Protein AF-0000000076105841 (afdb_homodimer)

Radius of gyration: 34.33 Å; Cα contacts (8 Å, |Δi|>4): 1202; chains: 2; bounding box: 88×119×110 Å

Foldseek 3Di:
DDDDADDDDDDDDDDDDDDDDDDDDPDPCPCVVDPPCPCPVVVPVPPDHDDFAKAWWDDAQDIFIEGEDAPDPFKAFEQVLCVVVVFDFDADPDWDADPVRPHIFAFPGKGWDWIDAPRDIFIHIHTHTHDDPGRMYHYDVRCVVQVWDDDVVQQWIATPVPDIDHDDDPPCVVVPDCCPPLPQDKDFWWDAQAKDKAAAFHKDKTFADPVDDQWAKKWKAWDDDPPDPDRPPPTDIFTGHRRMHITHRNDNGMDIDHGGDRTMMIGTDDPPPPDPDDPPPPPPPPPPPPVPPPPPDPPDPDPD/DDDDADDDDDPDDDDDDDDDDDDDDPPPPPCVVPDPCPCPVVVPVPPDHDDFAKAWWDDAQDIFIEGEDAPDPFKAFEQVLCVVVVFDFDADPDWDADPVRPHIFAFPGKGWDWTDAPRDIFIHTHTHTHDDPGGMYHYDVRCVVQVKDDDVVQQWIATPVPDIDHDDDPPCVVVPDCCPPLPLDKDFWWDAQAKDKAAAFHKDKTFADPVDDQWAKKWKAWDDDPPDPDRPPPTDIFTGHRRMHITHRNDNGMDIDHGGDRTMMIGGDDPPPPDPDDPPPPPPPPPPPPVPPPPPDPPPPPDD

Sequence (608 aa):
MSRVRQSYCTEVGDSESEDNVDNEQVSFLNDNVGPSKLRVVSALRRVSTKQSPYFKAFYKHFPLELTLDTGAEVSMIKASSADYIGVTIKKSNHSALQADGVTPLNIVGECHFTLSRDGIELQLEALVVNDLDVDILAGIPFMSSNDIAIFPSKHKIVIRDKVTVMYGSPNEELNSSNTRVR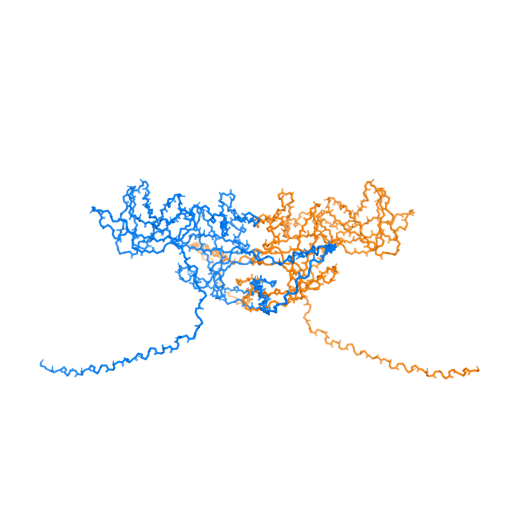RTQAFLIRAPSASSVVWPGCYGEYDIPSEIESDCILAVEPHTDASRTKDWPSPQIAQSVAGKIRIVNNTSVPQFIQRNEHFCRVRLTTTIDNAPEAPDNIRDIKTTNYIDSHILPNFSNKSLMSRVRQSYCTEVGDSESEDNVDNEQVSFLNDNVGPSKLRVVSALRRVSTKQSPYFKAFYKHFPLELTLDTGAEVSMIKASSADYIGVTIKKSNHSALQADGVTPLNIVGECHFTLSRDGIELQLEALVVNDLDVDILAGIPFMSSNDIAIFPSKHKIVIRDKVTVMYGSPNEELNSSNTRVRRTQAFLIRAPSASSVVWPGCYGEYDIPSEIESDCILAVEPHTDASRTKDWPSPQIAQSVAGKIRIVNNTSVPQFIQRNEHFCRVRLTTTIDNAPEAPDNIRDIKTTNYIDSHILPNFSNKSL

Organism: Mytilus edulis (NCBI:txid6550)

Structure (mmCIF, N/CA/C/O backbone):
data_AF-0000000076105841-model_v1
#
loop_
_entity.id
_entity.type
_entity.pdbx_description
1 polymer 'Peptidase A2 domain-containing protein'
#
loop_
_atom_site.group_PDB
_atom_site.id
_atom_site.type_symbol
_atom_site.label_atom_id
_atom_site.label_alt_id
_atom_site.label_comp_id
_atom_site.label_asym_id
_atom_site.label_entity_id
_atom_site.label_seq_id
_atom_site.pdbx_PDB_ins_code
_atom_site.Cartn_x
_atom_site.Cartn_y
_atom_site.Cartn_z
_atom_site.occupancy
_atom_site.B_iso_or_equiv
_atom_site.auth_seq_id
_atom_site.auth_comp_id
_atom_site.auth_asym_id
_atom_site.auth_atom_id
_atom_site.pdbx_PDB_model_num
ATOM 1 N N . MET A 1 1 ? 8.727 -9.492 6.859 1 22.92 1 MET A N 1
ATOM 2 C CA . MET A 1 1 ? 8.859 -9.055 5.473 1 22.92 1 MET A CA 1
ATOM 3 C C . MET A 1 1 ? 9.875 -7.914 5.363 1 22.92 1 MET A C 1
ATOM 5 O O . MET A 1 1 ? 9.734 -6.887 6.027 1 22.92 1 MET A O 1
ATOM 9 N N . SER A 1 2 ? 11.047 -8.148 5.012 1 26.62 2 SER A N 1
ATOM 10 C CA . SER A 1 2 ? 12.172 -7.227 4.879 1 26.62 2 SER A CA 1
ATOM 11 C C . SER A 1 2 ? 11.859 -6.117 3.879 1 26.62 2 SER A C 1
ATOM 13 O O . SER A 1 2 ? 11.516 -6.395 2.729 1 26.62 2 SER A O 1
ATOM 15 N N . ARG A 1 3 ? 11.344 -5.035 4.367 1 33.28 3 ARG A N 1
ATOM 16 C CA . ARG A 1 3 ? 11.078 -3.891 3.498 1 33.28 3 ARG A CA 1
ATOM 17 C C . ARG A 1 3 ? 12.375 -3.215 3.068 1 33.28 3 ARG A C 1
ATOM 19 O O . ARG A 1 3 ? 13.258 -2.979 3.893 1 33.28 3 ARG A O 1
ATOM 26 N N . VAL A 1 4 ? 12.805 -3.312 1.844 1 35.66 4 VAL A N 1
ATOM 27 C CA . VAL A 1 4 ? 14.016 -2.695 1.308 1 35.66 4 VAL A CA 1
ATOM 28 C C . VAL A 1 4 ? 13.742 -1.229 0.979 1 35.66 4 VAL A C 1
ATOM 30 O O . VAL A 1 4 ? 12.797 -0.914 0.25 1 35.66 4 VAL A O 1
ATOM 33 N N . ARG A 1 5 ? 14.195 -0.368 1.851 1 33.06 5 ARG A N 1
ATOM 34 C CA . ARG A 1 5 ? 14.07 1.046 1.512 1 33.06 5 ARG A CA 1
ATOM 35 C C . ARG A 1 5 ? 15.086 1.448 0.447 1 33.06 5 ARG A C 1
ATOM 37 O O . ARG A 1 5 ? 14.75 1.532 -0.736 1 33.06 5 ARG A O 1
ATOM 44 N N . GLN A 1 6 ? 16.203 2.135 0.927 1 30.23 6 GLN A N 1
ATOM 45 C CA . GLN A 1 6 ? 17.062 3.031 0.149 1 30.23 6 GLN A CA 1
ATOM 46 C C . GLN A 1 6 ? 18.078 2.248 -0.674 1 30.23 6 GLN A C 1
ATOM 48 O O . GLN A 1 6 ? 18.891 1.506 -0.12 1 30.23 6 GLN A O 1
ATOM 53 N N . SER A 1 7 ? 17.688 1.988 -1.809 1 33.47 7 SER A N 1
ATOM 54 C CA . SER A 1 7 ? 18.75 1.42 -2.639 1 33.47 7 SER A CA 1
ATOM 55 C C . SER A 1 7 ? 19.672 2.506 -3.162 1 33.47 7 SER A C 1
ATOM 57 O O . SER A 1 7 ? 19.219 3.527 -3.68 1 33.47 7 SER A O 1
ATOM 59 N N . TYR A 1 8 ? 20.922 2.727 -2.645 1 27.17 8 TYR A N 1
ATOM 60 C CA . TYR A 1 8 ? 21.906 3.623 -3.227 1 27.17 8 TYR A CA 1
ATOM 61 C C . TYR A 1 8 ? 22.719 2.916 -4.309 1 27.17 8 TYR A C 1
ATOM 63 O O . TYR A 1 8 ? 23.234 1.819 -4.09 1 27.17 8 TYR A O 1
ATOM 71 N N . CYS A 1 9 ? 22.484 3.283 -5.605 1 30.25 9 CYS A N 1
ATOM 72 C CA . CYS A 1 9 ? 23.359 2.828 -6.672 1 30.25 9 CYS A CA 1
ATOM 73 C C . CYS A 1 9 ? 24.719 3.521 -6.586 1 30.25 9 CYS A C 1
ATOM 75 O O . CYS A 1 9 ? 24.797 4.75 -6.625 1 30.25 9 CYS A O 1
ATOM 77 N N . THR A 1 10 ? 25.844 3.113 -6.086 1 24.28 10 THR A N 1
ATOM 78 C CA . THR A 1 10 ? 27.188 3.701 -6.074 1 24.28 10 THR A CA 1
ATOM 79 C C . THR A 1 10 ? 27.75 3.783 -7.492 1 24.28 10 THR A C 1
ATOM 81 O O . THR A 1 10 ? 27.891 2.764 -8.172 1 24.28 10 THR A O 1
ATOM 84 N N . GLU A 1 11 ? 27.781 4.91 -8.219 1 25.66 11 GLU A N 1
ATOM 85 C CA . GLU A 1 11 ? 28.453 5.219 -9.469 1 25.66 11 GLU A CA 1
ATOM 86 C C . GLU A 1 11 ? 29.953 4.957 -9.359 1 25.66 11 GLU A C 1
ATOM 88 O O . GLU A 1 11 ? 30.625 5.473 -8.453 1 25.66 11 GLU A O 1
ATOM 93 N N . VAL A 1 12 ? 30.594 3.904 -9.961 1 24.08 12 VAL A N 1
ATOM 94 C CA . VAL A 1 12 ? 32.031 3.65 -10.07 1 24.08 12 VAL A CA 1
ATOM 95 C C . VAL A 1 12 ? 32.688 4.758 -10.883 1 24.08 12 VAL A C 1
ATOM 97 O O . VAL A 1 12 ? 32.219 5.094 -11.977 1 24.08 12 VAL A O 1
ATOM 100 N N . GLY A 1 13 ? 33.562 5.656 -10.453 1 20.62 13 GLY A N 1
ATOM 101 C CA . GLY A 1 13 ? 34.375 6.758 -10.93 1 20.62 13 GLY A CA 1
ATOM 102 C C . GLY A 1 13 ? 35.312 6.355 -12.039 1 20.62 13 GLY A C 1
ATOM 103 O O . GLY A 1 13 ? 36.125 5.418 -11.875 1 20.62 13 GLY A O 1
ATOM 104 N N . ASP A 1 14 ? 35.062 6.617 -13.375 1 22.92 14 ASP A N 1
ATOM 105 C CA . ASP A 1 14 ? 35.875 6.5 -14.594 1 22.92 14 ASP A CA 1
ATOM 106 C C . ASP A 1 14 ? 37.188 7.25 -14.453 1 22.92 14 ASP A C 1
ATOM 108 O O . ASP A 1 14 ? 37.188 8.445 -14.148 1 22.92 14 ASP A O 1
ATOM 112 N N . SER A 1 15 ? 38.375 6.633 -14.273 1 19.73 15 SER A N 1
ATOM 113 C CA . SER A 1 15 ? 39.719 7.168 -14.289 1 19.73 15 SER A CA 1
ATOM 114 C C . SER A 1 15 ? 40.125 7.645 -15.68 1 19.73 15 SER A C 1
ATOM 116 O O . SER A 1 15 ? 39.875 6.945 -16.672 1 19.73 15 SER A O 1
ATOM 118 N N . GLU A 1 16 ? 40.562 8.898 -16.047 1 20.94 16 GLU A N 1
ATOM 119 C CA . GLU A 1 16 ? 40.938 9.789 -17.141 1 20.94 16 GLU A CA 1
ATOM 120 C C . GLU A 1 16 ? 42.25 9.352 -17.812 1 20.94 16 GLU A C 1
ATOM 122 O O . GLU A 1 16 ? 42.812 10.086 -18.609 1 20.94 16 GLU A O 1
ATOM 127 N N . SER A 1 17 ? 42.656 8.125 -18.188 1 19.09 17 SER A N 1
ATOM 128 C CA . SER A 1 17 ? 44.031 8.086 -18.688 1 19.09 17 SER A CA 1
ATOM 129 C C . SER A 1 17 ? 44.156 8.75 -20.047 1 19.09 17 SER A C 1
ATOM 131 O O . SER A 1 17 ? 43.25 8.625 -20.891 1 19.09 17 SER A O 1
ATOM 133 N N . GLU A 1 18 ? 45.25 9.703 -20.5 1 20.33 18 GLU A N 1
ATOM 134 C CA . GLU A 1 18 ? 45.688 10.766 -21.391 1 20.33 18 GLU A CA 1
ATOM 135 C C . GLU A 1 18 ? 46.156 10.203 -22.734 1 20.33 18 GLU A C 1
ATOM 137 O O . GLU A 1 18 ? 46.594 10.953 -23.609 1 20.33 18 GLU A O 1
ATOM 142 N N . ASP A 1 19 ? 46.312 8.969 -23.266 1 19.56 19 ASP A N 1
ATOM 143 C CA . ASP A 1 19 ? 47.406 8.711 -24.188 1 19.56 19 ASP A CA 1
ATOM 144 C C . ASP A 1 19 ? 47.125 9.344 -25.547 1 19.56 19 ASP A C 1
ATOM 146 O O . ASP A 1 19 ? 45.969 9.336 -26.031 1 19.56 19 ASP A O 1
ATOM 150 N N . ASN A 1 20 ? 48.156 10.086 -26.375 1 21.16 20 ASN A N 1
ATOM 151 C CA . AS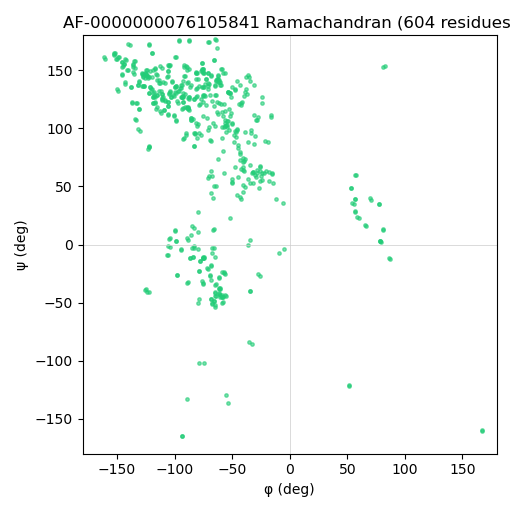N A 1 20 ? 48.438 11.055 -27.422 1 21.16 20 ASN A CA 1
ATOM 152 C C . ASN A 1 20 ? 48.406 10.414 -28.797 1 21.16 20 ASN A C 1
ATOM 154 O O . ASN A 1 20 ? 48.875 11.008 -29.781 1 21.16 20 ASN A O 1
ATOM 158 N N . VAL A 1 21 ? 48.062 9.258 -29.281 1 19.8 21 VAL A N 1
ATOM 159 C CA . VAL A 1 21 ? 48.688 8.648 -30.453 1 19.8 21 VAL A CA 1
ATOM 160 C C . VAL A 1 21 ? 48.25 9.383 -31.719 1 19.8 21 VAL A C 1
ATOM 162 O O . VAL A 1 21 ? 47.031 9.633 -31.906 1 19.8 21 VAL A O 1
ATOM 165 N N . ASP A 1 22 ? 49.188 10.078 -32.688 1 20.19 22 ASP A N 1
ATOM 166 C CA . ASP A 1 22 ? 49.312 11.008 -33.781 1 20.19 22 ASP A CA 1
ATOM 167 C C . ASP A 1 22 ? 48.844 10.375 -35.094 1 20.19 22 ASP A C 1
ATOM 169 O O . ASP A 1 22 ? 48.781 11.047 -36.125 1 20.19 22 ASP A O 1
ATOM 173 N N . ASN A 1 23 ? 48.969 9.102 -35.469 1 19.7 23 ASN A N 1
ATOM 174 C CA . ASN A 1 23 ? 49.344 8.562 -36.781 1 19.7 23 ASN A CA 1
ATOM 175 C C . ASN A 1 23 ? 48.312 8.945 -37.844 1 19.7 23 ASN A C 1
ATOM 177 O O . ASN A 1 23 ? 47.125 8.773 -37.656 1 19.7 23 ASN A O 1
ATOM 181 N N . GLU A 1 24 ? 48.656 9.695 -39.094 1 21.92 24 GLU A N 1
ATOM 182 C CA . GLU A 1 24 ? 48.062 10.531 -40.125 1 21.92 24 GLU A CA 1
ATOM 183 C C . GLU A 1 24 ? 47.344 9.688 -41.156 1 21.92 24 GLU A C 1
ATOM 185 O O . GLU A 1 24 ? 46.531 10.211 -41.938 1 21.92 24 GLU A O 1
ATOM 190 N N . GLN A 1 25 ? 48 8.586 -41.75 1 21.66 25 GLN A N 1
ATOM 191 C CA . GLN A 1 25 ? 47.969 8.016 -43.094 1 21.66 25 GLN A CA 1
ATOM 192 C C . GLN A 1 25 ? 46.531 7.891 -43.594 1 21.66 25 GLN A C 1
ATOM 194 O O . GLN A 1 25 ? 45.594 7.633 -42.812 1 21.66 25 GLN A O 1
ATOM 199 N N . VAL A 1 26 ? 46.219 8.195 -45.031 1 23.44 26 VAL A N 1
ATOM 200 C CA . VAL A 1 26 ? 45.031 8.539 -45.812 1 23.44 26 VAL A CA 1
ATOM 201 C C . VAL A 1 26 ? 44.094 7.324 -45.875 1 23.44 26 VAL A C 1
ATOM 203 O O . VAL A 1 26 ? 42.969 7.434 -46.344 1 23.44 26 VAL A O 1
ATOM 206 N N . SER A 1 27 ? 44.625 6.051 -45.844 1 20.72 27 SER A N 1
ATOM 207 C CA . SER A 1 27 ? 44.25 4.836 -46.562 1 20.72 27 SER A CA 1
ATOM 208 C C . SER A 1 27 ? 42.75 4.629 -46.594 1 20.72 27 SER A C 1
ATOM 210 O O . SER A 1 27 ? 42.031 5.102 -45.688 1 20.72 27 SER A O 1
ATOM 212 N N . PHE A 1 28 ? 42.062 4.164 -47.906 1 21.7 28 PHE A N 1
ATOM 213 C CA . PHE A 1 28 ? 40.688 3.809 -48.281 1 21.7 28 PHE A CA 1
ATOM 214 C C . PHE A 1 28 ? 40 2.996 -47.219 1 21.7 28 PHE A C 1
ATOM 216 O O . PHE A 1 28 ? 40.25 1.793 -47.062 1 21.7 28 PHE A O 1
ATOM 223 N N . LEU A 1 29 ? 40.031 3.232 -46.156 1 19.83 29 LEU A N 1
ATOM 224 C CA . LEU A 1 29 ? 39.75 2.379 -45 1 19.83 29 LEU A CA 1
ATOM 225 C C . LEU A 1 29 ? 38.281 1.913 -45.062 1 19.83 29 LEU A C 1
ATOM 227 O O . LEU A 1 29 ? 37.375 2.734 -45.062 1 19.83 29 LEU A O 1
ATOM 231 N N . ASN A 1 30 ? 37.844 0.823 -46.094 1 21.47 30 ASN A N 1
ATOM 232 C CA . ASN A 1 30 ? 36.719 -0.097 -46.188 1 21.47 30 ASN A CA 1
ATOM 233 C C . ASN A 1 30 ? 36.062 -0.336 -44.844 1 21.47 30 ASN A C 1
ATOM 235 O O . ASN A 1 30 ? 36.625 -1.029 -43.969 1 21.47 30 ASN A O 1
ATOM 239 N N . ASP A 1 31 ? 35.594 0.484 -44.344 1 22.47 31 ASP A N 1
ATOM 240 C CA . ASP A 1 31 ? 35.188 0.727 -42.938 1 22.47 31 ASP A CA 1
ATOM 241 C C . ASP A 1 31 ? 34.094 -0.265 -42.5 1 22.47 31 ASP A C 1
ATOM 243 O O . ASP A 1 31 ? 32.938 -0.176 -42.938 1 22.47 31 ASP A O 1
ATOM 247 N N . ASN A 1 32 ? 34.344 -1.62 -42.75 1 22.17 32 ASN A N 1
ATOM 248 C CA . ASN A 1 32 ? 33.688 -2.77 -42.156 1 22.17 32 ASN A CA 1
ATOM 249 C C . ASN A 1 32 ? 33.125 -2.443 -40.781 1 22.17 32 ASN A C 1
ATOM 251 O O . ASN A 1 32 ? 33.875 -2.42 -39.781 1 22.17 32 ASN A O 1
ATOM 255 N N . VAL A 1 33 ? 32.438 -1.556 -40.75 1 24.11 33 VAL A N 1
ATOM 256 C CA . VAL A 1 33 ? 31.719 -1.029 -39.594 1 24.11 33 VAL A CA 1
ATOM 257 C C . VAL A 1 33 ? 31.156 -2.182 -38.75 1 24.11 33 VAL A C 1
ATOM 259 O O . VAL A 1 33 ? 30.297 -2.941 -39.25 1 24.11 33 VAL A O 1
ATOM 262 N N . GLY A 1 34 ? 32 -2.889 -38.188 1 23.11 34 GLY A N 1
ATOM 263 C CA . GLY A 1 34 ? 31.719 -4.027 -37.344 1 23.11 34 GLY A CA 1
ATOM 264 C C . GLY A 1 34 ? 30.406 -3.906 -36.594 1 23.11 34 GLY A C 1
ATOM 265 O O . GLY A 1 34 ? 29.844 -2.812 -36.5 1 23.11 34 GLY A O 1
ATOM 266 N N . PRO A 1 35 ? 29.703 -5.145 -36.625 1 22.34 35 PRO A N 1
ATOM 267 C CA . PRO A 1 35 ? 28.344 -5.059 -36.094 1 22.34 35 PRO A CA 1
ATOM 268 C C . PRO A 1 35 ? 28.219 -4.102 -34.906 1 22.34 35 PRO A C 1
ATOM 270 O O . PRO A 1 35 ? 29.125 -4.047 -34.062 1 22.34 35 PRO A O 1
ATOM 273 N N . SER A 1 36 ? 27.984 -2.881 -35.219 1 22.88 36 SER A N 1
ATOM 274 C CA . SER A 1 36 ? 27.656 -1.856 -34.25 1 22.88 36 SER A CA 1
ATOM 275 C C . SER A 1 36 ? 27.188 -2.479 -32.938 1 22.88 36 SER A C 1
ATOM 277 O O . SER A 1 36 ? 26.266 -3.309 -32.938 1 22.88 36 SER A O 1
ATOM 279 N N . LYS A 1 37 ? 28.172 -2.715 -32.156 1 22.06 37 LYS A N 1
ATOM 280 C CA . LYS A 1 37 ? 27.812 -3.195 -30.828 1 22.06 37 LYS A CA 1
ATOM 281 C C . LYS A 1 37 ? 26.516 -2.566 -30.344 1 22.06 37 LYS A C 1
ATOM 283 O O . LYS A 1 37 ? 26.484 -1.395 -29.953 1 22.06 37 LYS A O 1
ATOM 288 N N . LEU A 1 38 ? 25.531 -2.662 -31.125 1 22.11 38 LEU A N 1
ATOM 289 C CA . LEU A 1 38 ? 24.266 -2.438 -30.438 1 22.11 38 LEU A CA 1
ATOM 290 C C . LEU A 1 38 ? 24.422 -2.709 -28.938 1 22.11 38 LEU A C 1
ATOM 292 O O . LEU A 1 38 ? 24.609 -3.855 -28.531 1 22.11 38 LEU A O 1
ATOM 296 N N . ARG A 1 39 ? 25.297 -1.889 -28.422 1 21.91 39 ARG A N 1
ATOM 297 C CA . ARG A 1 39 ? 25.156 -1.957 -26.969 1 21.91 39 ARG A CA 1
ATOM 298 C C . ARG A 1 39 ? 23.734 -2.332 -26.578 1 21.91 39 ARG A C 1
ATOM 300 O O . ARG A 1 39 ? 22.797 -1.559 -26.797 1 21.91 39 ARG A O 1
ATOM 307 N N . VAL A 1 40 ? 23.406 -3.445 -27 1 23.58 40 VAL A N 1
ATOM 308 C CA . VAL A 1 40 ? 22.297 -3.938 -26.172 1 23.58 40 VAL A CA 1
ATOM 309 C C . VAL A 1 40 ? 22.375 -3.301 -24.781 1 23.58 40 VAL A C 1
ATOM 311 O O . VAL A 1 40 ? 23.281 -3.596 -24 1 23.58 40 VAL A O 1
ATOM 314 N N . VAL A 1 41 ? 22.531 -1.973 -24.812 1 24.14 41 VAL A N 1
ATOM 315 C CA . VAL A 1 41 ? 22.234 -1.464 -23.484 1 24.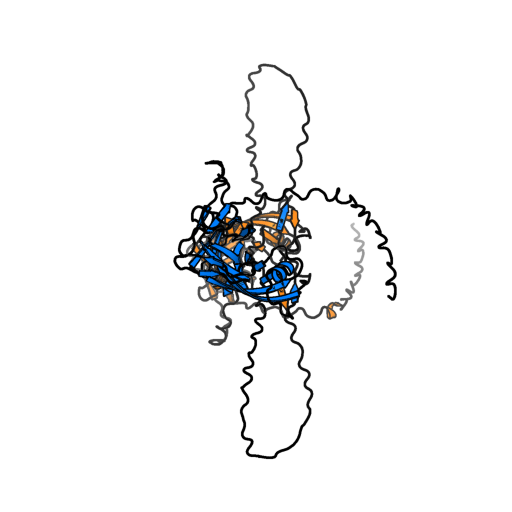14 41 VAL A CA 1
ATOM 316 C C . VAL A 1 41 ? 21.297 -2.422 -22.766 1 24.14 41 VAL A C 1
ATOM 318 O O . VAL A 1 41 ? 20.141 -2.576 -23.156 1 24.14 41 VAL A O 1
ATOM 321 N N . SER A 1 42 ? 21.688 -3.555 -22.609 1 27.03 42 SER A N 1
ATOM 322 C CA . SER A 1 42 ? 20.984 -4.262 -21.547 1 27.03 42 SER A CA 1
ATOM 323 C C . SER A 1 42 ? 20.391 -3.293 -20.531 1 27.03 42 SER A C 1
ATOM 325 O O . SER A 1 42 ? 21.141 -2.572 -19.859 1 27.03 42 SER A O 1
ATOM 327 N N . ALA A 1 43 ? 19.578 -2.35 -20.969 1 29.98 43 ALA A N 1
ATOM 328 C CA . ALA A 1 43 ? 18.844 -1.667 -19.906 1 29.98 43 ALA A CA 1
ATOM 329 C C . ALA A 1 43 ? 18.906 -2.455 -18.609 1 29.98 43 ALA A C 1
ATOM 331 O O . ALA A 1 43 ? 18.281 -3.518 -18.484 1 29.98 43 ALA A O 1
ATOM 332 N N . LEU A 1 44 ? 20.047 -2.613 -18.188 1 32.09 44 LEU A N 1
ATOM 333 C CA . LEU A 1 44 ? 20.109 -3.098 -16.812 1 32.09 44 LEU A CA 1
ATOM 334 C C . LEU A 1 44 ? 18.906 -2.598 -16.016 1 32.09 44 LEU A C 1
ATOM 336 O O . LEU A 1 44 ? 18.766 -1.393 -15.797 1 32.09 44 LEU A O 1
ATOM 340 N N . ARG A 1 45 ? 17.781 -2.898 -16.391 1 40.34 45 ARG A N 1
ATOM 341 C CA . ARG A 1 45 ? 16.562 -2.639 -15.633 1 40.34 45 ARG A CA 1
ATOM 342 C C . ARG A 1 45 ? 16.828 -2.711 -14.133 1 40.34 45 ARG A C 1
ATOM 344 O O . ARG A 1 45 ? 16.953 -3.803 -13.57 1 40.34 45 ARG A O 1
ATOM 351 N N . ARG A 1 46 ? 17.797 -1.647 -13.781 1 44.31 46 ARG A N 1
ATOM 352 C CA . ARG A 1 46 ? 17.969 -1.466 -12.344 1 44.31 46 ARG A CA 1
ATOM 353 C C . ARG A 1 46 ? 16.625 -1.388 -11.633 1 44.31 46 ARG A C 1
ATOM 355 O O . ARG A 1 46 ? 15.633 -0.951 -12.219 1 44.31 46 ARG A O 1
ATOM 362 N N . VAL A 1 47 ? 16.484 -2.025 -10.648 1 54.59 47 VAL A N 1
ATOM 363 C CA . VAL A 1 47 ? 15.312 -1.993 -9.789 1 54.59 47 VAL A CA 1
ATOM 364 C C . VAL A 1 47 ? 14.953 -0.546 -9.453 1 54.59 47 VAL A C 1
ATOM 366 O O . VAL A 1 47 ? 15.805 0.218 -8.992 1 54.59 47 VAL A O 1
ATOM 369 N N . SER A 1 48 ? 13.945 0.08 -10.008 1 52.81 48 SER A N 1
ATOM 370 C CA . SER A 1 48 ? 13.422 1.431 -9.82 1 52.81 48 SER A CA 1
ATOM 371 C C . SER A 1 48 ? 12.953 1.65 -8.391 1 52.81 48 SER A C 1
ATOM 373 O O . SER A 1 48 ? 12.25 0.808 -7.824 1 52.81 48 SER A O 1
ATOM 375 N N . THR A 1 49 ? 13.547 2.688 -7.688 1 60.38 49 THR A N 1
ATOM 376 C CA . THR A 1 49 ? 13.078 3.09 -6.367 1 60.38 49 THR A CA 1
ATOM 377 C C . THR A 1 49 ? 11.992 4.16 -6.48 1 60.38 49 THR A C 1
ATOM 379 O O . THR A 1 49 ? 12.086 5.059 -7.316 1 60.38 49 THR A O 1
ATOM 382 N N . LYS A 1 50 ? 10.742 3.926 -6.004 1 72.19 50 LYS A N 1
ATOM 383 C CA . LYS A 1 50 ? 9.656 4.898 -6.023 1 72.19 50 LYS A CA 1
ATOM 384 C C . LYS A 1 50 ? 9.211 5.254 -4.609 1 72.19 50 LYS A C 1
ATOM 386 O O . LYS A 1 50 ? 9.328 4.441 -3.691 1 72.19 50 LYS A O 1
ATOM 391 N N . GLN A 1 51 ? 8.719 6.469 -4.496 1 79.88 51 GLN A N 1
ATOM 392 C CA . GLN A 1 51 ? 8.273 7.012 -3.215 1 79.88 51 GLN A CA 1
ATOM 393 C C . GLN A 1 51 ? 6.938 6.406 -2.795 1 79.88 51 GLN A C 1
ATOM 395 O O . GLN A 1 51 ? 6.055 6.195 -3.629 1 79.88 51 GLN A O 1
ATOM 400 N N . SER A 1 52 ? 6.75 6.262 -1.517 1 90.56 52 SER A N 1
ATOM 401 C CA . SER A 1 52 ? 5.5 5.781 -0.941 1 90.56 52 SER A CA 1
ATOM 402 C C . SER A 1 52 ? 4.395 6.824 -1.062 1 90.56 52 SER A C 1
ATOM 404 O O . SER A 1 52 ? 4.668 8.023 -1.054 1 90.56 52 SER A O 1
ATOM 406 N N . PRO A 1 53 ? 3.176 6.391 -1.221 1 96.19 53 PRO A N 1
ATOM 407 C CA . PRO A 1 53 ? 2.061 7.34 -1.236 1 96.19 53 PRO A CA 1
ATOM 408 C C . PRO A 1 53 ? 1.889 8.07 0.093 1 96.19 53 PRO A C 1
ATOM 410 O O . PRO A 1 53 ? 2.086 7.477 1.157 1 96.19 53 PRO A O 1
ATOM 413 N N . TYR A 1 54 ? 1.581 9.336 0.012 1 96.62 54 TYR A N 1
ATOM 414 C CA . TYR A 1 54 ? 1.35 10.133 1.211 1 96.62 54 TYR A CA 1
ATOM 415 C C . TYR A 1 54 ? 0.353 11.25 0.938 1 96.62 54 TYR A C 1
ATOM 417 O O . TYR A 1 54 ? 0.104 11.602 -0.219 1 96.62 54 TYR A O 1
ATOM 425 N N . PHE A 1 55 ? -0.244 11.766 1.952 1 96.75 55 PHE A N 1
ATOM 426 C CA . PHE A 1 55 ? -1.015 13 1.868 1 96.75 55 PHE A CA 1
ATOM 427 C C . PHE A 1 55 ? -1.021 13.727 3.207 1 96.75 55 PHE A C 1
ATOM 429 O O . PHE A 1 55 ? -0.581 13.172 4.219 1 96.75 55 PHE A O 1
ATOM 436 N N . LYS A 1 56 ? -1.405 14.922 3.146 1 97.25 56 LYS A N 1
ATOM 437 C CA . LYS A 1 56 ? -1.447 15.727 4.359 1 97.25 56 LYS A CA 1
ATOM 438 C C . LYS A 1 56 ? -2.883 15.938 4.832 1 97.25 56 LYS A C 1
ATOM 440 O O . LYS A 1 56 ? -3.809 15.977 4.02 1 97.25 56 LYS A O 1
ATOM 445 N N . ALA A 1 57 ? -3.023 16.062 6.098 1 98.19 57 ALA A N 1
ATOM 446 C CA . ALA A 1 57 ? -4.289 16.359 6.762 1 98.19 57 ALA A CA 1
ATOM 447 C C . ALA A 1 57 ? -4.062 17.172 8.039 1 98.19 57 ALA A C 1
ATOM 449 O O . ALA A 1 57 ? -2.947 17.219 8.555 1 98.19 57 ALA A O 1
ATOM 450 N N . PHE A 1 58 ? -5.129 17.828 8.508 1 98.25 58 PHE A N 1
ATOM 451 C CA . PHE A 1 58 ? -5.027 18.625 9.719 1 98.25 58 PHE A CA 1
ATOM 452 C C . PHE A 1 58 ? -5.445 17.828 10.945 1 98.25 58 PHE A C 1
ATOM 454 O O . PHE A 1 58 ? -6.426 17.078 10.898 1 98.25 58 PHE A O 1
ATOM 461 N N . TYR A 1 59 ? -4.734 17.891 11.984 1 98.38 59 TYR A N 1
ATOM 462 C CA . TYR A 1 59 ? -5.215 17.703 13.352 1 98.38 59 TYR A CA 1
ATOM 463 C C . TYR A 1 59 ? -5.293 19.031 14.086 1 98.38 59 TYR A C 1
ATOM 465 O O . TYR A 1 59 ? -4.262 19.625 14.414 1 98.38 59 TYR A O 1
ATOM 473 N N . LYS A 1 60 ? -6.516 19.406 14.344 1 96.5 60 LYS A N 1
ATOM 474 C CA . LYS A 1 60 ? -6.668 20.781 14.805 1 96.5 60 LYS A CA 1
ATOM 475 C C . LYS A 1 60 ? -5.969 21.766 13.859 1 96.5 60 LYS A C 1
ATOM 477 O O . LYS A 1 60 ? -6.246 21.781 12.656 1 96.5 60 LYS A O 1
ATOM 482 N N . HIS A 1 61 ? -5.055 22.531 14.266 1 95.19 61 HIS A N 1
ATOM 483 C CA . HIS A 1 61 ? -4.371 23.484 13.391 1 95.19 61 HIS A CA 1
ATOM 484 C C . HIS A 1 61 ? -3.033 22.922 12.914 1 95.19 61 HIS A C 1
ATOM 486 O O . HIS A 1 61 ? -2.303 23.578 12.18 1 95.19 61 HIS A O 1
ATOM 492 N N . PHE A 1 62 ? -2.699 21.703 13.273 1 97 62 PHE A N 1
ATOM 493 C CA . PHE A 1 62 ? -1.427 21.094 12.906 1 97 62 PHE A CA 1
ATOM 494 C C . PHE A 1 62 ? -1.55 20.344 11.586 1 97 62 PHE A C 1
ATOM 496 O O . PHE A 1 62 ? -2.33 19.406 11.477 1 97 62 PHE A O 1
ATOM 503 N N . PRO A 1 63 ? -0.785 20.797 10.617 1 96.88 63 PRO A N 1
ATOM 504 C CA . PRO A 1 63 ? -0.695 19.969 9.414 1 96.88 63 PRO A CA 1
ATOM 505 C C . PRO A 1 63 ? 0.185 18.734 9.617 1 96.88 63 PRO A C 1
ATOM 507 O O . PRO A 1 63 ? 1.305 18.844 10.117 1 96.88 63 PRO A O 1
ATOM 510 N N . LEU A 1 64 ? -0.324 17.578 9.281 1 97.56 64 LEU A N 1
ATOM 511 C CA . LEU A 1 64 ? 0.405 16.328 9.422 1 97.56 64 LEU A CA 1
ATOM 512 C C . LEU A 1 64 ? 0.485 15.594 8.094 1 97.56 64 LEU A C 1
ATOM 514 O O . LEU A 1 64 ? -0.448 15.648 7.289 1 97.56 64 LEU A O 1
ATOM 518 N N . GLU A 1 65 ? 1.596 14.953 7.934 1 96.56 65 GLU A N 1
ATOM 519 C CA . GLU A 1 65 ? 1.769 14.102 6.758 1 96.56 65 GLU A CA 1
ATOM 520 C C . GLU A 1 65 ? 1.604 12.625 7.113 1 96.56 65 GLU A C 1
ATOM 522 O O . GLU A 1 65 ? 2.227 12.141 8.062 1 96.56 65 GLU A O 1
ATOM 527 N N . LEU A 1 66 ? 0.736 11.953 6.379 1 98.19 66 LEU A N 1
ATOM 528 C CA . LEU A 1 66 ? 0.525 10.523 6.547 1 98.19 66 LEU A CA 1
ATOM 529 C C . LEU A 1 66 ? 1.152 9.742 5.395 1 98.19 66 LEU A C 1
ATOM 531 O O . LEU A 1 66 ? 0.848 10 4.23 1 98.19 66 LEU A O 1
ATOM 535 N N . THR A 1 67 ? 2.012 8.867 5.699 1 96.62 67 THR A N 1
ATOM 536 C CA . THR A 1 67 ? 2.547 7.922 4.723 1 96.62 67 THR A CA 1
ATOM 537 C C . THR A 1 67 ? 1.748 6.621 4.73 1 96.62 67 THR A C 1
ATOM 539 O O . THR A 1 67 ? 1.603 5.984 5.777 1 96.62 67 THR A O 1
ATOM 542 N N . LEU A 1 68 ? 1.203 6.258 3.592 1 97.62 68 LEU A N 1
ATOM 543 C CA . LEU A 1 68 ? 0.365 5.066 3.494 1 97.62 68 LEU A CA 1
ATOM 544 C C . LEU A 1 68 ? 1.211 3.826 3.227 1 97.62 68 LEU A C 1
ATOM 546 O O . LEU A 1 68 ? 2.01 3.805 2.287 1 97.62 68 LEU A O 1
ATOM 550 N N . ASP A 1 69 ? 1.009 2.834 4.082 1 94.75 69 ASP A N 1
ATOM 551 C CA . ASP A 1 69 ? 1.788 1.604 4 1 94.75 69 ASP A CA 1
ATOM 552 C C . ASP A 1 69 ? 0.887 0.375 4.102 1 94.75 69 ASP A C 1
ATOM 554 O O . ASP A 1 69 ? 0.474 -0.009 5.199 1 94.75 69 ASP A O 1
ATOM 558 N N . THR A 1 70 ? 0.71 -0.305 2.986 1 95.19 70 THR A N 1
ATOM 559 C CA . THR A 1 70 ? -0.17 -1.468 2.947 1 95.19 70 THR A CA 1
ATOM 560 C C . THR A 1 70 ? 0.493 -2.67 3.615 1 95.19 70 THR A C 1
ATOM 562 O O . THR A 1 70 ? -0.165 -3.676 3.889 1 95.19 70 THR A O 1
ATOM 565 N N . GLY A 1 71 ? 1.729 -2.594 3.889 1 90.12 71 GLY A N 1
ATOM 566 C CA . GLY A 1 71 ? 2.424 -3.654 4.602 1 90.12 71 GLY A CA 1
ATOM 567 C C . GLY A 1 71 ? 2.334 -3.518 6.109 1 90.12 71 GLY A C 1
ATOM 568 O O . GLY A 1 71 ? 2.701 -4.438 6.844 1 90.12 71 GLY A O 1
ATOM 569 N N . ALA A 1 72 ? 1.878 -2.395 6.547 1 90.62 72 ALA A N 1
ATOM 570 C CA . ALA A 1 72 ? 1.761 -2.152 7.984 1 90.62 72 ALA A CA 1
ATOM 571 C C . ALA A 1 72 ? 0.41 -2.625 8.508 1 90.62 72 ALA A C 1
ATOM 573 O O . ALA A 1 72 ? -0.633 -2.08 8.141 1 90.62 72 ALA A O 1
ATOM 574 N N . GLU A 1 73 ? 0.445 -3.533 9.359 1 87.06 73 GLU A N 1
ATOM 575 C CA . GLU A 1 73 ? -0.776 -4.102 9.922 1 87.06 73 GLU A CA 1
ATOM 576 C C . GLU A 1 73 ? -1.378 -3.184 10.984 1 87.06 73 GLU A C 1
ATOM 578 O O . GLU A 1 73 ? -2.523 -3.373 11.398 1 87.06 73 GLU A O 1
ATOM 583 N N . VAL A 1 74 ? -0.616 -2.244 11.422 1 89.5 74 VAL A N 1
ATOM 584 C CA . VAL A 1 74 ? -1.07 -1.229 12.367 1 89.5 74 VAL A CA 1
ATOM 585 C C . VAL A 1 74 ? -0.567 0.145 11.93 1 89.5 74 VAL A C 1
ATOM 587 O O . VAL A 1 74 ? 0.436 0.25 11.219 1 89.5 74 VAL A O 1
ATOM 590 N N . SER A 1 75 ? -1.286 1.164 12.352 1 94.56 75 SER A N 1
ATOM 591 C CA . SER A 1 75 ? -0.789 2.52 12.141 1 94.56 75 SER A CA 1
ATOM 592 C C . SER A 1 75 ? 0.068 2.982 13.312 1 94.56 75 SER A C 1
ATOM 594 O O . SER A 1 75 ? -0.133 2.543 14.445 1 94.56 75 SER A O 1
ATOM 596 N N . MET A 1 76 ? 0.95 3.879 13.023 1 95.25 76 MET A N 1
ATOM 597 C CA . MET A 1 76 ? 1.865 4.367 14.047 1 95.25 76 MET A CA 1
ATOM 598 C C . MET A 1 76 ? 2.1 5.867 13.898 1 95.25 76 MET A C 1
ATOM 600 O O . MET A 1 76 ? 2.07 6.398 12.789 1 95.25 76 MET A O 1
ATOM 604 N N . ILE A 1 77 ? 2.35 6.484 14.984 1 97.12 77 ILE A N 1
ATOM 605 C CA . ILE A 1 77 ? 2.783 7.879 15.008 1 97.12 77 ILE A CA 1
ATOM 606 C C . ILE A 1 77 ? 4.059 8.008 15.844 1 97.12 77 ILE A C 1
ATOM 608 O O . ILE A 1 77 ? 4.188 7.367 16.891 1 97.12 77 ILE A O 1
ATOM 612 N N . LYS A 1 78 ? 4.934 8.766 15.305 1 96.12 78 LYS A N 1
ATOM 613 C CA . LYS A 1 78 ? 6.176 9.047 16.016 1 96.12 78 LYS A CA 1
ATOM 614 C C . LYS A 1 78 ? 5.906 9.734 17.344 1 96.12 78 LYS A C 1
ATOM 616 O O . LYS A 1 78 ? 5.121 10.688 17.406 1 96.12 78 LYS A O 1
ATOM 621 N N . ALA A 1 79 ? 6.59 9.336 18.375 1 97.12 79 ALA A N 1
ATOM 622 C CA . ALA A 1 79 ? 6.359 9.852 19.719 1 97.12 79 ALA A CA 1
ATOM 623 C C . ALA A 1 79 ? 6.586 11.359 19.766 1 97.12 79 ALA A C 1
ATOM 625 O O . ALA A 1 79 ? 5.82 12.086 20.406 1 97.12 79 ALA A O 1
ATOM 626 N N . SER A 1 80 ? 7.629 11.852 19.188 1 96.75 80 SER A N 1
ATOM 627 C CA . SER A 1 80 ? 7.926 13.281 19.188 1 96.75 80 SER A CA 1
ATOM 628 C C . SER A 1 80 ? 6.816 14.078 18.5 1 96.75 80 SER A C 1
ATOM 630 O O . SER A 1 80 ? 6.473 15.18 18.953 1 96.75 80 SER A O 1
ATOM 632 N N . SER A 1 81 ? 6.277 13.555 17.453 1 97.12 81 SER A N 1
ATOM 633 C CA . SER A 1 81 ? 5.176 14.211 16.75 1 97.12 81 SER A CA 1
ATOM 634 C C . SER A 1 81 ? 3.908 14.219 17.594 1 97.12 81 SER A C 1
ATOM 636 O O . SER A 1 81 ? 3.199 15.227 17.656 1 97.12 81 SER A O 1
ATOM 638 N N . ALA A 1 82 ? 3.605 13.07 18.156 1 97.88 82 ALA A N 1
ATOM 639 C CA . ALA A 1 82 ? 2.436 12.977 19.016 1 97.88 82 ALA A CA 1
ATOM 640 C C . ALA A 1 82 ? 2.51 14 20.156 1 97.88 82 ALA A C 1
ATOM 642 O O . ALA A 1 82 ? 1.514 14.656 20.469 1 97.88 82 ALA A O 1
ATOM 643 N N . ASP A 1 83 ? 3.639 14.102 20.719 1 96.81 83 ASP A N 1
ATOM 644 C CA . ASP A 1 83 ? 3.859 15.062 21.797 1 96.81 83 ASP A CA 1
ATOM 645 C C . ASP A 1 83 ? 3.709 16.5 21.297 1 96.81 83 ASP A C 1
ATOM 647 O O . ASP A 1 83 ? 3.111 17.328 21.969 1 96.81 83 ASP A O 1
ATOM 651 N N . TYR A 1 84 ? 4.281 16.703 20.203 1 96.38 84 TYR A N 1
ATOM 652 C CA . TYR A 1 84 ? 4.266 18.047 19.609 1 96.38 84 TYR A CA 1
ATOM 653 C C . TYR A 1 84 ? 2.836 18.516 19.375 1 96.38 84 TYR A C 1
ATOM 655 O O . TYR A 1 84 ? 2.506 19.672 19.656 1 96.38 84 TYR A O 1
ATOM 663 N N . ILE A 1 85 ? 2.01 17.703 18.844 1 97 85 ILE A N 1
ATOM 664 C CA . ILE A 1 85 ? 0.657 18.125 18.5 1 97 85 ILE A CA 1
ATOM 665 C C . ILE A 1 85 ? -0.247 18.016 19.719 1 97 85 ILE A C 1
ATOM 667 O O . ILE A 1 85 ? -1.398 18.453 19.688 1 97 85 ILE A O 1
ATOM 671 N N . GLY A 1 86 ? 0.214 17.391 20.781 1 96.94 86 GLY A N 1
ATOM 672 C CA . GLY A 1 86 ? -0.482 17.359 22.047 1 96.94 86 GLY A CA 1
ATOM 673 C C . GLY A 1 86 ? -1.642 16.391 22.078 1 96.94 86 GLY A C 1
ATOM 674 O O . GLY A 1 86 ? -2.686 16.672 22.672 1 96.94 86 GLY A O 1
ATOM 675 N N . VAL A 1 87 ? -1.501 15.289 21.406 1 97.12 87 VAL A N 1
ATOM 676 C CA . VAL A 1 87 ? -2.555 14.281 21.438 1 97.12 87 VAL A CA 1
ATOM 677 C C . VAL A 1 87 ? -2.494 13.523 22.766 1 97.12 87 VAL A C 1
ATOM 679 O O . VAL A 1 87 ? -1.429 13.414 23.375 1 97.12 87 VAL A O 1
ATOM 682 N N . THR A 1 88 ? -3.635 13.062 23.188 1 96.75 88 THR A N 1
ATOM 683 C CA . THR A 1 88 ? -3.688 12.234 24.391 1 96.75 88 THR A CA 1
ATOM 684 C C . THR A 1 88 ? -3.158 10.836 24.094 1 96.75 88 THR A C 1
ATOM 686 O O . THR A 1 88 ? -3.639 10.156 23.188 1 96.75 88 THR A O 1
ATOM 689 N N . ILE A 1 89 ? -2.221 10.43 24.938 1 96.19 89 ILE A N 1
ATOM 690 C CA . ILE A 1 89 ? -1.614 9.109 24.781 1 96.19 89 ILE A CA 1
ATOM 691 C C . ILE A 1 89 ? -2.057 8.203 25.922 1 96.19 89 ILE A C 1
ATOM 693 O O . ILE A 1 89 ? -1.905 8.547 27.094 1 96.19 89 ILE A O 1
ATOM 697 N N . LYS A 1 90 ? -2.559 7.102 25.547 1 95.19 90 LYS A N 1
ATOM 698 C CA . LYS A 1 90 ? -2.965 6.102 26.531 1 95.19 90 LYS A CA 1
ATOM 699 C C . LYS A 1 90 ? -1.977 4.941 26.578 1 95.19 90 LYS A C 1
ATOM 701 O O . LYS A 1 90 ? -1.341 4.621 25.562 1 95.19 90 LYS A O 1
ATOM 706 N N . LYS A 1 91 ? -1.952 4.312 27.719 1 90.94 91 LYS A N 1
ATOM 707 C CA . LYS A 1 91 ? -1.124 3.113 27.828 1 90.94 91 LYS A CA 1
ATOM 708 C C . LYS A 1 91 ? -1.639 2.004 26.906 1 90.94 91 LYS A C 1
ATOM 710 O O . LYS A 1 91 ? -2.85 1.803 26.781 1 90.94 91 LYS A O 1
ATOM 715 N N . SER A 1 92 ? -0.621 1.431 26.281 1 85.38 92 SER A N 1
ATOM 716 C CA . SER A 1 92 ? -0.981 0.345 25.375 1 85.38 92 SER A CA 1
ATOM 717 C C . SER A 1 92 ? -0.445 -0.992 25.875 1 85.38 92 SER A C 1
ATOM 719 O O . SER A 1 92 ? 0.674 -1.065 26.391 1 85.38 92 SER A O 1
ATOM 721 N N . ASN A 1 93 ? -1.188 -2.027 25.734 1 80.44 93 ASN A N 1
ATOM 722 C CA . ASN A 1 93 ? -0.718 -3.381 26.016 1 80.44 93 ASN A CA 1
ATOM 723 C C . ASN A 1 93 ? -0.321 -4.109 24.734 1 80.44 93 ASN A C 1
ATOM 725 O O . ASN A 1 93 ? -0.079 -5.32 24.75 1 80.44 93 ASN A O 1
ATOM 729 N N . HIS A 1 94 ? -0.245 -3.387 23.781 1 76.56 94 HIS A N 1
ATOM 730 C CA . HIS A 1 94 ? 0.076 -3.969 22.484 1 76.56 94 HIS A CA 1
ATOM 731 C C . HIS A 1 94 ? 1.575 -4.207 22.344 1 76.56 94 HIS A C 1
ATOM 733 O O . HIS A 1 94 ? 2.383 -3.43 22.859 1 76.56 94 HIS A O 1
ATOM 739 N N . SER A 1 95 ? 1.888 -5.359 21.859 1 77.69 95 SER A N 1
ATOM 740 C CA . SER A 1 95 ? 3.246 -5.605 21.391 1 77.69 95 SER A CA 1
ATOM 741 C C . SER A 1 95 ? 3.281 -5.809 19.891 1 77.69 95 SER A C 1
ATOM 743 O O . SER A 1 95 ? 2.318 -6.309 19.297 1 77.69 95 SER A O 1
ATOM 745 N N . ALA A 1 96 ? 4.258 -5.238 19.344 1 77.12 96 ALA A N 1
ATOM 746 C CA . ALA A 1 96 ? 4.438 -5.375 17.891 1 77.12 96 ALA A CA 1
ATOM 747 C C . ALA A 1 96 ? 5.922 -5.449 17.531 1 77.12 96 ALA A C 1
ATOM 749 O O . ALA A 1 96 ? 6.777 -5.023 18.312 1 77.12 96 ALA A O 1
ATOM 750 N N . LEU A 1 97 ? 6.094 -6.055 16.406 1 75.44 97 LEU A N 1
ATOM 751 C CA . LEU A 1 97 ? 7.457 -6.199 15.914 1 75.44 97 LEU A CA 1
ATOM 752 C C . LEU A 1 97 ? 7.73 -5.223 14.773 1 75.44 97 LEU A C 1
ATOM 754 O O . LEU A 1 97 ? 6.801 -4.789 14.086 1 75.44 97 LEU A O 1
ATOM 758 N N . GLN A 1 98 ? 8.984 -4.918 14.672 1 78.38 98 GLN A N 1
ATOM 759 C CA . GLN A 1 98 ? 9.414 -4.121 13.523 1 78.38 98 GLN A CA 1
ATOM 760 C C . GLN A 1 98 ? 9.344 -4.938 12.234 1 78.38 98 GLN A C 1
ATOM 762 O O . GLN A 1 98 ? 8.953 -6.105 12.25 1 78.38 98 GLN A O 1
ATOM 767 N N . ALA A 1 99 ? 9.602 -4.281 11.133 1 72.88 99 ALA A N 1
ATOM 768 C CA . ALA A 1 99 ? 9.484 -4.875 9.805 1 72.88 99 ALA A CA 1
ATOM 769 C C . ALA A 1 99 ? 10.359 -6.121 9.688 1 72.88 99 ALA A C 1
ATOM 771 O O . ALA A 1 99 ? 10.109 -6.984 8.844 1 72.88 99 ALA A O 1
ATOM 772 N N . ASP A 1 100 ? 11.398 -6.246 10.477 1 66.19 100 ASP A N 1
ATOM 773 C CA . ASP A 1 100 ? 12.289 -7.406 10.414 1 66.19 100 ASP A CA 1
ATOM 774 C C . ASP A 1 100 ? 11.625 -8.641 11.031 1 66.19 100 ASP A C 1
ATOM 776 O O . ASP A 1 100 ? 12.141 -9.75 10.906 1 66.19 100 ASP A O 1
ATOM 780 N N . GLY A 1 101 ? 10.539 -8.469 11.703 1 69.56 101 GLY A N 1
ATOM 781 C CA . GLY A 1 101 ? 9.766 -9.555 12.281 1 69.56 101 GLY A CA 1
ATOM 782 C C . GLY A 1 101 ? 10.344 -10.086 13.57 1 69.56 101 GLY A C 1
ATOM 783 O O . GLY A 1 101 ? 9.836 -11.055 14.141 1 69.56 101 GLY A O 1
ATOM 784 N N . VAL A 1 102 ? 11.406 -9.531 14.047 1 70.56 102 VAL A N 1
ATOM 785 C CA . VAL A 1 102 ? 12.086 -10.078 15.219 1 70.56 102 VAL A CA 1
ATOM 786 C C . VAL A 1 102 ? 12.219 -8.992 16.281 1 70.56 102 VAL A C 1
ATOM 788 O O . VAL A 1 102 ? 12.016 -9.258 17.484 1 70.56 102 VAL A O 1
ATOM 791 N N . THR A 1 103 ? 12.484 -7.793 15.891 1 76.88 103 THR A N 1
ATOM 792 C CA . THR A 1 103 ? 12.75 -6.707 16.828 1 76.88 103 THR A CA 1
ATOM 793 C C . THR A 1 103 ? 11.438 -6.098 17.328 1 76.88 103 THR A C 1
ATOM 795 O O . THR A 1 103 ? 10.578 -5.723 16.531 1 76.88 103 THR A O 1
ATOM 798 N N . PRO A 1 104 ? 11.297 -6.059 18.594 1 81.81 104 PRO A N 1
ATOM 799 C CA . PRO A 1 104 ? 10.094 -5.41 19.125 1 81.81 104 PRO A CA 1
ATOM 800 C C . PRO A 1 104 ? 10.086 -3.9 18.891 1 81.81 104 PRO A C 1
ATOM 802 O O . PRO A 1 104 ? 11.141 -3.258 18.938 1 81.81 104 PRO A O 1
ATOM 805 N N . LEU A 1 105 ? 8.922 -3.342 18.656 1 84.56 105 LEU A N 1
ATOM 806 C CA . LEU A 1 105 ? 8.758 -1.894 18.578 1 84.56 105 LEU A CA 1
ATOM 807 C C . LEU A 1 105 ? 8.852 -1.267 19.969 1 84.56 105 LEU A C 1
ATOM 809 O O . LEU A 1 105 ? 8.414 -1.86 20.953 1 84.56 105 LEU A O 1
ATOM 813 N N . ASN A 1 106 ? 9.461 -0.099 20.047 1 89.12 106 ASN A N 1
ATOM 814 C CA . ASN A 1 106 ? 9.453 0.677 21.281 1 89.12 106 ASN A CA 1
ATOM 815 C C . ASN A 1 106 ? 8.18 1.505 21.422 1 89.12 106 ASN A C 1
ATOM 817 O O . ASN A 1 106 ? 8.172 2.695 21.109 1 89.12 106 ASN A O 1
ATOM 821 N N . ILE A 1 107 ? 7.156 0.893 21.938 1 91.38 107 ILE A N 1
ATOM 822 C CA . ILE A 1 107 ? 5.824 1.489 22.016 1 91.38 107 ILE A CA 1
ATOM 823 C C . ILE A 1 107 ? 5.691 2.305 23.297 1 91.38 107 ILE A C 1
ATOM 825 O O . ILE A 1 107 ? 5.938 1.797 24.391 1 91.38 107 ILE A O 1
ATOM 829 N N . VAL A 1 108 ? 5.34 3.525 23.141 1 94.19 108 VAL A N 1
ATOM 830 C CA . VAL A 1 108 ? 5.109 4.453 24.25 1 94.19 108 VAL A CA 1
ATOM 831 C C . VAL A 1 108 ? 3.654 4.363 24.703 1 94.19 108 VAL A C 1
ATOM 833 O O . VAL A 1 108 ? 3.355 4.562 25.891 1 94.19 108 VAL A O 1
ATOM 836 N N . GLY A 1 109 ? 2.85 4.105 23.828 1 95.38 109 GLY A N 1
ATOM 837 C CA . GLY A 1 109 ? 1.414 4.047 24.062 1 95.38 109 GLY A CA 1
ATOM 838 C C . GLY A 1 109 ? 0.604 4.027 22.781 1 95.38 109 GLY A C 1
ATOM 839 O O . GLY A 1 109 ? 1.065 3.523 21.75 1 95.38 109 GLY A O 1
ATOM 840 N N . GLU A 1 110 ? -0.644 4.375 22.953 1 95.19 110 GLU A N 1
ATOM 841 C CA . GLU A 1 110 ? -1.539 4.453 21.797 1 95.19 110 GLU A CA 1
ATOM 842 C C . GLU A 1 110 ? -2.373 5.73 21.844 1 95.19 110 GLU A C 1
ATOM 844 O O . GLU A 1 110 ? -2.541 6.34 22.891 1 95.19 110 GLU A O 1
ATOM 849 N N . CYS A 1 111 ? -2.865 6.152 20.703 1 96.5 111 CYS A N 1
ATOM 850 C CA . CYS A 1 111 ? -3.693 7.348 20.625 1 96.5 111 CYS A CA 1
ATOM 851 C C . CYS A 1 111 ? -4.766 7.199 19.562 1 96.5 111 CYS A C 1
ATOM 853 O O . CYS A 1 111 ? -4.695 6.293 18.734 1 96.5 111 CYS A O 1
ATOM 855 N N . HIS A 1 112 ? -5.797 7.914 19.656 1 96.44 112 HIS A N 1
ATOM 856 C CA . HIS A 1 112 ? -6.906 8.016 18.703 1 96.44 112 HIS A CA 1
ATOM 857 C C . HIS A 1 112 ? -7.332 9.469 18.516 1 96.44 112 HIS A C 1
ATOM 859 O O . HIS A 1 112 ? -7.641 10.164 19.484 1 96.44 112 HIS A O 1
ATOM 865 N N . PHE A 1 113 ? -7.293 9.906 17.344 1 97.19 113 PHE A N 1
ATOM 866 C CA . PHE A 1 113 ? -7.734 11.273 17.094 1 97.19 113 PHE A CA 1
ATOM 867 C C . PHE A 1 113 ? -8.258 11.43 15.68 1 97.19 113 PHE A C 1
ATOM 869 O O . PHE A 1 113 ? -8.094 10.539 14.844 1 97.19 113 PHE A O 1
ATOM 876 N N . THR A 1 114 ? -8.977 12.477 15.414 1 98.19 114 THR A N 1
ATOM 877 C CA . THR A 1 114 ? -9.633 12.758 14.133 1 98.19 114 THR A CA 1
ATOM 878 C C . THR A 1 114 ? -8.82 13.75 13.32 1 98.19 114 THR A C 1
ATOM 880 O O . THR A 1 114 ? -8.406 14.797 13.828 1 98.19 114 THR A O 1
ATOM 883 N N . LEU A 1 115 ? -8.539 13.391 12.094 1 98.31 115 LEU A N 1
ATOM 884 C CA . LEU A 1 115 ? -7.918 14.273 11.109 1 98.31 115 LEU A CA 1
ATOM 885 C C . LEU A 1 115 ? -8.969 14.875 10.18 1 98.31 115 LEU A C 1
ATOM 887 O O . LEU A 1 115 ? -10.094 14.375 10.102 1 98.31 115 LEU A O 1
ATOM 891 N N . SER A 1 116 ? -8.555 15.938 9.547 1 97.25 116 SER A N 1
ATOM 892 C CA . SER A 1 116 ? -9.492 16.562 8.617 1 97.25 116 SER A CA 1
ATOM 893 C C . SER A 1 116 ? -8.781 16.984 7.332 1 97.25 116 SER A C 1
ATOM 895 O O . SER A 1 116 ? -7.66 17.484 7.371 1 97.25 116 SER A O 1
ATOM 897 N N . ARG A 1 117 ? -9.359 16.719 6.254 1 96.44 117 ARG A N 1
ATOM 898 C CA . ARG A 1 117 ? -8.938 17.172 4.934 1 96.44 117 ARG A CA 1
ATOM 899 C C . ARG A 1 117 ? -10.133 17.344 4.008 1 96.44 117 ARG A C 1
ATOM 901 O O . ARG A 1 117 ? -10.969 16.453 3.887 1 96.44 117 ARG A O 1
ATOM 908 N N . ASP A 1 118 ? -10.234 18.484 3.295 1 93.62 118 ASP A N 1
ATOM 909 C CA . ASP A 1 118 ? -11.273 18.703 2.299 1 93.62 118 ASP A CA 1
ATOM 910 C C . ASP A 1 118 ? -12.664 18.516 2.9 1 93.62 118 ASP A C 1
ATOM 912 O O . ASP A 1 118 ? -13.539 17.922 2.271 1 93.62 118 ASP A O 1
ATOM 916 N N . GLY A 1 119 ? -12.781 18.891 4.129 1 91.88 119 GLY A N 1
ATOM 917 C CA . GLY A 1 119 ? -14.078 18.797 4.773 1 91.88 119 GLY A CA 1
ATOM 918 C C . GLY A 1 119 ? -14.438 17.391 5.223 1 91.88 119 GLY A C 1
ATOM 919 O O . GLY A 1 119 ? -15.531 17.156 5.738 1 91.88 119 GLY A O 1
ATOM 920 N N . ILE A 1 120 ? -13.539 16.453 5.043 1 95.69 120 ILE A N 1
ATOM 921 C CA . ILE A 1 120 ? -13.766 15.07 5.473 1 95.69 120 ILE A CA 1
ATOM 922 C C . ILE A 1 120 ? -13.008 14.805 6.773 1 95.69 120 ILE A C 1
ATOM 924 O O . ILE A 1 120 ? -11.867 15.25 6.938 1 95.69 120 ILE A O 1
ATOM 928 N N . GLU A 1 121 ? -13.68 14.062 7.625 1 97.62 121 GLU A N 1
ATOM 929 C CA . GLU A 1 121 ? -13.031 13.625 8.859 1 97.62 121 GLU A CA 1
ATOM 930 C C . GLU A 1 121 ? -12.477 12.211 8.719 1 97.62 121 GLU A C 1
ATOM 932 O O . GLU A 1 121 ? -13.164 11.312 8.219 1 97.62 121 GLU A O 1
ATOM 937 N N . LEU A 1 122 ? -11.289 12 9.109 1 98.19 122 LEU A N 1
ATOM 938 C CA . LEU A 1 122 ? -10.602 10.711 9.086 1 98.19 122 LEU A CA 1
ATOM 939 C C . LEU A 1 122 ? -10.219 10.273 10.5 1 98.19 122 LEU A C 1
ATOM 941 O O . LEU A 1 122 ? -9.602 11.039 11.242 1 98.19 122 LEU A O 1
ATOM 945 N N . GLN A 1 123 ? -10.539 9.086 10.789 1 98.06 123 GLN A N 1
ATOM 946 C CA . GLN A 1 123 ? -10.211 8.562 12.109 1 98.06 123 GLN A CA 1
ATOM 947 C C . GLN A 1 123 ? -8.875 7.82 12.094 1 98.06 123 GLN A C 1
ATOM 949 O O . GLN A 1 123 ? -8.664 6.938 11.266 1 98.06 123 GLN A O 1
ATOM 954 N N . LEU A 1 124 ? -8.008 8.211 12.992 1 97.81 124 LEU A N 1
ATOM 955 C CA . LEU A 1 124 ? -6.715 7.543 13.094 1 97.81 124 LEU A CA 1
ATOM 956 C C . LEU A 1 124 ? -6.543 6.898 14.469 1 97.81 124 LEU A C 1
ATOM 958 O O . LEU A 1 124 ? -6.68 7.57 15.492 1 97.81 124 LEU A O 1
ATOM 962 N N . GLU A 1 125 ? -6.336 5.672 14.477 1 95.88 125 GLU A N 1
ATOM 963 C CA . GLU A 1 125 ? -5.844 4.91 15.625 1 95.88 125 GLU A CA 1
ATOM 964 C C . GLU A 1 125 ? -4.402 4.457 15.406 1 95.88 125 GLU A C 1
ATOM 966 O O . GLU A 1 125 ? -4.105 3.762 14.43 1 95.88 125 GLU A O 1
ATOM 971 N N . ALA A 1 126 ? -3.564 4.844 16.359 1 95.81 126 ALA A N 1
ATOM 972 C CA . ALA A 1 126 ? -2.156 4.57 16.078 1 95.81 126 ALA A CA 1
ATOM 973 C C . ALA A 1 126 ? -1.407 4.23 17.375 1 95.81 126 ALA A C 1
ATOM 975 O O . ALA A 1 126 ? -1.747 4.73 18.438 1 95.81 126 ALA A O 1
ATOM 976 N N . LEU A 1 127 ? -0.443 3.357 17.219 1 93.81 127 LEU A N 1
ATOM 977 C CA . LEU A 1 127 ? 0.553 3.189 18.281 1 93.81 127 LEU A CA 1
ATOM 978 C C . LEU A 1 127 ? 1.537 4.355 18.281 1 93.81 127 LEU A C 1
ATOM 980 O O . LEU A 1 127 ? 1.967 4.816 17.234 1 93.81 127 LEU A O 1
ATOM 984 N N . VAL A 1 128 ? 1.81 4.828 19.438 1 96.62 128 VAL A N 1
ATOM 985 C CA . VAL A 1 128 ? 2.842 5.844 19.594 1 96.62 128 VAL A CA 1
ATOM 986 C C . VAL A 1 128 ? 4.199 5.176 19.797 1 96.62 128 VAL A C 1
ATOM 988 O O . VAL A 1 128 ? 4.41 4.469 20.781 1 96.62 128 VAL A O 1
ATOM 991 N N . VAL A 1 129 ? 5.07 5.402 18.875 1 94.62 129 VAL A N 1
ATOM 992 C CA . VAL A 1 129 ? 6.316 4.648 18.859 1 94.62 129 VAL A CA 1
ATOM 993 C C . VAL A 1 129 ? 7.504 5.605 18.797 1 94.62 129 VAL A C 1
ATOM 995 O O . VAL A 1 129 ? 7.434 6.652 18.156 1 94.62 129 VAL A O 1
ATOM 998 N N . ASN A 1 130 ? 8.594 5.086 19.484 1 91.38 130 ASN A N 1
ATOM 999 C CA . ASN A 1 130 ? 9.844 5.824 19.359 1 91.38 130 ASN A CA 1
ATOM 1000 C C . ASN A 1 130 ? 10.57 5.48 18.062 1 91.38 130 ASN A C 1
ATOM 1002 O O . ASN A 1 130 ? 10.406 4.379 17.531 1 91.38 130 ASN A O 1
ATOM 1006 N N . ASP A 1 131 ? 11.281 6.316 17.422 1 81.69 131 ASP A N 1
ATOM 1007 C CA . ASP A 1 131 ? 12.211 6.082 16.328 1 81.69 131 ASP A CA 1
ATOM 1008 C C . ASP A 1 131 ? 11.477 5.688 15.055 1 81.69 131 ASP A C 1
ATOM 1010 O O . ASP A 1 131 ? 11.805 4.676 14.43 1 81.69 131 ASP A O 1
ATOM 1014 N N . LEU A 1 132 ? 10.477 6.191 14.734 1 86.12 132 LEU A N 1
ATOM 1015 C CA . LEU A 1 132 ? 9.82 6.07 13.438 1 86.12 132 LEU A CA 1
ATOM 1016 C C . LEU A 1 132 ? 10.445 7.016 12.422 1 86.12 132 LEU A C 1
ATOM 1018 O O . LEU A 1 132 ? 10.781 8.156 12.75 1 86.12 132 LEU A O 1
ATOM 1022 N N . ASP A 1 133 ? 10.562 6.598 11.242 1 82 133 ASP A N 1
ATOM 1023 C CA . ASP A 1 133 ? 11.227 7.391 10.211 1 82 133 ASP A CA 1
ATOM 1024 C C . ASP A 1 133 ? 10.305 8.477 9.672 1 82 133 ASP A C 1
ATOM 1026 O O . ASP A 1 133 ? 10.766 9.445 9.062 1 82 133 ASP A O 1
ATOM 1030 N N . VAL A 1 134 ? 9.047 8.297 9.805 1 90.69 134 VAL A N 1
ATOM 1031 C CA . VAL A 1 134 ? 8.047 9.266 9.359 1 90.69 134 VAL A CA 1
ATOM 1032 C C . VAL A 1 134 ? 7.211 9.734 10.547 1 90.69 134 VAL A C 1
ATOM 1034 O O . VAL A 1 134 ? 7.242 9.117 11.617 1 90.69 134 VAL A O 1
ATOM 1037 N N . ASP A 1 135 ? 6.496 10.82 10.359 1 93.56 135 ASP A N 1
ATOM 1038 C CA . ASP A 1 135 ? 5.656 11.32 11.445 1 93.56 135 ASP A CA 1
ATOM 1039 C C . ASP A 1 135 ? 4.5 10.367 11.727 1 93.56 135 ASP A C 1
ATOM 1041 O O . ASP A 1 135 ? 4.234 10.023 12.883 1 93.56 135 ASP A O 1
ATOM 1045 N N . ILE A 1 136 ? 3.791 10 10.656 1 97.44 136 ILE A N 1
ATOM 1046 C CA . ILE A 1 136 ? 2.688 9.055 10.781 1 97.44 136 ILE A CA 1
ATOM 1047 C C . ILE A 1 136 ? 2.791 7.992 9.688 1 97.44 136 ILE A C 1
ATOM 1049 O O . ILE A 1 136 ? 2.857 8.32 8.5 1 97.44 136 ILE A O 1
ATOM 1053 N N . LEU A 1 137 ? 2.869 6.797 10.078 1 95.56 137 LEU A N 1
ATOM 1054 C CA . LEU A 1 137 ? 2.742 5.648 9.188 1 95.56 137 LEU A CA 1
ATOM 1055 C C . LEU A 1 137 ? 1.333 5.066 9.25 1 95.56 137 LEU A C 1
ATOM 1057 O O . LEU A 1 137 ? 0.962 4.43 10.234 1 95.56 137 LEU A O 1
ATOM 1061 N N . ALA A 1 138 ? 0.622 5.297 8.234 1 97.62 138 ALA A N 1
ATOM 1062 C CA . ALA A 1 138 ? -0.766 4.844 8.188 1 97.62 138 ALA A CA 1
ATOM 1063 C C . ALA A 1 138 ? -0.874 3.48 7.508 1 97.62 138 ALA A C 1
ATOM 1065 O O . ALA A 1 138 ? -0.642 3.361 6.305 1 97.62 138 ALA A O 1
ATOM 1066 N N . GLY A 1 139 ? -1.312 2.504 8.25 1 95.75 139 GLY A N 1
ATOM 1067 C CA . GLY A 1 139 ? -1.386 1.141 7.75 1 95.75 139 GLY A CA 1
ATOM 1068 C C . GLY A 1 139 ? -2.744 0.79 7.172 1 95.75 139 GLY A C 1
ATOM 1069 O O . GLY A 1 139 ? -3.557 1.677 6.898 1 95.75 139 GLY A O 1
ATOM 1070 N N . ILE A 1 140 ? -2.965 -0.502 6.996 1 94.69 140 ILE A N 1
ATOM 1071 C CA . ILE A 1 140 ? -4.148 -1.032 6.324 1 94.69 140 ILE A CA 1
ATOM 1072 C C . ILE A 1 140 ? -5.398 -0.696 7.133 1 94.69 140 ILE A C 1
ATOM 1074 O O . ILE A 1 140 ? -6.438 -0.353 6.566 1 94.69 140 ILE A O 1
ATOM 1078 N N . PRO A 1 141 ? -5.355 -0.803 8.469 1 93.88 141 PRO A N 1
ATOM 1079 C CA . PRO A 1 141 ? -6.574 -0.471 9.211 1 93.88 141 PRO A CA 1
ATOM 1080 C C . PRO A 1 141 ? -7.051 0.957 8.961 1 93.88 141 PRO A C 1
ATOM 1082 O O . PRO A 1 141 ? -8.258 1.194 8.82 1 93.88 141 PRO A O 1
ATOM 1085 N N . PHE A 1 142 ? -6.168 1.879 8.961 1 97.31 142 PHE A N 1
ATOM 1086 C CA . PHE A 1 142 ? -6.523 3.262 8.672 1 97.31 142 PHE A CA 1
ATOM 1087 C C . PHE A 1 142 ? -7.152 3.377 7.285 1 97.31 142 PHE A C 1
ATOM 1089 O O . PHE A 1 142 ? -8.172 4.047 7.117 1 97.31 142 PHE A O 1
ATOM 1096 N N . MET A 1 143 ? -6.48 2.807 6.293 1 97.81 143 MET A N 1
ATOM 1097 C CA . MET A 1 143 ? -6.965 2.879 4.914 1 97.81 143 MET A CA 1
ATOM 1098 C C . MET A 1 143 ? -8.328 2.213 4.781 1 97.81 143 MET A C 1
ATOM 1100 O O . MET A 1 143 ? -9.211 2.73 4.09 1 97.81 143 MET A O 1
ATOM 1104 N N . SER A 1 144 ? -8.477 1.072 5.422 1 96.31 144 SER A N 1
ATOM 1105 C CA . SER A 1 144 ? -9.727 0.323 5.352 1 96.31 144 SER A CA 1
ATOM 1106 C C . SER A 1 144 ? -10.867 1.088 6.016 1 96.31 144 SER A C 1
ATOM 1108 O O . SER A 1 144 ? -11.938 1.252 5.426 1 96.31 144 SER A O 1
ATOM 1110 N N . SER A 1 145 ? -10.672 1.581 7.199 1 96.19 145 SER A N 1
ATOM 1111 C CA . SER A 1 145 ? -11.727 2.225 7.973 1 96.19 145 SER A CA 1
ATOM 1112 C C . SER A 1 145 ? -12.125 3.562 7.355 1 96.19 145 SER A C 1
ATOM 1114 O O . SER A 1 145 ? -13.266 4.008 7.508 1 96.19 145 SER A O 1
ATOM 1116 N N . ASN A 1 146 ? -11.227 4.199 6.648 1 98 146 ASN A N 1
ATOM 1117 C CA . ASN A 1 146 ? -11.523 5.512 6.086 1 98 146 ASN A CA 1
ATOM 1118 C C . ASN A 1 146 ? -11.789 5.43 4.586 1 98 146 ASN A C 1
ATOM 1120 O O . ASN A 1 146 ? -11.898 6.457 3.914 1 98 146 ASN A O 1
ATOM 1124 N N . ASP A 1 147 ? -11.828 4.188 4.055 1 97.94 147 ASP A N 1
ATOM 1125 C CA . ASP A 1 147 ? -12.117 3.939 2.645 1 97.94 147 ASP A CA 1
ATOM 1126 C C . ASP A 1 147 ? -11.141 4.684 1.74 1 97.94 147 ASP A C 1
ATOM 1128 O O . ASP A 1 147 ? -11.555 5.48 0.893 1 97.94 147 ASP A O 1
ATOM 1132 N N . ILE A 1 148 ? -9.906 4.391 1.884 1 98.44 148 ILE A N 1
ATOM 1133 C CA . ILE A 1 148 ? -8.836 4.996 1.099 1 98.44 148 ILE A CA 1
ATOM 1134 C C . ILE A 1 148 ? -8.336 4 0.059 1 98.44 148 ILE A C 1
ATOM 1136 O O . ILE A 1 148 ? -8.016 2.855 0.391 1 98.44 148 ILE A O 1
ATOM 1140 N N . ALA A 1 149 ? -8.258 4.438 -1.16 1 98.5 149 ALA A N 1
ATOM 1141 C CA . ALA A 1 149 ? -7.707 3.648 -2.258 1 98.5 149 ALA A CA 1
ATOM 1142 C C . ALA A 1 149 ? -6.434 4.285 -2.812 1 98.5 149 ALA A C 1
ATOM 1144 O O . ALA A 1 149 ? -6.316 5.512 -2.857 1 98.5 149 ALA A O 1
ATOM 1145 N N . ILE A 1 150 ? -5.516 3.48 -3.238 1 98.25 150 ILE A N 1
ATOM 1146 C CA . ILE A 1 150 ? -4.238 3.965 -3.748 1 98.25 150 ILE A CA 1
ATOM 1147 C C . ILE A 1 150 ? -4.066 3.531 -5.203 1 98.25 150 ILE A C 1
ATOM 1149 O O . ILE A 1 150 ? -4.312 2.371 -5.543 1 98.25 150 ILE A O 1
ATOM 1153 N N . PHE A 1 151 ? -3.645 4.465 -6.023 1 97.38 151 PHE A N 1
ATOM 1154 C CA . PHE A 1 151 ? -3.32 4.246 -7.43 1 97.38 151 PHE A CA 1
ATOM 1155 C C . PHE A 1 151 ? -1.881 4.652 -7.719 1 97.38 151 PHE A C 1
ATOM 1157 O O . PHE A 1 151 ? -1.629 5.742 -8.234 1 97.38 151 PHE A O 1
ATOM 1164 N N . PRO A 1 152 ? -0.977 3.777 -7.488 1 96.31 152 PRO A N 1
ATOM 1165 C CA . PRO A 1 152 ? 0.438 4.133 -7.613 1 96.31 152 PRO A CA 1
ATOM 1166 C C . PRO A 1 152 ? 0.81 4.574 -9.031 1 96.31 152 PRO A C 1
ATOM 1168 O O . PRO A 1 152 ? 1.619 5.488 -9.203 1 96.31 152 PRO A O 1
ATOM 1171 N N . SER A 1 153 ? 0.252 3.957 -10.047 1 95.31 153 SER A N 1
ATOM 1172 C CA . SER A 1 153 ? 0.588 4.301 -11.422 1 95.31 153 SER A CA 1
ATOM 1173 C C . SER A 1 153 ? 0.237 5.75 -11.734 1 95.31 153 SER A C 1
ATOM 1175 O O . SER A 1 153 ? 0.9 6.395 -12.547 1 95.31 153 SER A O 1
ATOM 1177 N N . LYS A 1 154 ? -0.727 6.258 -11.055 1 94.69 154 LYS A N 1
ATOM 1178 C CA . LYS A 1 154 ? -1.222 7.609 -11.312 1 94.69 154 LYS A CA 1
ATOM 1179 C C . LYS A 1 154 ? -0.759 8.578 -10.227 1 94.69 154 LYS A C 1
ATOM 1181 O O . LYS A 1 154 ? -1.126 9.75 -10.242 1 94.69 154 LYS A O 1
ATOM 1186 N N . HIS A 1 155 ? -0.041 8.086 -9.234 1 94.94 155 HIS A N 1
ATOM 1187 C CA . HIS A 1 155 ? 0.339 8.891 -8.078 1 94.94 155 HIS A CA 1
ATOM 1188 C C . HIS A 1 155 ? -0.88 9.539 -7.438 1 94.94 155 HIS A C 1
ATOM 1190 O O . HIS A 1 155 ? -0.866 10.734 -7.137 1 94.94 155 HIS A O 1
ATOM 1196 N N . LYS A 1 156 ? -1.801 8.672 -7.266 1 96.69 156 LYS A N 1
ATOM 1197 C CA . LYS A 1 156 ? -3.109 9.188 -6.867 1 96.69 156 LYS A CA 1
ATOM 1198 C C . LYS A 1 156 ? -3.662 8.414 -5.672 1 96.69 156 LYS A C 1
ATOM 1200 O O . LYS A 1 156 ? -3.52 7.191 -5.598 1 96.69 156 LYS A O 1
ATOM 1205 N N . ILE A 1 157 ? -4.277 9.125 -4.766 1 97.94 157 ILE A N 1
ATOM 1206 C CA . ILE A 1 157 ? -5.004 8.586 -3.625 1 97.94 157 ILE A CA 1
ATOM 1207 C C . ILE A 1 157 ? -6.457 9.055 -3.668 1 97.94 157 ILE A C 1
ATOM 1209 O O . ILE A 1 157 ? -6.73 10.219 -3.953 1 97.94 157 ILE A O 1
ATOM 1213 N N . VAL A 1 158 ? -7.402 8.164 -3.42 1 98.31 158 VAL A N 1
ATOM 1214 C CA . VAL A 1 158 ? -8.82 8.516 -3.381 1 98.31 158 VAL A CA 1
ATOM 1215 C C . VAL A 1 158 ? -9.391 8.219 -1.996 1 98.31 158 VAL A C 1
ATOM 1217 O O . VAL A 1 158 ? -9.234 7.109 -1.481 1 98.31 158 VAL A O 1
ATOM 1220 N N . ILE A 1 159 ? -9.992 9.18 -1.418 1 98 159 ILE A N 1
ATOM 1221 C CA . ILE A 1 159 ? -10.586 9.055 -0.09 1 98 159 ILE A CA 1
ATOM 1222 C C . ILE A 1 159 ? -12.109 9.062 -0.199 1 98 159 ILE A C 1
ATOM 1224 O O . ILE A 1 159 ? -12.695 10.039 -0.669 1 98 159 ILE A O 1
ATOM 1228 N N . ARG A 1 160 ? -12.781 7.961 0.167 1 96.75 160 ARG A N 1
ATOM 1229 C CA . ARG A 1 160 ? -14.234 7.781 0.223 1 96.75 160 ARG A CA 1
ATOM 1230 C C . ARG A 1 160 ? -14.875 8.07 -1.131 1 96.75 160 ARG A C 1
ATOM 1232 O O . ARG A 1 160 ? -15.945 8.664 -1.2 1 96.75 160 ARG A O 1
ATOM 1239 N N . ASP A 1 161 ? -14.195 7.871 -2.115 1 91.88 161 ASP A N 1
ATOM 1240 C CA . ASP A 1 161 ? -14.664 8.109 -3.477 1 91.88 161 ASP A CA 1
ATOM 1241 C C . ASP A 1 161 ? -15.086 9.562 -3.668 1 91.88 161 ASP A C 1
ATOM 1243 O O . ASP A 1 161 ? -15.969 9.859 -4.473 1 91.88 161 ASP A O 1
ATOM 1247 N N . LYS A 1 162 ? -14.594 10.492 -2.898 1 92.06 162 LYS A N 1
ATOM 1248 C CA . LYS A 1 162 ? -15 11.891 -2.943 1 92.06 162 LYS A CA 1
ATOM 1249 C C . LYS A 1 162 ? -13.805 12.805 -3.184 1 92.06 162 LYS A C 1
ATOM 1251 O O . LYS A 1 162 ? -13.891 13.773 -3.938 1 92.06 162 LYS A O 1
ATOM 1256 N N . VAL A 1 163 ? -12.727 12.492 -2.539 1 95.56 163 VAL A N 1
ATOM 1257 C CA . VAL A 1 163 ? -11.555 13.359 -2.572 1 95.56 163 VAL A CA 1
ATOM 1258 C C . VAL A 1 163 ? -10.398 12.648 -3.27 1 95.56 163 VAL A C 1
ATOM 1260 O O . VAL A 1 163 ? -10.094 11.492 -2.961 1 95.56 163 VAL A O 1
ATOM 1263 N N . THR A 1 164 ? -9.812 13.281 -4.219 1 96.31 164 THR A N 1
ATOM 1264 C CA . THR A 1 164 ? -8.633 12.766 -4.902 1 96.31 164 THR A CA 1
ATOM 1265 C C . THR A 1 164 ? -7.398 13.594 -4.555 1 96.31 164 THR A C 1
ATOM 1267 O O . THR A 1 164 ? -7.426 14.82 -4.637 1 96.31 164 THR A O 1
ATOM 1270 N N . VAL A 1 165 ? -6.363 12.969 -4.168 1 96 165 VAL A N 1
ATOM 1271 C CA . VAL A 1 165 ? -5.105 13.617 -3.807 1 96 165 VAL A CA 1
ATOM 1272 C C . VAL A 1 165 ? -3.975 13.078 -4.68 1 96 165 VAL A C 1
ATOM 1274 O O . VAL A 1 165 ? -3.822 11.859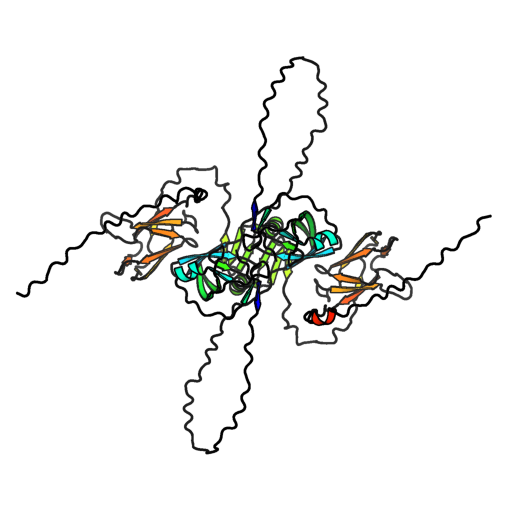 -4.828 1 96 165 VAL A O 1
ATOM 1277 N N . MET A 1 166 ? -3.221 13.953 -5.258 1 94.12 166 MET A N 1
ATOM 1278 C CA . MET A 1 166 ? -2.018 13.555 -5.984 1 94.12 166 MET A CA 1
ATOM 1279 C C . MET A 1 166 ? -0.791 13.633 -5.082 1 94.12 166 MET A C 1
ATOM 1281 O O . MET A 1 166 ? -0.685 14.523 -4.238 1 94.12 166 MET A O 1
ATOM 1285 N N . TYR A 1 167 ? 0.042 12.656 -5.172 1 91.44 167 TYR A N 1
ATOM 1286 C CA . TYR A 1 167 ? 1.293 12.703 -4.426 1 91.44 167 TYR A CA 1
ATOM 1287 C C . TYR A 1 167 ? 2.492 12.594 -5.359 1 91.44 167 TYR A C 1
ATOM 1289 O O . TYR A 1 167 ? 2.346 12.203 -6.52 1 91.44 167 TYR A O 1
ATOM 1297 N N . GLY A 1 168 ? 3.721 12.812 -4.793 1 80.19 168 GLY A N 1
ATOM 1298 C CA . GLY A 1 168 ? 4.941 12.766 -5.582 1 80.19 168 GLY A CA 1
ATOM 1299 C C . GLY A 1 168 ? 5.223 14.062 -6.316 1 80.19 168 GLY A C 1
ATOM 1300 O O . GLY A 1 168 ? 4.395 14.977 -6.32 1 80.19 168 GLY A O 1
ATOM 1301 N N . SER A 1 169 ? 6.617 14.273 -6.582 1 57.78 169 SER A N 1
ATOM 1302 C CA . SER A 1 169 ? 7.031 15.531 -7.191 1 57.78 169 SER A CA 1
ATOM 1303 C C . SER A 1 169 ? 6.285 15.789 -8.492 1 57.78 169 SER A C 1
ATOM 1305 O O . SER A 1 169 ? 6.188 14.906 -9.344 1 57.78 169 SER A O 1
ATOM 1307 N N . PRO A 1 170 ? 5.363 16.547 -8.672 1 44.84 170 PRO A N 1
ATOM 1308 C CA . PRO A 1 170 ? 4.926 16.922 -10.016 1 44.84 170 PRO A CA 1
ATOM 1309 C C . PRO A 1 170 ? 6.031 16.766 -11.062 1 44.84 170 PRO A C 1
ATOM 1311 O O . PRO A 1 170 ? 7.215 16.828 -10.719 1 44.84 170 PRO A O 1
ATOM 1314 N N . ASN A 1 171 ? 5.941 16.016 -12.117 1 37.16 171 ASN A N 1
ATOM 1315 C CA . ASN A 1 171 ? 6.91 16.141 -13.195 1 37.16 171 ASN A CA 1
ATOM 1316 C C . ASN A 1 171 ? 7.699 17.438 -13.109 1 37.16 171 ASN A C 1
ATOM 1318 O O . ASN A 1 171 ? 7.113 18.516 -12.914 1 37.16 171 ASN A O 1
ATOM 1322 N N . GLU A 1 172 ? 8.953 17.406 -12.82 1 36.81 172 GLU A N 1
ATOM 1323 C CA . GLU A 1 172 ? 9.938 18.359 -13.32 1 36.81 172 GLU A CA 1
ATOM 1324 C C . GLU A 1 172 ? 9.516 18.922 -14.672 1 36.81 172 GLU A C 1
ATOM 1326 O O . GLU A 1 172 ? 10.219 19.766 -15.242 1 36.81 172 GLU A O 1
ATOM 1331 N N . GLU A 1 173 ? 8.711 18.156 -15.406 1 34.53 173 GLU A N 1
ATOM 1332 C CA . GLU A 1 173 ? 8.531 18.797 -16.703 1 34.53 173 GLU A CA 1
ATOM 1333 C C . GLU A 1 173 ? 7.988 20.219 -16.531 1 34.53 173 GLU A C 1
ATOM 1335 O O . GLU A 1 173 ? 7.758 20.906 -17.531 1 34.53 173 GLU A O 1
ATOM 1340 N N . LEU A 1 174 ? 7.332 20.484 -15.492 1 33.81 174 LEU A N 1
ATOM 1341 C CA . LEU A 1 174 ? 7.266 21.938 -15.547 1 33.81 174 LEU A CA 1
ATOM 1342 C C . LEU A 1 174 ? 8.648 22.562 -15.375 1 33.81 174 LEU A C 1
ATOM 1344 O O . LEU A 1 174 ? 8.945 23.141 -14.328 1 33.81 174 LEU A O 1
ATOM 1348 N N . ASN A 1 175 ? 9.719 21.734 -15.469 1 32.38 175 ASN A N 1
ATOM 1349 C CA . ASN A 1 175 ? 10.969 22.453 -15.625 1 32.38 175 ASN A CA 1
ATOM 1350 C C . ASN A 1 175 ? 10.781 23.75 -16.422 1 32.38 175 ASN A C 1
ATOM 1352 O O . ASN A 1 175 ? 11.305 24.797 -16.047 1 32.38 175 ASN A O 1
ATOM 1356 N N . SER A 1 176 ? 10.859 23.531 -17.906 1 30.22 176 SER A N 1
ATOM 1357 C CA . SER A 1 176 ? 11.32 24.5 -18.906 1 30.22 176 SER A CA 1
ATOM 1358 C C . SER A 1 176 ? 10.391 25.703 -18.969 1 30.22 176 SER A C 1
ATOM 1360 O O . SER A 1 176 ? 10.688 26.672 -19.656 1 30.22 176 SER A O 1
ATOM 1362 N N . SER A 1 177 ? 9.109 25.422 -19.125 1 32.69 177 SER A N 1
ATOM 1363 C CA . SER A 1 177 ? 8.688 26.781 -19.469 1 32.69 177 SER A CA 1
ATOM 1364 C C . SER A 1 177 ? 9.141 27.781 -18.406 1 32.69 177 SER A C 1
ATOM 1366 O O . SER A 1 177 ? 9.945 27.438 -17.531 1 32.69 177 SER A O 1
ATOM 1368 N N . ASN A 1 178 ? 8.25 28.781 -17.969 1 29.7 178 ASN A N 1
ATOM 1369 C CA . ASN A 1 178 ? 8.727 30.031 -17.406 1 29.7 178 ASN A CA 1
ATOM 1370 C C . ASN A 1 178 ? 9.383 29.828 -16.047 1 29.7 178 ASN A C 1
ATOM 1372 O O . ASN A 1 178 ? 8.719 29.422 -15.086 1 29.7 178 ASN A O 1
ATOM 1376 N N . THR A 1 179 ? 10.547 29.078 -15.727 1 32.62 179 THR A N 1
ATOM 1377 C CA . THR A 1 179 ? 11.578 29.703 -14.914 1 32.62 179 THR A CA 1
ATOM 1378 C C . THR A 1 179 ? 11.25 31.172 -14.648 1 32.62 179 THR A C 1
ATOM 1380 O O . THR A 1 179 ? 11.969 32.062 -15.109 1 32.62 179 THR A O 1
ATOM 1383 N N . ARG A 1 180 ? 10.094 31.578 -15.312 1 31.98 180 ARG A N 1
ATOM 1384 C CA . ARG A 1 180 ? 9.789 32.938 -14.914 1 31.98 180 ARG A CA 1
ATOM 1385 C C . ARG A 1 180 ? 10.047 33.156 -13.43 1 31.98 180 ARG A C 1
ATOM 1387 O O . ARG A 1 180 ? 9.93 32.219 -12.633 1 31.98 180 ARG A O 1
ATOM 1394 N N . VAL A 1 181 ? 10.75 34.094 -13.086 1 33.59 181 VAL A N 1
ATOM 1395 C CA . VAL A 1 181 ? 10.969 34.719 -11.797 1 33.59 181 VAL A CA 1
ATOM 1396 C C . VAL A 1 181 ? 9.875 34.281 -10.812 1 33.59 181 VAL A C 1
ATOM 1398 O O . VAL A 1 181 ? 8.695 34.625 -11.016 1 33.59 181 VAL A O 1
ATOM 1401 N N . ARG A 1 182 ? 9.68 33 -10.438 1 40.28 182 ARG A N 1
ATOM 1402 C CA . ARG A 1 182 ? 8.82 32.812 -9.266 1 40.28 182 ARG A CA 1
ATOM 1403 C C . ARG A 1 182 ? 8.719 34.125 -8.484 1 40.28 182 ARG A C 1
ATOM 1405 O O . ARG A 1 182 ? 9.656 34.5 -7.781 1 40.28 182 ARG A O 1
ATOM 1412 N N . ARG A 1 183 ? 8.344 35.031 -9.18 1 39.12 183 ARG A N 1
ATOM 1413 C CA . ARG A 1 183 ? 8.039 36.312 -8.547 1 39.12 183 ARG A CA 1
ATOM 1414 C C . ARG A 1 183 ? 7.547 36.125 -7.117 1 39.12 183 ARG A C 1
ATOM 1416 O O . ARG A 1 183 ? 6.73 35.25 -6.852 1 39.12 183 ARG A O 1
ATOM 1423 N N . THR A 1 184 ? 8.445 36.188 -6.121 1 54.75 184 THR A N 1
ATOM 1424 C CA . THR A 1 184 ? 8.219 36.594 -4.742 1 54.75 184 THR A CA 1
ATOM 1425 C C . THR A 1 184 ? 6.848 37.25 -4.594 1 54.75 184 THR A C 1
ATOM 1427 O O . THR A 1 184 ? 6.754 38.469 -4.363 1 54.75 184 THR A O 1
ATOM 1430 N N . GLN A 1 185 ? 5.984 36.469 -5.449 1 72.75 185 GLN A N 1
ATOM 1431 C CA . GLN A 1 185 ? 4.672 37.094 -5.41 1 72.75 185 GLN A CA 1
ATOM 1432 C C . GLN A 1 185 ? 3.953 36.781 -4.102 1 72.75 185 GLN A C 1
ATOM 1434 O O . GLN A 1 185 ? 3.955 35.656 -3.635 1 72.75 185 GLN A O 1
ATOM 1439 N N . ALA A 1 186 ? 3.66 37.688 -3.549 1 84.94 186 ALA A N 1
ATOM 1440 C CA . ALA A 1 186 ? 2.824 37.594 -2.354 1 84.94 186 ALA A CA 1
ATOM 1441 C C . ALA A 1 186 ? 1.344 37.562 -2.721 1 84.94 186 ALA A C 1
ATOM 1443 O O . ALA A 1 186 ? 0.933 38.188 -3.717 1 84.94 186 ALA A O 1
ATOM 1444 N N . PHE A 1 187 ? 0.671 36.719 -2.061 1 90.12 187 PHE A N 1
ATOM 1445 C CA . PHE A 1 187 ? -0.773 36.656 -2.234 1 90.12 187 PHE A CA 1
ATOM 1446 C C . PHE A 1 187 ? -1.5 37.094 -0.969 1 90.12 187 PHE A C 1
ATOM 1448 O O . PHE A 1 187 ? -0.937 37.031 0.127 1 90.12 187 PHE A O 1
ATOM 1455 N N . LEU A 1 188 ? -2.65 37.562 -1.219 1 89.94 188 LEU A N 1
ATOM 1456 C CA . LEU A 1 188 ? -3.463 37.969 -0.076 1 89.94 188 LEU A CA 1
ATOM 1457 C C . LEU A 1 188 ? -4.477 36.875 0.274 1 89.94 188 LEU A C 1
ATOM 1459 O O . LEU A 1 188 ? -5.074 36.281 -0.618 1 89.94 188 LEU A O 1
ATOM 1463 N N . ILE A 1 189 ? -4.598 36.625 1.514 1 90.69 189 ILE A N 1
ATOM 1464 C CA . ILE A 1 189 ? -5.652 35.75 2.004 1 90.69 189 ILE A CA 1
ATOM 1465 C C . ILE A 1 189 ? -6.891 36.562 2.355 1 90.69 189 ILE A C 1
ATOM 1467 O O . ILE A 1 189 ? -6.797 37.562 3.078 1 90.69 189 ILE A O 1
ATOM 1471 N N . ARG A 1 190 ? -7.957 36.094 1.833 1 85.44 190 ARG A N 1
ATOM 1472 C CA . ARG A 1 190 ? -9.219 36.781 2.08 1 85.44 190 ARG A CA 1
ATOM 1473 C C . ARG A 1 190 ? -10.023 36.094 3.174 1 85.44 190 ARG A C 1
ATOM 1475 O O . ARG A 1 190 ? -10.141 34.875 3.174 1 85.44 190 ARG A O 1
ATOM 1482 N N . ALA A 1 191 ? -10.555 36.906 4.062 1 84.25 191 ALA A N 1
ATOM 1483 C CA . ALA A 1 191 ? -11.43 36.375 5.105 1 84.25 191 ALA A CA 1
ATOM 1484 C C . ALA A 1 191 ? -12.711 35.812 4.508 1 84.25 191 ALA A C 1
ATOM 1486 O O . ALA A 1 191 ? -13.102 36.156 3.396 1 84.25 191 ALA A O 1
ATOM 1487 N N . PRO A 1 192 ? -13.359 34.938 5.277 1 83.06 192 PRO A N 1
ATOM 1488 C CA . PRO A 1 192 ? -14.633 34.375 4.82 1 83.06 192 PRO A CA 1
ATOM 1489 C C . PRO A 1 192 ? -15.727 35.438 4.676 1 83.06 192 PRO A C 1
ATOM 1491 O O . PRO A 1 192 ? -15.508 36.594 4.996 1 83.06 192 PRO A O 1
ATOM 1494 N N . SER A 1 193 ? -16.859 34.969 4.191 1 85.62 193 SER A N 1
ATOM 1495 C CA . SER A 1 193 ? -17.969 35.844 3.865 1 85.62 193 SER A CA 1
ATOM 1496 C C . SER A 1 193 ? -18.672 36.344 5.125 1 85.62 193 SER A C 1
ATOM 1498 O O . SER A 1 193 ? -19.5 37.25 5.062 1 85.62 193 SER A O 1
ATOM 1500 N N . ALA A 1 194 ? -18.375 35.812 6.223 1 89.75 194 ALA A N 1
ATOM 1501 C CA . ALA A 1 194 ? -18.891 36.312 7.496 1 89.75 194 ALA A CA 1
ATOM 1502 C C . ALA A 1 194 ? -17.75 36.688 8.43 1 89.75 194 ALA A C 1
ATOM 1504 O O . ALA A 1 194 ? -16.672 36.094 8.398 1 89.75 194 ALA A O 1
ATOM 1505 N N . SER A 1 195 ? -18.062 37.75 9.148 1 90.31 195 SER A N 1
ATOM 1506 C CA . SER A 1 195 ? -17.094 38.156 10.156 1 90.31 195 SER A CA 1
ATOM 1507 C C . SER A 1 195 ? -16.906 37.062 11.211 1 90.31 195 SER A C 1
ATOM 1509 O O . SER A 1 195 ? -17.828 36.281 11.461 1 90.31 195 SER A O 1
ATOM 1511 N N . SER A 1 196 ? -15.641 37 11.648 1 90.94 196 SER A N 1
ATOM 1512 C CA . SER A 1 196 ? -15.359 35.969 12.648 1 90.94 196 SER A CA 1
ATOM 1513 C C . SER A 1 196 ? -14.367 36.469 13.695 1 90.94 196 SER A C 1
ATOM 1515 O O . SER A 1 196 ? -13.711 37.5 13.492 1 90.94 196 SER A O 1
ATOM 1517 N N . VAL A 1 197 ? -14.398 35.812 14.828 1 94.19 197 VAL A N 1
ATOM 1518 C CA . VAL A 1 197 ? -13.438 36.062 15.898 1 94.19 197 VAL A CA 1
ATOM 1519 C C . VAL A 1 197 ? -12.609 34.812 16.141 1 94.19 197 VAL A C 1
ATOM 1521 O O . VAL A 1 197 ? -13.156 33.719 16.266 1 94.19 197 VAL A O 1
ATOM 1524 N N . VAL A 1 198 ? -11.305 35 16.109 1 94.94 198 VAL A N 1
ATOM 1525 C CA . VAL A 1 198 ? -10.414 33.906 16.484 1 94.94 198 VAL A CA 1
ATOM 1526 C C . VAL A 1 198 ? -9.922 34.125 17.922 1 94.94 198 VAL A C 1
ATOM 1528 O O . VAL A 1 198 ? -9.109 35.031 18.172 1 94.94 198 VAL A O 1
ATOM 1531 N N . TRP A 1 199 ? -10.375 33.281 18.844 1 96.06 199 TRP A N 1
ATOM 1532 C CA . TRP A 1 199 ? -10.023 33.406 20.25 1 96.06 199 TRP A CA 1
ATOM 1533 C C . TRP A 1 199 ? -8.602 32.906 20.5 1 96.06 199 TRP A C 1
ATOM 1535 O O . TRP A 1 199 ? -8.062 32.125 19.719 1 96.06 199 TRP A O 1
ATOM 1545 N N . PRO A 1 200 ? -8.008 33.438 21.641 1 94.38 200 PRO A N 1
ATOM 1546 C CA . PRO A 1 200 ? -6.664 32.969 21.984 1 94.38 200 PRO A CA 1
ATOM 1547 C C . PRO A 1 200 ? -6.59 31.453 22.062 1 94.38 200 PRO A C 1
ATOM 1549 O O . PRO A 1 200 ? -7.453 30.812 22.688 1 94.38 200 PRO A O 1
ATOM 1552 N N . GLY A 1 201 ? -5.578 30.844 21.391 1 92.12 201 GLY A N 1
ATOM 1553 C CA . GLY A 1 201 ? -5.402 29.406 21.406 1 92.12 201 GLY A CA 1
ATOM 1554 C C . GLY A 1 201 ? -6.215 28.688 20.344 1 92.12 201 GLY A C 1
ATOM 1555 O O . GLY A 1 201 ? -5.973 27.516 20.047 1 92.12 201 GLY A O 1
ATOM 1556 N N . CYS A 1 202 ? -7.094 29.406 19.766 1 95.69 202 CYS A N 1
ATOM 1557 C CA . CYS A 1 202 ? -7.902 28.828 18.688 1 95.69 202 CYS A CA 1
ATOM 1558 C C . CYS A 1 202 ? -7.316 29.172 17.328 1 95.69 202 CYS A C 1
ATOM 1560 O O . CYS A 1 202 ? -6.262 29.812 17.25 1 95.69 202 CYS A O 1
ATOM 1562 N N . TYR A 1 203 ? -7.961 28.578 16.297 1 95.25 203 TYR A N 1
ATOM 1563 C CA . TYR A 1 203 ? -7.449 28.844 14.961 1 95.25 203 TYR A CA 1
ATOM 1564 C C . TYR A 1 203 ? -8.586 29.156 13.992 1 95.25 203 TYR A C 1
ATOM 1566 O O . TYR A 1 203 ? -9.742 28.828 14.266 1 95.25 203 TYR A O 1
ATOM 1574 N N . GLY A 1 204 ? -8.211 29.938 13 1 93.5 204 GLY A N 1
ATOM 1575 C CA . GLY A 1 204 ? -9.086 30.125 11.859 1 93.5 204 GLY A CA 1
ATOM 1576 C C . GLY A 1 204 ? -8.625 29.391 10.617 1 93.5 204 GLY A C 1
ATOM 1577 O O . GLY A 1 204 ? -7.418 29.219 10.398 1 93.5 204 GLY A O 1
ATOM 1578 N N . GLU A 1 205 ? -9.578 28.891 9.828 1 94.88 205 GLU A N 1
ATOM 1579 C CA . GLU A 1 205 ? -9.281 28.219 8.555 1 94.88 205 GLU A CA 1
ATOM 1580 C C . GLU A 1 205 ? -9.602 29.125 7.371 1 94.88 205 GLU A C 1
ATOM 1582 O O . GLU A 1 205 ? -10.672 29.734 7.316 1 94.88 205 GLU A O 1
ATOM 1587 N N . TYR A 1 206 ? -8.664 29.234 6.438 1 93.44 206 TYR A N 1
ATOM 1588 C CA . TYR A 1 206 ? -8.82 30.156 5.316 1 93.44 206 TYR A CA 1
ATOM 1589 C C . TYR A 1 206 ? -8.414 29.484 4.008 1 93.44 206 TYR A C 1
ATOM 1591 O O . TYR A 1 206 ? -7.465 28.688 3.973 1 93.44 206 TYR A O 1
ATOM 1599 N N . ASP A 1 207 ? -9.086 29.859 2.938 1 93.94 207 ASP A N 1
ATOM 1600 C CA . ASP A 1 207 ? -8.742 29.391 1.604 1 93.94 207 ASP A CA 1
ATOM 1601 C C . ASP A 1 207 ? -7.512 30.109 1.061 1 93.94 207 ASP A C 1
ATOM 1603 O O . ASP A 1 207 ? -7.383 31.328 1.219 1 93.94 207 ASP A O 1
ATOM 1607 N N . ILE A 1 208 ? -6.672 29.344 0.496 1 92.06 208 ILE A N 1
ATOM 1608 C CA . ILE A 1 208 ? -5.574 30 -0.212 1 92.06 208 ILE A CA 1
ATOM 1609 C C . ILE A 1 208 ? -5.965 30.219 -1.671 1 92.06 208 ILE A C 1
ATOM 1611 O O . ILE A 1 208 ? -6.816 29.516 -2.209 1 92.06 208 ILE A O 1
ATOM 1615 N N . PRO A 1 209 ? -5.336 31.25 -2.215 1 88.88 209 PRO A N 1
ATOM 1616 C CA . PRO A 1 209 ? -5.664 31.516 -3.619 1 88.88 209 PRO A CA 1
ATOM 1617 C C . PRO A 1 209 ? -5.414 30.297 -4.52 1 88.88 209 PRO A C 1
ATOM 1619 O O . PRO A 1 209 ? -4.438 29.578 -4.324 1 88.88 209 PRO A O 1
ATOM 1622 N N . SER A 1 210 ? -6.176 30.125 -5.551 1 87.88 210 SER A N 1
ATOM 1623 C CA . SER A 1 210 ? -6.16 28.953 -6.418 1 87.88 210 SER A CA 1
ATOM 1624 C C . SER A 1 210 ? -4.871 28.875 -7.23 1 87.88 210 SER A C 1
ATOM 1626 O O . SER A 1 210 ? -4.512 27.812 -7.742 1 87.88 210 SER A O 1
ATOM 1628 N N . GLU A 1 211 ? -4.156 30 -7.352 1 85 211 GLU A N 1
ATOM 1629 C CA . GLU A 1 211 ? -2.91 30.062 -8.109 1 85 211 GLU A CA 1
ATOM 1630 C C . GLU A 1 211 ? -1.791 29.312 -7.379 1 85 211 GLU A C 1
ATOM 1632 O O . GLU A 1 211 ? -0.771 28.984 -7.984 1 85 211 GLU A O 1
ATOM 1637 N N . ILE A 1 212 ? -2.068 29.188 -6.125 1 85.25 212 ILE A N 1
ATOM 1638 C CA . ILE A 1 212 ? -1.06 28.516 -5.305 1 85.25 212 ILE A CA 1
ATOM 1639 C C . ILE A 1 212 ? -1.344 27.016 -5.25 1 85.25 212 ILE A C 1
ATOM 1641 O O . ILE A 1 212 ? -2.504 26.609 -5.188 1 85.25 212 ILE A O 1
ATOM 1645 N N . GLU A 1 213 ? -0.3 26.234 -5.207 1 84.75 213 GLU A N 1
ATOM 1646 C CA . GLU A 1 213 ? -0.458 24.797 -5.039 1 84.75 213 GLU A CA 1
ATOM 1647 C C . GLU A 1 213 ? -1.174 24.469 -3.732 1 84.75 213 GLU A C 1
ATOM 1649 O O . GLU A 1 213 ? -0.98 25.141 -2.725 1 84.75 213 GLU A O 1
ATOM 1654 N N . SER A 1 214 ? -1.875 23.344 -3.744 1 86.38 214 SER A N 1
ATOM 1655 C CA . SER A 1 214 ? -2.781 23.031 -2.646 1 86.38 214 SER A CA 1
ATOM 1656 C C . SER A 1 214 ? -2.01 22.562 -1.411 1 86.38 214 SER A C 1
ATOM 1658 O O . SER A 1 214 ? -2.457 22.781 -0.282 1 86.38 214 SER A O 1
ATOM 1660 N N . ASP A 1 215 ? -0.904 21.922 -1.562 1 88.88 215 ASP A N 1
ATOM 1661 C CA . ASP A 1 215 ? -0.113 21.406 -0.45 1 88.88 215 ASP A CA 1
ATOM 1662 C C . ASP A 1 215 ? 1.313 21.953 -0.491 1 88.88 215 ASP A C 1
ATOM 1664 O O . ASP A 1 215 ? 2.227 21.281 -0.971 1 88.88 215 ASP A O 1
ATOM 1668 N N . CYS A 1 216 ? 1.432 23.172 0.045 1 87.81 216 CYS A N 1
ATOM 1669 C CA . CYS A 1 216 ? 2.736 23.828 -0.022 1 87.81 216 CYS A CA 1
ATOM 1670 C C . CYS A 1 216 ? 3.062 24.531 1.289 1 87.81 216 CYS A C 1
ATOM 1672 O O . CYS A 1 216 ? 2.254 24.531 2.217 1 87.81 216 CYS A O 1
ATOM 1674 N N . ILE A 1 217 ? 4.27 24.984 1.349 1 90.25 217 ILE A N 1
ATOM 1675 C CA . ILE A 1 217 ? 4.734 25.734 2.512 1 90.25 217 ILE A CA 1
ATOM 1676 C C . ILE A 1 217 ? 4.672 27.234 2.219 1 90.25 217 ILE A C 1
ATOM 1678 O O . ILE A 1 217 ? 5.176 27.688 1.19 1 90.25 217 ILE A O 1
ATOM 1682 N N . LEU A 1 218 ? 4.07 27.984 3.148 1 91.62 218 LEU A N 1
ATOM 1683 C CA . LEU A 1 218 ? 3.828 29.422 2.945 1 91.62 218 LEU A CA 1
ATOM 1684 C C . LEU A 1 218 ? 4.395 30.234 4.098 1 91.62 218 LEU A C 1
ATOM 1686 O O . LEU A 1 218 ? 4.316 29.828 5.258 1 91.62 218 LEU A O 1
ATOM 1690 N N . ALA A 1 219 ? 5.016 31.281 3.703 1 92 219 ALA A N 1
ATOM 1691 C CA . ALA A 1 219 ? 5.289 32.312 4.699 1 92 219 ALA A CA 1
ATOM 1692 C C . ALA A 1 219 ? 4.062 33.188 4.926 1 92 219 ALA A C 1
ATOM 1694 O O . ALA A 1 219 ? 3.492 33.719 3.971 1 92 219 ALA A O 1
ATOM 1695 N N . VAL A 1 220 ? 3.639 33.375 6.121 1 92.06 220 VAL A N 1
ATOM 1696 C CA . VAL A 1 220 ? 2.443 34.125 6.488 1 92.06 220 VAL A CA 1
ATOM 1697 C C . VAL A 1 220 ? 2.84 35.375 7.254 1 92.06 220 VAL A C 1
ATOM 1699 O O . VAL A 1 220 ? 3.668 35.344 8.164 1 92.06 220 VAL A O 1
ATOM 1702 N N . GLU A 1 221 ? 2.268 36.5 6.84 1 90.56 221 GLU A N 1
ATOM 1703 C CA . GLU A 1 221 ? 2.492 37.75 7.516 1 90.56 221 GLU A CA 1
ATOM 1704 C C . GLU A 1 221 ? 1.236 38.625 7.492 1 90.56 221 GLU A C 1
ATOM 1706 O O . GLU A 1 221 ? 0.384 38.469 6.617 1 90.56 221 GLU A O 1
ATOM 1711 N N . PRO A 1 222 ? 1.171 39.469 8.508 1 89.88 222 PRO A N 1
ATOM 1712 C CA . PRO A 1 222 ? 0.02 40.375 8.477 1 89.88 222 PRO A CA 1
ATOM 1713 C C . PRO A 1 222 ? 0.03 41.281 7.258 1 89.88 222 PRO A C 1
ATOM 1715 O O . PRO A 1 222 ? 1.1 41.625 6.746 1 89.88 222 PRO A O 1
ATOM 1718 N N . HIS A 1 223 ? -1.169 41.469 6.793 1 85.12 223 HIS A N 1
ATOM 1719 C CA . HIS A 1 223 ? -1.297 42.5 5.766 1 85.12 223 HIS A CA 1
ATOM 1720 C C . HIS A 1 223 ? -1.47 43.875 6.379 1 85.12 223 HIS A C 1
ATOM 1722 O O . HIS A 1 223 ? -2.412 44.125 7.141 1 85.12 223 HIS A O 1
ATOM 1728 N N . THR A 1 224 ? -0.394 44.688 6.289 1 71 224 THR A N 1
ATOM 1729 C CA . THR A 1 224 ? -0.454 46.031 6.852 1 71 224 THR A CA 1
ATOM 1730 C C . THR A 1 224 ? -0.962 47.031 5.816 1 71 224 THR A C 1
ATOM 1732 O O . THR A 1 224 ? -0.442 47.094 4.703 1 71 224 THR A O 1
ATOM 1735 N N . ASP A 1 225 ? -2.244 47.25 5.863 1 59.91 225 ASP A N 1
ATOM 1736 C CA . ASP A 1 225 ? -2.664 48.438 5.109 1 59.91 225 ASP A CA 1
ATOM 1737 C C . ASP A 1 225 ? -2.584 49.688 5.969 1 59.91 225 ASP A C 1
ATOM 1739 O O . ASP A 1 225 ? -2.492 49.594 7.195 1 59.91 225 ASP A O 1
ATOM 1743 N N . ALA A 1 226 ? -2.352 50.875 5.348 1 49.25 226 ALA A N 1
ATOM 1744 C CA . ALA A 1 226 ? -2.213 52.219 5.922 1 49.25 226 ALA A CA 1
ATOM 1745 C C . ALA A 1 226 ? -3.129 52.406 7.129 1 49.25 226 ALA A C 1
ATOM 1747 O O . ALA A 1 226 ? -2.787 53.125 8.078 1 49.25 226 ALA A O 1
ATOM 1748 N N . SER A 1 227 ? -4.309 51.906 7.066 1 48.41 227 SER A N 1
ATOM 1749 C CA . SER A 1 227 ? -5.297 52.344 8.047 1 48.41 227 SER A CA 1
ATOM 1750 C C . SER A 1 227 ? -5.406 51.344 9.203 1 48.41 227 SER A C 1
ATOM 1752 O O . SER A 1 227 ? -5.922 51.688 10.266 1 48.41 227 SER A O 1
ATOM 1754 N N . ARG A 1 228 ? -5.113 50.062 9.07 1 54.41 228 ARG A N 1
ATOM 1755 C CA . ARG A 1 228 ? -5.352 49.125 10.172 1 54.41 228 ARG A CA 1
ATOM 1756 C C . ARG A 1 228 ? -4.125 48.281 10.438 1 54.41 228 ARG A C 1
ATOM 1758 O O . ARG A 1 228 ? -3.615 47.625 9.539 1 54.41 228 ARG A O 1
ATOM 1765 N N . THR A 1 229 ? -3.336 48.719 11.453 1 54.84 229 THR A N 1
ATOM 1766 C CA . THR A 1 229 ? -2.109 48.062 11.922 1 54.84 229 THR A CA 1
ATOM 1767 C C . THR A 1 229 ? -2.416 46.719 12.586 1 54.84 229 THR A C 1
ATOM 1769 O O . THR A 1 229 ? -2.777 46.688 13.766 1 54.84 229 THR A O 1
ATOM 1772 N N . LYS A 1 230 ? -3.051 45.781 11.867 1 65.06 230 LYS A N 1
ATOM 1773 C CA . LYS A 1 230 ? -3.213 44.5 12.578 1 65.06 230 LYS A CA 1
ATOM 1774 C C . LYS A 1 230 ? -1.917 43.688 12.57 1 65.06 230 LYS A C 1
ATOM 1776 O O . LYS A 1 230 ? -1.244 43.594 11.539 1 65.06 230 LYS A O 1
ATOM 1781 N N . ASP A 1 231 ? -1.465 43.406 13.836 1 79.56 231 ASP A N 1
ATOM 1782 C CA . ASP A 1 231 ? -0.229 42.656 14.039 1 79.56 231 ASP A CA 1
ATOM 1783 C C . ASP A 1 231 ? -0.484 41.156 13.977 1 79.56 231 ASP A C 1
ATOM 1785 O O . ASP A 1 231 ? 0.297 40.375 14.508 1 79.56 231 ASP A O 1
ATOM 1789 N N . TRP A 1 232 ? -1.646 41 13.43 1 87.5 232 TRP A N 1
ATOM 1790 C CA . TRP A 1 232 ? -1.983 39.594 13.297 1 87.5 232 TRP A CA 1
ATOM 1791 C C . TRP A 1 232 ? -2.336 39.25 11.852 1 87.5 232 TRP A C 1
ATOM 1793 O O . TRP A 1 232 ? -2.957 40.062 11.148 1 87.5 232 TRP A O 1
ATOM 1803 N N . PRO A 1 233 ? -1.907 38 11.445 1 90.19 233 PRO A N 1
ATOM 1804 C CA . PRO A 1 233 ? -1.169 36.969 12.172 1 90.19 233 PRO A CA 1
ATOM 1805 C C . PRO A 1 233 ? 0.312 37.312 12.336 1 90.19 233 PRO A C 1
ATOM 1807 O O . PRO A 1 233 ? 0.883 38.031 11.508 1 90.19 233 PRO A O 1
ATOM 1810 N N . SER A 1 234 ? 0.959 36.781 13.477 1 87.69 234 SER A N 1
ATOM 1811 C CA . SER A 1 234 ? 2.41 36.906 13.594 1 87.69 234 SER A CA 1
ATOM 1812 C C . SER A 1 234 ? 3.111 36.188 12.445 1 87.69 234 SER A C 1
ATOM 1814 O O . SER A 1 234 ? 2.662 35.125 12.008 1 87.69 234 SER A O 1
ATOM 1816 N N . PRO A 1 235 ? 4.176 36.812 11.984 1 89.44 235 PRO A N 1
ATOM 1817 C CA . PRO A 1 235 ? 4.918 36.125 10.922 1 89.44 235 PRO A CA 1
ATOM 1818 C C . PRO A 1 235 ? 5.273 34.688 11.273 1 89.44 235 PRO A C 1
ATOM 1820 O O . PRO A 1 235 ? 5.762 34.406 12.375 1 89.44 235 PRO A O 1
ATOM 1823 N N . GLN A 1 236 ? 4.973 33.812 10.375 1 89.06 236 GLN A N 1
ATOM 1824 C CA . GLN A 1 236 ? 5.207 32.406 10.633 1 89.06 236 GLN A CA 1
ATOM 1825 C C . GLN A 1 236 ? 5.227 31.609 9.328 1 89.06 236 GLN A C 1
ATOM 1827 O O . GLN A 1 236 ? 4.828 32.125 8.281 1 89.06 236 GLN A O 1
ATOM 1832 N N . ILE A 1 237 ? 5.824 30.391 9.43 1 90.12 237 ILE A N 1
ATOM 1833 C CA . ILE A 1 237 ? 5.762 29.438 8.328 1 90.12 237 ILE A CA 1
ATOM 1834 C C . ILE A 1 237 ? 4.59 28.484 8.547 1 90.12 237 ILE A C 1
ATOM 1836 O O . ILE A 1 237 ? 4.41 27.953 9.641 1 90.12 237 ILE A O 1
ATOM 1840 N N . ALA A 1 238 ? 3.766 28.406 7.516 1 92.38 238 ALA A N 1
ATOM 1841 C CA . ALA A 1 238 ? 2.594 27.547 7.625 1 92.38 238 ALA A CA 1
ATOM 1842 C C . ALA A 1 238 ? 2.521 26.578 6.449 1 92.38 238 ALA A C 1
ATOM 1844 O O . ALA A 1 238 ? 2.941 26.906 5.34 1 92.38 238 ALA A O 1
ATOM 1845 N N . GLN A 1 239 ? 2.061 25.391 6.723 1 93.19 239 GLN A N 1
ATOM 1846 C CA . GLN A 1 239 ? 1.791 24.391 5.707 1 93.19 239 GLN A CA 1
ATOM 1847 C C . GLN A 1 239 ? 0.317 24.375 5.312 1 93.19 239 GLN A C 1
ATOM 1849 O O . GLN A 1 239 ? -0.562 24.312 6.172 1 93.19 239 GLN A O 1
ATOM 1854 N N . SER A 1 240 ? 0.078 24.594 3.994 1 94.5 240 SER A N 1
ATOM 1855 C CA . SER A 1 240 ? -1.297 24.469 3.521 1 94.5 240 SER A CA 1
ATOM 1856 C C . SER A 1 240 ? -1.676 23 3.295 1 94.5 240 SER A C 1
ATOM 1858 O O . SER A 1 240 ? -0.814 22.172 3.006 1 94.5 240 SER A O 1
ATOM 1860 N N . VAL A 1 241 ? -2.91 22.672 3.508 1 96 241 VAL A N 1
ATOM 1861 C CA . VAL A 1 241 ? -3.492 21.344 3.275 1 96 241 VAL A CA 1
ATOM 1862 C C . VAL A 1 241 ? -4.781 21.484 2.465 1 96 241 VAL A C 1
ATOM 1864 O O . VAL A 1 241 ? -5.738 22.109 2.916 1 96 241 VAL A O 1
ATOM 1867 N N . ALA A 1 242 ? -4.773 20.906 1.25 1 95.31 242 ALA A N 1
ATOM 1868 C CA . ALA A 1 242 ? -5.949 20.891 0.388 1 95.31 242 ALA A CA 1
ATOM 1869 C C . ALA A 1 242 ? -6.449 22.312 0.134 1 95.31 242 ALA A C 1
ATOM 1871 O O . ALA A 1 242 ? -7.648 22.594 0.242 1 95.31 242 ALA A O 1
ATOM 1872 N N . GLY A 1 243 ? -5.52 23.234 -0.042 1 93.5 243 GLY A N 1
ATOM 1873 C CA . GLY A 1 243 ? -5.859 24.594 -0.416 1 93.5 243 GLY A CA 1
ATOM 1874 C C . GLY A 1 243 ? -6.301 25.438 0.761 1 93.5 243 GLY A C 1
ATOM 1875 O O . GLY A 1 243 ? -6.895 26.516 0.578 1 93.5 243 GLY A O 1
ATOM 1876 N N . LYS A 1 244 ? -6.074 24.953 1.921 1 95.69 244 LYS A N 1
ATOM 1877 C CA . LYS A 1 244 ? -6.457 25.688 3.121 1 95.69 244 LYS A CA 1
ATOM 1878 C C . LYS A 1 244 ? -5.258 25.891 4.047 1 95.69 244 LYS A C 1
ATOM 1880 O O . LYS A 1 244 ? -4.305 25.109 4.016 1 95.69 244 LYS A O 1
ATOM 1885 N N . ILE A 1 245 ? -5.312 26.969 4.777 1 94.94 245 ILE A N 1
ATOM 1886 C CA . ILE A 1 245 ? -4.375 27.188 5.871 1 94.94 245 ILE A CA 1
ATOM 1887 C C . ILE A 1 245 ? -5.141 27.438 7.168 1 94.94 245 ILE A C 1
ATOM 1889 O O . ILE A 1 245 ? -6.25 27.969 7.145 1 94.94 245 ILE A O 1
ATOM 1893 N N . ARG A 1 246 ? -4.516 26.984 8.18 1 95.75 246 ARG A N 1
ATOM 1894 C CA . ARG A 1 246 ? -5.074 27.266 9.5 1 95.75 246 ARG A CA 1
ATOM 1895 C C . ARG A 1 246 ? -4.117 28.125 10.328 1 95.75 246 ARG A C 1
ATOM 1897 O O . ARG A 1 246 ? -2.971 27.734 10.555 1 95.75 246 ARG A O 1
ATOM 1904 N N . ILE A 1 247 ? -4.641 29.25 10.734 1 94 247 ILE A N 1
ATOM 1905 C CA . ILE A 1 247 ? -3.811 30.219 11.438 1 94 247 ILE A CA 1
ATOM 1906 C C . ILE A 1 247 ? -4.25 30.312 12.898 1 94 247 ILE A C 1
ATOM 1908 O O . ILE A 1 247 ? -5.398 30.641 13.188 1 94 247 ILE A O 1
ATOM 1912 N N . VAL A 1 248 ? -3.277 30.094 13.727 1 93.88 248 VAL A N 1
ATOM 1913 C CA . VAL A 1 248 ? -3.551 30.094 15.156 1 93.88 248 VAL A CA 1
ATOM 1914 C C . VAL A 1 248 ? -3.416 31.516 15.719 1 93.88 248 VAL A C 1
ATOM 1916 O O . VAL A 1 248 ? -2.545 32.281 15.289 1 93.88 248 VAL A O 1
ATOM 1919 N N . ASN A 1 249 ? -4.359 31.859 16.641 1 93.12 249 ASN A N 1
ATOM 1920 C CA . ASN A 1 249 ? -4.18 33.062 17.438 1 93.12 249 ASN A CA 1
ATOM 1921 C C . ASN A 1 249 ? -3.275 32.812 18.641 1 93.12 249 ASN A C 1
ATOM 1923 O O . ASN A 1 249 ? -3.744 32.375 19.688 1 93.12 249 ASN A O 1
ATOM 1927 N N . ASN A 1 250 ? -2.047 33.125 18.469 1 90.69 250 ASN A N 1
ATOM 1928 C CA . ASN A 1 250 ? -1.073 32.906 19.531 1 90.69 250 ASN A CA 1
ATOM 1929 C C . ASN A 1 250 ? -0.971 34.125 20.453 1 90.69 250 ASN A C 1
ATOM 1931 O O . ASN A 1 250 ? -0.074 34.188 21.297 1 90.69 250 ASN A O 1
ATOM 1935 N N . THR A 1 251 ? -1.804 35.031 20.219 1 90.19 251 THR A N 1
ATOM 1936 C CA . THR A 1 251 ? -1.839 36.188 21.094 1 90.19 251 THR A CA 1
ATOM 1937 C C . THR A 1 251 ? -2.764 35.938 22.281 1 90.19 251 THR A C 1
ATOM 1939 O O . THR A 1 251 ? -3.398 34.906 22.375 1 90.19 251 THR A O 1
ATOM 1942 N N . SER A 1 252 ? -2.807 36.938 23.234 1 93.19 252 SER A N 1
ATOM 1943 C CA . SER A 1 252 ? -3.635 36.812 24.438 1 93.19 252 SER A CA 1
ATOM 1944 C C . SER A 1 252 ? -4.992 37.469 24.234 1 93.19 252 SER A C 1
ATOM 1946 O O . SER A 1 252 ? -5.824 37.469 25.156 1 93.19 252 SER A O 1
ATOM 1948 N N . VAL A 1 253 ? -5.199 38.094 23.094 1 93.56 253 VAL A N 1
ATOM 1949 C CA . VAL A 1 253 ? -6.445 38.812 22.875 1 93.56 253 VAL A CA 1
ATOM 1950 C C . VAL A 1 253 ? -7.168 38.25 21.656 1 93.56 253 VAL A C 1
ATOM 1952 O O . VAL A 1 253 ? -6.527 37.75 20.719 1 93.56 253 VAL A O 1
ATOM 1955 N N . PRO A 1 254 ? -8.508 38.312 21.672 1 94.75 254 PRO A N 1
ATOM 1956 C CA . PRO A 1 254 ? -9.258 37.875 20.5 1 94.75 254 PRO A CA 1
ATOM 1957 C C . PRO A 1 254 ? -8.938 38.688 19.25 1 94.75 254 PRO A C 1
ATOM 1959 O O . PRO A 1 254 ? -8.727 39.875 19.328 1 94.75 254 PRO A O 1
ATOM 1962 N N . GLN A 1 255 ? -8.852 38 18.156 1 91.94 255 GLN A N 1
ATOM 1963 C CA . GLN A 1 255 ? -8.609 38.656 16.875 1 91.94 255 GLN A CA 1
ATOM 1964 C C . GLN A 1 255 ? -9.891 38.688 16.047 1 91.94 255 GLN A C 1
ATOM 1966 O O . GLN A 1 255 ? -10.422 37.656 15.648 1 91.94 255 GLN A O 1
ATOM 1971 N N . PHE A 1 256 ? -10.312 39.906 15.75 1 91.62 256 PHE A N 1
ATOM 1972 C CA . PHE A 1 256 ? -11.516 40.094 14.953 1 91.62 256 PHE A CA 1
ATOM 1973 C C . PHE A 1 256 ? -11.172 40.219 13.469 1 91.62 256 PHE A C 1
ATOM 1975 O O . PHE A 1 256 ? -10.328 41.031 13.094 1 91.62 256 PHE A O 1
ATOM 1982 N N . ILE A 1 257 ? -11.859 39.375 12.719 1 89.38 257 ILE A N 1
ATOM 1983 C CA . ILE A 1 257 ? -11.656 39.406 11.273 1 89.38 257 ILE A CA 1
ATOM 1984 C C . ILE A 1 257 ? -12.945 39.844 10.586 1 89.38 257 ILE A C 1
ATOM 1986 O O . ILE A 1 257 ? -13.961 39.156 10.656 1 89.38 257 ILE A O 1
ATOM 1990 N N . GLN A 1 258 ? -12.844 40.969 9.891 1 88.31 258 GLN A N 1
ATOM 1991 C CA . GLN A 1 258 ? -14.016 41.5 9.195 1 88.31 258 GLN A CA 1
ATOM 1992 C C . GLN A 1 258 ? -14.289 40.719 7.914 1 88.31 258 GLN A C 1
ATOM 1994 O O . GLN A 1 258 ? -13.359 40.25 7.25 1 88.31 258 GLN A O 1
ATOM 1999 N N . ARG A 1 259 ? -15.547 40.688 7.633 1 89.31 259 ARG A N 1
ATOM 2000 C CA . ARG A 1 259 ? -15.938 40 6.41 1 89.31 259 ARG A CA 1
ATOM 2001 C C . ARG A 1 259 ? -15.18 40.531 5.207 1 89.31 259 ARG A C 1
ATOM 2003 O O . ARG A 1 259 ? -15.055 41.75 5.043 1 89.31 259 ARG A O 1
ATOM 2010 N N . ASN A 1 260 ? -14.609 39.594 4.402 1 86.06 260 ASN A N 1
ATOM 2011 C CA . ASN A 1 260 ? -13.922 39.875 3.146 1 86.06 260 ASN A CA 1
ATOM 2012 C C . ASN A 1 260 ? -12.656 40.688 3.371 1 86.06 260 ASN A C 1
ATOM 2014 O O . ASN A 1 260 ? -12.141 41.312 2.438 1 86.06 260 ASN A O 1
ATOM 2018 N N . GLU A 1 261 ? -12.211 40.719 4.566 1 85.06 261 GLU A N 1
ATOM 2019 C CA . GLU A 1 261 ? -10.992 41.438 4.879 1 85.06 261 GLU A CA 1
ATOM 2020 C C . GLU A 1 261 ? -9.758 40.75 4.309 1 85.06 261 GLU A C 1
ATOM 2022 O O . GLU A 1 261 ? -9.664 39.531 4.34 1 85.06 261 GLU A O 1
ATOM 2027 N N . HIS A 1 262 ? -8.859 41.531 3.766 1 87.06 262 HIS A N 1
ATOM 2028 C CA . HIS A 1 262 ? -7.531 41.031 3.428 1 87.06 262 HIS A CA 1
ATOM 2029 C C . HIS A 1 262 ? -6.551 41.25 4.578 1 87.06 262 HIS A C 1
ATOM 2031 O O . HIS A 1 262 ? -5.844 42.281 4.613 1 87.06 262 HIS A O 1
ATOM 2037 N N . PHE A 1 263 ? -6.438 40.312 5.414 1 84.75 263 PHE A N 1
ATOM 2038 C CA . PHE A 1 263 ? -5.75 40.594 6.676 1 84.75 263 PHE A CA 1
ATOM 2039 C C . PHE A 1 263 ? -4.367 39.938 6.68 1 84.75 263 PHE A C 1
ATOM 2041 O O . PHE A 1 263 ? -3.549 40.219 7.555 1 84.75 263 PHE A O 1
ATOM 2048 N N . CYS A 1 264 ? -4.125 39.125 5.684 1 89.56 264 CYS A N 1
ATOM 2049 C CA . CYS A 1 264 ? -2.928 38.312 5.723 1 89.56 264 CYS A CA 1
ATOM 2050 C C . CYS A 1 264 ? -2.314 38.156 4.332 1 89.56 264 CYS A C 1
ATOM 2052 O O . CYS A 1 264 ? -3.035 38.062 3.338 1 89.56 264 CYS A O 1
ATOM 2054 N N . ARG A 1 265 ? -0.977 38.219 4.336 1 90.62 265 ARG A N 1
ATOM 2055 C CA . ARG A 1 265 ? -0.209 37.969 3.121 1 90.62 265 ARG A CA 1
ATOM 2056 C C . ARG A 1 265 ? 0.55 36.656 3.221 1 90.62 265 ARG A C 1
ATOM 2058 O O . ARG A 1 265 ? 1.097 36.312 4.273 1 90.62 265 ARG A O 1
ATOM 2065 N N . VAL A 1 266 ? 0.526 35.969 2.066 1 91.56 266 VAL A N 1
ATOM 2066 C CA . VAL A 1 266 ? 1.261 34.719 2.055 1 91.56 266 VAL A CA 1
ATOM 2067 C C . VAL A 1 266 ? 2.205 34.688 0.856 1 91.56 266 VAL A C 1
ATOM 2069 O O . VAL A 1 266 ? 1.924 35.281 -0.183 1 91.56 266 VAL A O 1
ATOM 2072 N N . ARG A 1 267 ? 3.367 34.031 1.05 1 89.94 267 ARG A N 1
ATOM 2073 C CA . ARG A 1 267 ? 4.359 33.812 0.001 1 89.94 267 ARG A CA 1
ATOM 2074 C C . ARG A 1 267 ? 4.805 32.344 -0.037 1 89.94 267 ARG A C 1
ATOM 2076 O O . ARG A 1 267 ? 4.996 31.734 1.009 1 89.94 267 ARG A O 1
ATOM 2083 N N . LEU A 1 268 ? 4.898 31.875 -1.242 1 87.81 268 LEU A N 1
ATOM 2084 C CA . LEU A 1 268 ? 5.426 30.531 -1.398 1 87.81 268 LEU A CA 1
ATOM 2085 C C . LEU A 1 268 ? 6.875 30.453 -0.936 1 87.81 268 LEU A C 1
ATOM 2087 O O . LEU A 1 268 ? 7.68 31.328 -1.254 1 87.81 268 LEU A O 1
ATOM 2091 N N . THR A 1 269 ? 7.113 29.469 -0.078 1 81.25 269 THR A N 1
ATOM 2092 C CA . THR A 1 269 ? 8.484 29.266 0.371 1 81.25 269 THR A CA 1
ATOM 2093 C C . THR A 1 269 ? 9.031 27.938 -0.163 1 81.25 269 THR A C 1
ATOM 2095 O O . THR A 1 269 ? 8.297 26.953 -0.273 1 81.25 269 THR A O 1
ATOM 2098 N N . THR A 1 270 ? 9.992 27.922 -0.988 1 62.47 270 THR A N 1
ATOM 2099 C CA . THR A 1 270 ? 10.602 26.672 -1.442 1 62.47 270 THR A CA 1
ATOM 2100 C C . THR A 1 270 ? 11.562 26.125 -0.389 1 62.47 270 THR A C 1
ATOM 2102 O O . THR A 1 270 ? 12.344 26.875 0.198 1 62.47 270 THR A O 1
ATOM 2105 N N . THR A 1 271 ? 11.133 25.312 0.352 1 49.19 271 THR A N 1
ATOM 2106 C CA . THR A 1 271 ? 12.094 24.703 1.27 1 49.19 271 THR A CA 1
ATOM 2107 C C . THR A 1 271 ? 13.352 24.266 0.524 1 49.19 271 THR A C 1
ATOM 2109 O O . THR A 1 271 ? 13.266 23.609 -0.514 1 49.19 271 THR A O 1
ATOM 2112 N N . ILE A 1 272 ? 14.453 25.062 0.511 1 38.69 272 ILE A N 1
ATOM 2113 C CA . ILE A 1 272 ? 15.727 24.531 0.047 1 38.69 272 ILE A CA 1
ATOM 2114 C C . ILE A 1 272 ? 15.969 23.156 0.664 1 38.69 272 ILE A C 1
ATOM 2116 O O . ILE A 1 272 ? 15.922 23 1.886 1 38.69 272 ILE A O 1
ATOM 2120 N N . ASP A 1 273 ? 15.719 22.25 0.01 1 36.84 273 ASP A N 1
ATOM 2121 C CA . ASP A 1 273 ? 16.156 20.938 0.472 1 36.84 273 ASP A CA 1
ATOM 2122 C C . ASP A 1 273 ? 17.484 21.031 1.218 1 36.84 273 ASP A C 1
ATOM 2124 O O . ASP A 1 273 ? 18.438 21.609 0.715 1 36.84 273 ASP A O 1
ATOM 2128 N N . ASN A 1 274 ? 17.562 21.062 2.514 1 34.25 274 ASN A N 1
ATOM 2129 C CA . ASN A 1 274 ? 18.812 21.016 3.268 1 34.25 274 ASN A CA 1
ATOM 2130 C C . ASN A 1 274 ? 19.906 20.25 2.508 1 34.25 274 ASN A C 1
ATOM 2132 O O . ASN A 1 274 ? 19.688 19.125 2.061 1 34.25 274 ASN A O 1
ATOM 2136 N N . ALA A 1 275 ? 20.953 20.969 1.942 1 30.28 275 ALA A N 1
ATOM 2137 C CA . ALA A 1 275 ? 22.219 20.344 1.607 1 30.28 275 ALA A CA 1
ATOM 2138 C C . ALA A 1 275 ? 22.594 19.266 2.627 1 30.28 275 ALA A C 1
ATOM 2140 O O . ALA A 1 275 ? 22.188 19.344 3.789 1 30.28 275 ALA A O 1
ATOM 2141 N N . PRO A 1 276 ? 23.203 18.172 2.234 1 30.94 276 PRO A N 1
ATOM 2142 C CA . PRO A 1 276 ? 23.703 17.188 3.191 1 30.94 276 PRO A CA 1
ATOM 2143 C C . PRO A 1 276 ? 24.391 17.844 4.398 1 30.94 276 PRO A C 1
ATOM 2145 O O . PRO A 1 276 ? 24.953 18.922 4.281 1 30.94 276 PRO A O 1
ATOM 2148 N N . GLU A 1 277 ? 23.891 17.609 5.578 1 31.19 277 GLU A N 1
ATOM 2149 C CA . GLU A 1 277 ? 24.562 17.953 6.828 1 31.19 277 GLU A CA 1
ATOM 2150 C C . GLU A 1 277 ? 26.078 17.969 6.656 1 31.19 277 GLU A C 1
ATOM 2152 O O . GLU A 1 277 ? 26.656 17.078 6.035 1 31.19 277 GLU A O 1
ATOM 2157 N N . ALA A 1 278 ? 26.688 19.125 6.699 1 28.66 278 ALA A N 1
ATOM 2158 C CA . ALA A 1 278 ? 28.141 19.266 6.805 1 28.66 278 ALA A CA 1
ATOM 2159 C C . ALA A 1 278 ? 28.734 18.219 7.746 1 28.66 278 ALA A C 1
ATOM 2161 O O . ALA A 1 278 ? 28.062 17.766 8.672 1 28.66 278 ALA A O 1
ATOM 2162 N N . PRO A 1 279 ? 29.797 17.484 7.363 1 27.02 279 PRO A N 1
ATOM 2163 C CA . PRO A 1 279 ? 30.453 16.547 8.266 1 27.02 279 PRO A CA 1
ATOM 2164 C C . PRO A 1 279 ? 30.672 17.109 9.664 1 27.02 279 PRO A C 1
ATOM 2166 O O . PRO A 1 279 ? 30.766 18.328 9.836 1 27.02 279 PRO A O 1
ATOM 2169 N N . ASP A 1 280 ? 30.125 16.484 10.68 1 27.78 280 ASP A N 1
ATOM 2170 C CA . ASP A 1 280 ? 30.234 16.703 12.117 1 27.78 280 ASP A CA 1
ATOM 2171 C C . ASP A 1 280 ? 31.625 17.188 12.5 1 27.78 280 ASP A C 1
ATOM 2173 O O . ASP A 1 280 ? 31.969 17.25 13.68 1 27.78 280 ASP A O 1
ATOM 2177 N N . ASN A 1 281 ? 32.531 17.438 11.562 1 28.59 281 ASN A N 1
ATOM 2178 C CA . ASN A 1 281 ? 33.812 17.719 12.188 1 28.59 281 ASN A CA 1
ATOM 2179 C C . ASN A 1 281 ? 33.75 19 13.016 1 28.59 281 ASN A C 1
ATOM 2181 O O . ASN A 1 281 ? 34.75 19.344 13.68 1 28.59 281 ASN A O 1
ATOM 2185 N N . ILE A 1 282 ? 33 20 12.602 1 25.39 282 ILE A N 1
ATOM 2186 C CA . ILE A 1 282 ? 33.5 21.25 13.172 1 25.39 282 ILE A CA 1
ATOM 2187 C C . ILE A 1 282 ? 32.906 21.453 14.57 1 25.39 282 ILE A C 1
ATOM 2189 O O . ILE A 1 282 ? 32.875 22.562 15.086 1 25.39 282 ILE A O 1
ATOM 2193 N N . ARG A 1 283 ? 32.031 20.547 14.992 1 24.41 283 ARG A N 1
ATOM 2194 C CA . ARG A 1 283 ? 31.312 21.078 16.141 1 24.41 283 ARG A CA 1
ATOM 2195 C C . ARG A 1 283 ? 32.25 21.234 17.344 1 24.41 283 ARG A C 1
ATOM 2197 O O . ARG A 1 283 ? 31.797 21.484 18.453 1 24.41 283 ARG A O 1
ATOM 2204 N N . ASP A 1 284 ? 33.469 20.734 17.203 1 24.02 284 ASP A N 1
ATOM 2205 C CA . ASP A 1 284 ? 34.062 20.703 18.531 1 24.02 284 ASP A CA 1
ATOM 2206 C C . ASP A 1 284 ? 34.312 22.125 19.047 1 24.02 284 ASP A C 1
ATOM 2208 O O . ASP A 1 284 ? 35.094 22.328 19.984 1 24.02 284 ASP A O 1
ATOM 2212 N N . ILE A 1 285 ? 34.031 23.109 18.219 1 21.48 285 ILE A N 1
ATOM 2213 C CA . ILE A 1 285 ? 34.625 24.281 18.859 1 21.48 285 ILE A CA 1
ATOM 2214 C C . ILE A 1 285 ? 33.844 24.609 20.141 1 21.48 285 ILE A C 1
ATOM 2216 O O . ILE A 1 285 ? 32.656 24.906 20.094 1 21.48 285 ILE A O 1
ATOM 2220 N N . LYS A 1 286 ? 34.312 23.969 21.266 1 23.59 286 LYS A N 1
ATOM 2221 C CA . LYS A 1 286 ? 34 24.156 22.688 1 23.59 286 LYS A CA 1
ATOM 2222 C C . LYS A 1 286 ? 33.844 25.641 23.016 1 23.59 286 LYS A C 1
ATOM 2224 O O . LYS A 1 286 ? 34.812 26.406 22.859 1 23.59 286 LYS A O 1
ATOM 2229 N N . THR A 1 287 ? 32.719 26.25 22.578 1 20.86 287 THR A N 1
ATOM 2230 C CA . THR A 1 287 ? 32.5 27.562 23.156 1 20.86 287 THR A CA 1
ATOM 2231 C C . THR A 1 287 ? 32.781 27.562 24.656 1 20.86 287 THR A C 1
ATOM 2233 O O . THR A 1 287 ? 32.125 26.844 25.422 1 20.86 287 THR A O 1
ATOM 2236 N N . THR A 1 288 ? 34.062 27.625 25.016 1 21.67 288 THR A N 1
ATOM 2237 C CA . THR A 1 288 ? 34.594 27.922 26.344 1 21.67 288 THR A CA 1
ATOM 2238 C C . THR A 1 288 ? 33.781 29.031 27.016 1 21.67 288 THR A C 1
ATOM 2240 O O . THR A 1 288 ? 33.812 30.188 26.578 1 21.67 288 THR A O 1
ATOM 2243 N N . ASN A 1 289 ? 32.469 28.75 27.266 1 20 289 ASN A N 1
ATOM 2244 C CA . ASN A 1 289 ? 31.688 29.641 28.125 1 20 289 ASN A CA 1
ATOM 2245 C C . ASN A 1 289 ? 32.5 30.109 29.328 1 20 289 ASN A C 1
ATOM 2247 O O . ASN A 1 289 ? 32.875 29.281 30.172 1 20 289 ASN A O 1
ATOM 2251 N N . TYR A 1 290 ? 33.438 31.016 29.188 1 20.64 290 TYR A N 1
ATOM 2252 C CA . TYR A 1 290 ? 34.062 31.75 30.281 1 20.64 290 TYR A CA 1
ATOM 2253 C C . TYR A 1 290 ? 33 32.344 31.203 1 20.64 290 TYR A C 1
ATOM 2255 O O . TYR A 1 290 ? 32.312 33.312 30.844 1 20.64 290 TYR A O 1
ATOM 2263 N N . ILE A 1 291 ? 32.062 31.5 31.719 1 20.97 291 ILE A N 1
ATOM 2264 C CA . ILE A 1 291 ? 31.172 31.969 32.781 1 20.97 291 ILE A CA 1
ATOM 2265 C C . ILE A 1 291 ? 31.969 32.719 33.812 1 20.97 291 ILE A C 1
ATOM 2267 O O . ILE A 1 291 ? 32.875 32.188 34.469 1 20.97 291 ILE A O 1
ATOM 2271 N N . ASP A 1 292 ? 32.188 34 33.594 1 20.27 292 ASP A N 1
ATOM 2272 C CA . ASP A 1 292 ? 32.719 35 34.531 1 20.27 292 ASP A CA 1
ATOM 2273 C C . ASP A 1 292 ? 31.984 34.906 35.844 1 20.27 292 ASP A C 1
ATOM 2275 O O . ASP A 1 292 ? 30.75 34.938 35.906 1 20.27 292 ASP A O 1
ATOM 2279 N N . SER A 1 293 ? 32.469 34.156 36.844 1 24.19 293 SER A N 1
ATOM 2280 C CA . SER A 1 293 ? 32.219 34.031 38.25 1 24.19 293 SER A CA 1
ATOM 2281 C C . SER A 1 293 ? 31.969 35.406 38.906 1 24.19 293 SER A C 1
ATOM 2283 O O . SER A 1 293 ? 32.906 36.125 39.156 1 24.19 293 SER A O 1
ATOM 2285 N N . HIS A 1 294 ? 31.047 36.312 38.344 1 20.5 294 HIS A N 1
ATOM 2286 C CA . HIS A 1 294 ? 30.844 37.562 39.062 1 20.5 294 HIS A CA 1
ATOM 2287 C C . HIS A 1 294 ? 30.453 37.312 40.5 1 20.5 294 HIS A C 1
ATOM 2289 O O . HIS A 1 294 ? 29.531 36.531 40.781 1 20.5 294 HIS A O 1
ATOM 2295 N N . ILE A 1 295 ? 31.312 37.531 41.438 1 23.55 295 ILE A N 1
ATOM 2296 C CA . ILE A 1 295 ? 31.406 37.594 42.906 1 23.55 295 ILE A CA 1
ATOM 2297 C C . ILE A 1 295 ? 30.406 38.625 43.438 1 23.55 295 ILE A C 1
ATOM 2299 O O . ILE A 1 295 ? 30.531 39.812 43.188 1 23.55 295 ILE A O 1
ATOM 2303 N N . LEU A 1 296 ? 29.047 38.375 43.188 1 22.02 296 LEU A N 1
ATOM 2304 C CA . LEU A 1 296 ? 28.156 39.344 43.812 1 22.02 296 LEU A CA 1
ATOM 2305 C C . LEU A 1 296 ? 28.469 39.5 45.281 1 22.02 296 LEU A C 1
ATOM 2307 O O . LEU A 1 296 ? 28.609 38.5 46 1 22.02 296 LEU A O 1
ATOM 2311 N N . PRO A 1 297 ? 28.969 40.688 45.688 1 23.16 297 PRO A N 1
ATOM 2312 C CA . PRO A 1 297 ? 29.328 41.125 47.031 1 23.16 297 PRO A CA 1
ATOM 2313 C C . PRO A 1 297 ? 28.188 41.031 48.031 1 23.16 297 PRO A C 1
ATOM 2315 O O . PRO A 1 297 ? 27.016 41.062 47.625 1 23.16 297 PRO A O 1
ATOM 2318 N N . ASN A 1 298 ? 28.328 40.281 49.125 1 24.14 298 ASN A N 1
ATOM 2319 C CA . ASN A 1 298 ? 27.594 40 50.344 1 24.14 298 ASN A CA 1
ATOM 2320 C C . ASN A 1 298 ? 27.172 41.281 51.031 1 24.14 298 ASN A C 1
ATOM 2322 O O . ASN A 1 298 ? 27.969 41.938 51.719 1 24.14 298 ASN A O 1
ATOM 2326 N N . PHE A 1 299 ? 26.484 42.25 50.344 1 22.66 299 PHE A N 1
ATOM 2327 C CA . PHE A 1 299 ? 26.188 43.469 51.094 1 22.66 299 PHE A CA 1
ATOM 2328 C C . PHE A 1 299 ? 25.375 43.156 52.344 1 22.66 299 PHE A C 1
ATOM 2330 O O . PHE A 1 299 ? 24.422 42.375 52.281 1 22.66 299 PHE A O 1
ATOM 2337 N N . SER A 1 300 ? 26 43.312 53.5 1 23.88 300 SER A N 1
ATOM 2338 C CA . SER A 1 300 ? 25.734 43.312 54.938 1 23.88 300 SER A CA 1
ATOM 2339 C C . SER A 1 300 ? 24.531 44.188 55.281 1 23.88 300 SER A C 1
ATOM 2341 O O . SER A 1 300 ? 24.484 45.375 54.938 1 23.88 300 SER A O 1
ATOM 2343 N N . ASN A 1 301 ? 23.266 43.625 55.25 1 24.02 301 ASN A N 1
ATOM 2344 C CA . ASN A 1 301 ? 22.047 44.188 55.812 1 24.02 301 ASN A CA 1
ATOM 2345 C C . ASN A 1 301 ? 22.281 44.844 57.156 1 24.02 301 ASN A C 1
ATOM 2347 O O . ASN A 1 301 ? 22.562 44.125 58.156 1 24.02 301 ASN A O 1
ATOM 2351 N N . LYS A 1 302 ? 22.953 46 57.25 1 23.36 302 LYS A N 1
ATOM 2352 C CA . LYS A 1 302 ? 23.016 46.812 58.469 1 23.36 302 LYS A CA 1
ATOM 2353 C C . LYS A 1 302 ? 21.609 47.062 59.031 1 23.36 302 LYS A C 1
ATOM 2355 O O . LYS A 1 302 ? 20.672 47.312 58.281 1 23.36 302 LYS A O 1
ATOM 2360 N N . SER A 1 303 ? 21.328 46.75 60.406 1 26 303 SER A N 1
ATOM 2361 C CA . SER A 1 303 ? 20.391 46.781 61.5 1 26 303 SER A CA 1
ATOM 2362 C C . SER A 1 303 ? 19.812 48.188 61.719 1 26 303 SER A C 1
ATOM 2364 O O . SER A 1 303 ? 18.953 48.406 62.562 1 26 303 SER A O 1
ATOM 2366 N N . LEU A 1 304 ? 19.812 49.125 60.688 1 22.47 304 LEU A N 1
ATOM 2367 C CA . LEU A 1 304 ? 19.281 50.312 61.375 1 22.47 304 LEU A CA 1
ATOM 2368 C C . LEU A 1 304 ? 17.781 50.188 61.625 1 22.47 304 LEU A C 1
ATOM 2370 O O . LEU A 1 304 ? 17.062 49.688 60.75 1 22.47 304 LEU A O 1
ATOM 2374 N N . MET B 1 1 ? 11.086 3.678 7.797 1 24.97 1 MET B N 1
ATOM 2375 C CA . MET B 1 1 ? 9.719 3.572 8.289 1 24.97 1 MET B CA 1
ATOM 2376 C C . MET B 1 1 ? 9.5 2.244 9.008 1 24.97 1 MET B C 1
ATOM 2378 O O . MET B 1 1 ? 9.758 1.18 8.445 1 24.97 1 MET B O 1
ATOM 2382 N N . SER B 1 2 ? 9.523 2.158 10.258 1 28.58 2 SER B N 1
ATOM 2383 C CA . SER B 1 2 ? 9.297 0.986 11.094 1 28.58 2 SER B CA 1
ATOM 2384 C C . SER B 1 2 ? 7.949 0.344 10.797 1 28.58 2 SER B C 1
ATOM 2386 O O . SER B 1 2 ? 6.914 1.014 10.844 1 28.58 2 SER B O 1
ATOM 2388 N N . ARG B 1 3 ? 7.973 -0.668 9.961 1 36 3 ARG B N 1
ATOM 2389 C CA . ARG B 1 3 ? 6.742 -1.405 9.695 1 36 3 ARG B CA 1
ATOM 2390 C C . ARG B 1 3 ? 6.391 -2.324 10.859 1 36 3 ARG B C 1
ATOM 2392 O O . ARG B 1 3 ? 7.262 -2.988 11.414 1 36 3 ARG B O 1
ATOM 2399 N N . VAL B 1 4 ? 5.352 -2.072 11.617 1 37.09 4 VAL B N 1
ATOM 2400 C CA . VAL B 1 4 ? 4.918 -2.896 12.742 1 37.09 4 VAL B CA 1
ATOM 2401 C C . VAL B 1 4 ? 4.055 -4.051 12.234 1 37.09 4 VAL B C 1
ATOM 2403 O O . VAL B 1 4 ? 3.098 -3.832 11.484 1 37.09 4 VAL B O 1
ATOM 2406 N N . ARG B 1 5 ? 4.602 -5.246 12.266 1 37.22 5 ARG B N 1
ATOM 2407 C CA . ARG B 1 5 ? 3.785 -6.398 11.898 1 37.22 5 ARG B CA 1
ATOM 2408 C C . ARG B 1 5 ? 2.873 -6.812 13.055 1 37.22 5 ARG B C 1
ATOM 2410 O O . ARG B 1 5 ? 1.677 -6.52 13.039 1 37.22 5 ARG B O 1
ATOM 2417 N N . GLN B 1 6 ? 3.277 -7.918 13.805 1 31.36 6 GLN B N 1
ATOM 2418 C CA . GLN B 1 6 ? 2.422 -8.797 14.594 1 31.36 6 GLN B CA 1
ATOM 2419 C C . GLN B 1 6 ? 2.135 -8.195 15.969 1 31.36 6 GLN B C 1
ATOM 2421 O O . GLN B 1 6 ? 3.059 -7.918 16.734 1 31.36 6 GLN B O 1
ATOM 2426 N N . SER B 1 7 ? 1.071 -7.566 16.031 1 34.19 7 SER B N 1
ATOM 2427 C CA . SER B 1 7 ? 0.719 -7.18 17.391 1 34.19 7 SER B CA 1
ATOM 2428 C C . SER B 1 7 ? 0.066 -8.336 18.141 1 34.19 7 SER B C 1
ATOM 2430 O O . SER B 1 7 ? -0.843 -8.984 17.609 1 34.19 7 SER B O 1
ATOM 2432 N N . TYR B 1 8 ? 0.701 -9.078 19.094 1 28.2 8 TYR B N 1
ATOM 2433 C CA . TYR B 1 8 ? 0.074 -10.07 19.969 1 28.2 8 TYR B CA 1
ATOM 2434 C C . TYR B 1 8 ? -0.506 -9.414 21.203 1 28.2 8 TYR B C 1
ATOM 2436 O O . TYR B 1 8 ? 0.179 -8.641 21.891 1 28.2 8 TYR B O 1
ATOM 2444 N N . CYS B 1 9 ? -1.856 -9.328 21.312 1 30.83 9 CYS B N 1
ATOM 2445 C CA . CYS B 1 9 ? -2.488 -8.938 22.578 1 30.83 9 CYS B CA 1
ATOM 2446 C C . CYS B 1 9 ? -2.338 -10.039 23.625 1 30.83 9 CYS B C 1
ATOM 2448 O O . CYS B 1 9 ? -2.77 -11.172 23.406 1 30.83 9 CYS B O 1
ATOM 2450 N N . THR B 1 10 ? -1.509 -10.148 24.641 1 24.77 10 THR B N 1
ATOM 2451 C CA . THR B 1 10 ? -1.399 -11.125 25.719 1 24.77 10 THR B CA 1
ATOM 2452 C C . THR B 1 10 ? -2.611 -11.047 26.641 1 24.77 10 THR B C 1
ATOM 2454 O O . THR B 1 10 ? -2.896 -9.992 27.219 1 24.77 10 THR B O 1
ATOM 2457 N N . GLU B 1 11 ? -3.629 -11.93 26.656 1 26.12 11 GLU B N 1
ATOM 2458 C CA . GLU B 1 11 ? -4.742 -12.133 27.578 1 26.12 11 GLU B CA 1
ATOM 2459 C C . GLU B 1 11 ? -4.25 -12.352 29 1 26.12 11 GLU B C 1
ATOM 2461 O O . GLU B 1 11 ? -3.42 -13.227 29.25 1 26.12 11 GLU B O 1
ATOM 2466 N N . VAL B 1 12 ? -4.309 -11.414 30 1 24.48 12 VAL B N 1
ATOM 2467 C CA . VAL B 1 12 ? -4.035 -11.578 31.422 1 24.48 12 VAL B CA 1
ATOM 2468 C C . VAL B 1 12 ? -5.016 -12.578 32.031 1 24.48 12 VAL B C 1
ATOM 2470 O O . VAL B 1 12 ? -6.227 -12.461 31.844 1 24.48 12 VAL B O 1
ATOM 2473 N N . GLY B 1 13 ? -4.727 -13.781 32.5 1 20.83 13 GLY B N 1
ATOM 2474 C CA . GLY B 1 13 ? -5.371 -14.898 33.188 1 20.83 13 GLY B CA 1
ATOM 2475 C C . GLY B 1 13 ? -6.047 -14.508 34.469 1 20.83 13 GLY B C 1
ATOM 2476 O O . GLY B 1 13 ? -5.414 -13.93 35.375 1 20.83 13 GLY B O 1
ATOM 2477 N N . ASP B 1 14 ? -7.418 -14.312 34.594 1 22.8 14 ASP B N 1
ATOM 2478 C CA . ASP B 1 14 ? -8.336 -14.109 35.688 1 22.8 14 ASP B CA 1
ATOM 2479 C C . ASP B 1 14 ? -8.195 -15.211 36.75 1 22.8 14 ASP B C 1
ATOM 2481 O O . ASP B 1 14 ? -8.32 -16.391 36.438 1 22.8 14 ASP B O 1
ATOM 2485 N N . SER B 1 15 ? -7.496 -15.062 37.875 1 19.95 15 SER B N 1
ATOM 2486 C CA . SER B 1 15 ? -7.418 -15.953 39 1 19.95 15 SER B CA 1
ATOM 2487 C C . SER B 1 15 ? -8.766 -16.078 39.719 1 19.95 15 SER B C 1
ATOM 2489 O O . SER B 1 15 ? -9.438 -15.062 39.969 1 19.95 15 SER B O 1
ATOM 2491 N N . GLU B 1 16 ? -9.5 -17.234 39.875 1 20.55 16 GLU B N 1
ATOM 2492 C CA . GLU B 1 16 ? -10.773 -17.781 40.375 1 20.55 16 GLU B CA 1
ATOM 2493 C C . GLU B 1 16 ? -10.891 -17.672 41.875 1 20.55 16 GLU B C 1
ATOM 2495 O O . GLU B 1 16 ? -11.766 -18.281 42.5 1 20.55 16 GLU B O 1
ATOM 2500 N N . SER B 1 17 ? -10.539 -16.688 42.719 1 19.14 17 SER B N 1
ATOM 2501 C CA . SER B 1 17 ? -10.672 -17.016 44.125 1 19.14 17 SER B CA 1
ATOM 2502 C C . SER B 1 17 ? -12.141 -17.141 44.531 1 19.14 17 SER B C 1
ATOM 2504 O O . SER B 1 17 ? -12.977 -16.344 44.094 1 19.14 17 SER B O 1
ATOM 2506 N N . GLU B 1 18 ? -12.742 -18.281 45.25 1 19.98 18 GLU B N 1
ATOM 2507 C CA . GLU B 1 18 ? -13.977 -18.969 45.594 1 19.98 18 GLU B CA 1
ATOM 2508 C C . GLU B 1 18 ? -14.688 -18.25 46.75 1 19.98 18 GLU B C 1
ATOM 2510 O O . GLU B 1 18 ? -15.688 -18.75 47.281 1 19.98 18 GLU B O 1
ATOM 2515 N N . ASP B 1 19 ? -14.516 -17.094 47.344 1 19.5 19 ASP B N 1
ATOM 2516 C CA . ASP B 1 19 ? -14.984 -16.984 48.719 1 19.5 19 ASP B CA 1
ATOM 2517 C C . ASP B 1 19 ? -16.5 -16.984 48.781 1 19.5 19 ASP B C 1
ATOM 2519 O O . ASP B 1 19 ? -17.172 -16.391 47.938 1 19.5 19 ASP B O 1
ATOM 2523 N N . ASN B 1 20 ? -17.297 -17.797 49.719 1 21.33 20 ASN B N 1
ATOM 2524 C CA . ASN B 1 20 ? -18.594 -18.391 50.062 1 21.33 20 ASN B CA 1
ATOM 2525 C C . ASN B 1 20 ? -19.531 -17.359 50.688 1 21.33 20 ASN B C 1
ATOM 2527 O O . ASN B 1 20 ? -20.5 -17.734 51.344 1 21.33 20 ASN B O 1
ATOM 2531 N N . VAL B 1 21 ? -19.547 -16.062 50.5 1 18.11 21 VAL B N 1
ATOM 2532 C CA . VAL B 1 21 ? -20.234 -15.25 51.5 1 18.11 21 VAL B CA 1
ATOM 2533 C C . VAL B 1 21 ? -21.719 -15.617 51.531 1 18.11 21 VAL B C 1
ATOM 2535 O O . VAL B 1 21 ? -22.266 -16.141 50.562 1 18.11 21 VAL B O 1
ATOM 2538 N N . ASP B 1 22 ? -22.562 -15.109 52.625 1 18.55 22 ASP B N 1
ATOM 2539 C CA . ASP B 1 22 ? -23.531 -15.148 53.719 1 18.55 22 ASP B CA 1
ATOM 2540 C C . ASP B 1 22 ? -24.953 -14.938 53.188 1 18.55 22 ASP B C 1
ATOM 2542 O O . ASP B 1 22 ? -25.141 -14.547 52.031 1 18.55 22 ASP B O 1
ATOM 2546 N N . ASN B 1 23 ? -25.812 -14.016 53.844 1 19.97 23 ASN B N 1
ATOM 2547 C CA . ASN B 1 23 ? -27.047 -13.781 54.594 1 19.97 23 ASN B CA 1
ATOM 2548 C C . ASN B 1 23 ? -28.203 -13.414 53.656 1 19.97 23 ASN B C 1
ATOM 2550 O O . ASN B 1 23 ? -28 -12.734 52.625 1 19.97 23 ASN B O 1
ATOM 2554 N N . GLU B 1 24 ? -29.516 -13.93 53.906 1 21.55 24 GLU B N 1
ATOM 2555 C CA . GLU B 1 24 ? -30.766 -14.242 53.219 1 21.55 24 GLU B CA 1
ATOM 2556 C C . GLU B 1 24 ? -31.594 -12.984 52.969 1 21.55 24 GLU B C 1
ATOM 2558 O O . GLU B 1 24 ? -32.5 -12.977 52.125 1 21.55 24 GLU B O 1
ATOM 2563 N N . GLN B 1 25 ? -31.75 -12.102 54.062 1 21.98 25 GLN B N 1
ATOM 2564 C CA . GLN B 1 25 ? -32.938 -11.359 54.438 1 21.98 25 GLN B CA 1
ATOM 2565 C C . GLN B 1 25 ? -33.531 -10.586 53.25 1 21.98 25 GLN B C 1
ATOM 2567 O O . GLN B 1 25 ? -32.781 -10 52.469 1 21.98 25 GLN B O 1
ATOM 2572 N N . VAL B 1 26 ? -34.938 -10.664 53.094 1 22.94 26 VAL B N 1
ATOM 2573 C CA . VAL B 1 26 ? -35.812 -10.375 51.969 1 22.94 26 VAL B CA 1
ATOM 2574 C C . VAL B 1 26 ? -36.031 -8.875 51.875 1 22.94 26 VAL B C 1
ATOM 2576 O O . VAL B 1 26 ? -36.969 -8.422 51.188 1 22.94 26 VAL B O 1
ATOM 2579 N N . SER B 1 27 ? -35.531 -8.008 52.781 1 20.84 27 SER B N 1
ATOM 2580 C CA . SER B 1 27 ? -35.969 -6.637 52.938 1 20.84 27 SER B CA 1
ATOM 2581 C C . SER B 1 27 ? -36.281 -5.992 51.594 1 20.84 27 SER B C 1
ATOM 2583 O O . SER B 1 27 ? -35.656 -6.348 50.594 1 20.84 27 SER B O 1
ATOM 2585 N N . PHE B 1 28 ? -37.531 -5.223 51.438 1 22.25 28 PHE B N 1
ATOM 2586 C CA . PHE B 1 28 ? -38.125 -4.461 50.375 1 22.25 28 PHE B CA 1
ATOM 2587 C C . PHE B 1 28 ? -37.094 -3.602 49.656 1 22.25 28 PHE B C 1
ATOM 2589 O O . PHE B 1 28 ? -36.844 -2.465 50.062 1 22.25 28 PHE B O 1
ATOM 2596 N N . LEU B 1 29 ? -36 -3.998 49.438 1 20.12 29 LEU B N 1
ATOM 2597 C CA . LEU B 1 29 ? -34.812 -3.232 49.094 1 20.12 29 LEU B CA 1
ATOM 2598 C C . LEU B 1 29 ? -35.031 -2.422 47.844 1 20.12 29 LEU B C 1
ATOM 2600 O O . LEU B 1 29 ? -35.375 -2.982 46.781 1 20.12 29 LEU B O 1
ATOM 2604 N N . ASN B 1 30 ? -35.781 -1.113 47.938 1 21.92 30 ASN B N 1
ATOM 2605 C CA . ASN B 1 30 ? -35.969 0.034 47.062 1 21.92 30 ASN B CA 1
ATOM 2606 C C . ASN B 1 30 ? -34.812 0.202 46.062 1 21.92 30 ASN B C 1
ATOM 2608 O O . ASN B 1 30 ? -33.719 0.582 46.469 1 21.92 30 ASN B O 1
ATOM 2612 N N . ASP B 1 31 ? -34.656 -0.558 45.25 1 23.02 31 ASP B N 1
ATOM 2613 C CA . ASP B 1 31 ? -33.531 -0.979 44.406 1 23.02 31 ASP B CA 1
ATOM 2614 C C . ASP B 1 31 ? -33.125 0.137 43.469 1 23.02 31 ASP B C 1
ATOM 2616 O O . ASP B 1 31 ? -33.812 0.423 42.5 1 23.02 31 ASP B O 1
ATOM 2620 N N . ASN B 1 32 ? -32.906 1.416 44.062 1 22.44 32 ASN B N 1
ATOM 2621 C CA . ASN B 1 32 ? -32.312 2.557 43.375 1 22.44 32 ASN B CA 1
ATOM 2622 C C . ASN B 1 32 ? -31.25 2.113 42.375 1 22.44 32 ASN B C 1
ATOM 2624 O O . ASN B 1 32 ? -30.172 1.677 42.781 1 22.44 32 ASN B O 1
ATOM 2628 N N . VAL B 1 33 ? -31.703 1.524 41.438 1 24.7 33 VAL B N 1
ATOM 2629 C CA . VAL B 1 33 ? -30.938 0.982 40.312 1 24.7 33 VAL B CA 1
ATOM 2630 C C . VAL B 1 33 ? -29.875 1.989 39.875 1 24.7 33 VAL B C 1
ATOM 2632 O O . VAL B 1 33 ? -30.203 3.08 39.406 1 24.7 33 VAL B O 1
ATOM 2635 N N . GLY B 1 34 ? -28.953 2.254 40.719 1 23 34 GLY B N 1
ATOM 2636 C CA . GLY B 1 34 ? -27.906 3.207 40.406 1 23 34 GLY B CA 1
ATOM 2637 C C . GLY B 1 34 ? -27.5 3.184 38.938 1 23 34 GLY B C 1
ATOM 2638 O O . GLY B 1 34 ? -27.781 2.219 38.219 1 23 34 GLY B O 1
ATOM 2639 N N . PRO B 1 35 ? -27.25 4.496 38.469 1 22.44 35 PRO B N 1
ATOM 2640 C CA . PRO B 1 35 ? -27.016 4.594 37 1 22.44 35 PRO B CA 1
ATOM 2641 C C . PRO B 1 35 ? -26.188 3.436 36.469 1 22.44 35 PRO B C 1
ATOM 2643 O O . PRO B 1 35 ? -25.312 2.912 37.188 1 22.44 35 PRO B O 1
ATOM 2646 N N . SER B 1 36 ? -26.859 2.434 35.938 1 22.81 36 SER B N 1
ATOM 2647 C CA . SER B 1 36 ? -26.266 1.345 35.156 1 22.81 36 SER B CA 1
ATOM 2648 C C . SER B 1 36 ? -24.922 1.746 34.594 1 22.81 36 SER B C 1
ATOM 2650 O O . SER B 1 36 ? -24.797 2.785 33.938 1 22.81 36 SER B O 1
ATOM 2652 N N . LYS B 1 37 ? -23.953 1.489 35.375 1 22.48 37 LYS B N 1
ATOM 2653 C CA . LYS B 1 37 ? -22.609 1.66 34.844 1 22.48 37 LYS B CA 1
ATOM 2654 C C . LYS B 1 37 ? -22.547 1.264 33.375 1 22.48 37 LYS B C 1
ATOM 2656 O O . LYS B 1 37 ? -22.562 0.076 33.031 1 22.48 37 LYS B O 1
ATOM 2661 N N . LEU B 1 38 ? -23.359 1.878 32.594 1 22.38 38 LEU B N 1
ATOM 2662 C CA . LEU B 1 38 ? -22.969 1.774 31.188 1 22.38 38 LEU B CA 1
ATOM 2663 C C . LEU B 1 38 ? -21.469 1.549 31.047 1 22.38 38 LEU B C 1
ATOM 2665 O O . LEU B 1 38 ? -20.672 2.428 31.375 1 22.38 38 LEU B O 1
ATOM 2669 N N . ARG B 1 39 ? -21.125 0.384 31.516 1 22.12 39 ARG B N 1
ATOM 2670 C CA . ARG B 1 39 ? -19.781 0.057 31.047 1 22.12 39 ARG B CA 1
ATOM 2671 C C . ARG B 1 39 ? -19.5 0.718 29.703 1 22.12 39 ARG B C 1
ATOM 2673 O O . ARG B 1 39 ? -20.078 0.348 28.688 1 22.12 39 ARG B O 1
ATOM 2680 N N . VAL B 1 40 ? -19.5 1.952 29.797 1 23.44 40 VAL B N 1
ATOM 2681 C CA . VAL B 1 40 ? -18.766 2.518 28.672 1 23.44 40 VAL B CA 1
ATOM 2682 C C . VAL B 1 40 ? -17.656 1.554 28.25 1 23.44 40 VAL B C 1
ATOM 2684 O O . VAL B 1 40 ? -16.703 1.335 28.984 1 23.44 40 VAL B O 1
ATOM 2687 N N . VAL B 1 41 ? -18.062 0.294 28 1 24.14 41 VAL B N 1
ATOM 2688 C CA . VAL B 1 41 ? -17.016 -0.412 27.266 1 24.14 41 VAL B CA 1
ATOM 2689 C C . VAL B 1 41 ? -16.156 0.59 26.5 1 24.14 41 VAL B C 1
ATOM 2691 O O . VAL B 1 41 ? -16.641 1.245 25.578 1 24.14 41 VAL B O 1
ATOM 2694 N N . SER B 1 42 ? -15.562 1.368 27.188 1 27.12 42 SER B N 1
ATOM 2695 C CA . SER B 1 42 ? -14.461 2.004 26.469 1 27.12 42 SER B CA 1
ATOM 2696 C C . SER B 1 42 ? -13.914 1.089 25.391 1 27.12 42 SER B C 1
ATOM 2698 O O . SER B 1 42 ? -13.391 0.012 25.672 1 27.12 42 SER B O 1
ATOM 2700 N N . ALA B 1 43 ? -14.75 0.657 24.438 1 29.97 43 ALA B N 1
ATOM 2701 C CA . ALA B 1 43 ? -14.117 0.034 23.281 1 29.97 43 ALA B CA 1
ATOM 2702 C C . ALA B 1 43 ? -12.641 0.406 23.203 1 29.97 43 ALA B C 1
ATOM 2704 O O . ALA B 1 43 ? -12.297 1.551 22.906 1 29.97 43 ALA B O 1
ATOM 2705 N N . LEU B 1 44 ? -11.969 0.016 24.172 1 32.34 44 LEU B N 1
ATOM 2706 C CA . LEU B 1 44 ? -10.531 0.098 23.953 1 32.34 44 LEU B CA 1
ATOM 2707 C C . LEU B 1 44 ? -10.188 -0.127 22.484 1 32.34 44 LEU B C 1
ATOM 2709 O O . LEU B 1 44 ? -10.406 -1.216 21.953 1 32.34 44 LEU B O 1
ATOM 2713 N N . ARG B 1 45 ? -10.625 0.666 21.656 1 40.22 45 ARG B N 1
ATOM 2714 C CA . ARG B 1 45 ? -10.242 0.669 20.25 1 40.22 45 ARG B CA 1
ATOM 2715 C C . ARG B 1 45 ? -8.797 0.229 20.078 1 40.22 45 ARG B C 1
ATOM 2717 O O . ARG B 1 45 ? -7.867 1.006 20.312 1 40.22 45 ARG B O 1
ATOM 2724 N N . ARG B 1 46 ? -8.641 -1.156 20.578 1 43.59 46 ARG B N 1
ATOM 2725 C CA . ARG B 1 46 ? -7.352 -1.774 20.266 1 43.59 46 ARG B CA 1
ATOM 2726 C C . ARG B 1 46 ? -6.98 -1.566 18.797 1 43.59 46 ARG B C 1
ATOM 2728 O O . ARG B 1 46 ? -7.859 -1.467 17.938 1 43.59 46 ARG B O 1
ATOM 2735 N N . VAL B 1 47 ? -5.855 -1.193 18.578 1 53.66 47 VAL B N 1
ATOM 2736 C CA . VAL B 1 47 ? -5.301 -1.044 17.234 1 53.66 47 VAL B CA 1
ATOM 2737 C C . VAL B 1 47 ? -5.551 -2.314 16.422 1 53.66 47 VAL B C 1
ATOM 2739 O O . VAL B 1 47 ? -5.227 -3.416 16.875 1 53.66 47 VAL B O 1
ATOM 2742 N N . SER B 1 48 ? -6.484 -2.404 15.5 1 51.62 48 SER B N 1
ATOM 2743 C CA . SER B 1 48 ? -6.875 -3.498 14.609 1 51.62 48 SER B CA 1
ATOM 2744 C C . SER B 1 48 ? -5.719 -3.918 13.711 1 51.62 48 SER B C 1
ATOM 2746 O O . SER B 1 48 ? -5.047 -3.072 13.117 1 51.62 48 SER B O 1
ATOM 2748 N N . THR B 1 49 ? -5.297 -5.227 13.789 1 60.41 49 THR B N 1
ATOM 2749 C CA . THR B 1 49 ? -4.309 -5.781 12.875 1 60.41 49 THR B CA 1
ATOM 2750 C C . THR B 1 49 ? -4.988 -6.344 11.625 1 60.41 49 THR B C 1
ATOM 2752 O O . THR B 1 49 ? -6.055 -6.949 11.711 1 60.41 49 THR B O 1
ATOM 2755 N N . LYS B 1 50 ? -4.707 -5.816 10.391 1 72.44 50 LYS B N 1
ATOM 2756 C CA . LYS B 1 50 ? -5.266 -6.316 9.141 1 72.44 50 LYS B CA 1
ATOM 2757 C C . LYS B 1 50 ? -4.168 -6.855 8.227 1 72.44 50 LYS B C 1
ATOM 2759 O O . LYS B 1 50 ? -3.021 -6.406 8.289 1 72.44 50 LYS B O 1
ATOM 2764 N N . GLN B 1 51 ? -4.582 -7.809 7.41 1 80 51 GLN B N 1
ATOM 2765 C CA . GLN B 1 51 ? -3.668 -8.477 6.488 1 80 51 GLN B CA 1
ATOM 2766 C C . GLN B 1 51 ? -3.33 -7.586 5.301 1 80 51 GLN B C 1
ATOM 2768 O O . GLN B 1 51 ? -4.195 -6.875 4.785 1 80 51 GLN B O 1
ATOM 2773 N N . SER B 1 52 ? -2.145 -7.723 4.805 1 90.75 52 SER B N 1
ATOM 2774 C CA . SER B 1 52 ? -1.69 -7.008 3.615 1 90.75 52 SER B CA 1
ATOM 2775 C C . SER B 1 52 ? -2.369 -7.543 2.359 1 90.75 52 SER B C 1
ATOM 2777 O O . SER B 1 52 ? -2.711 -8.727 2.287 1 90.75 52 SER B O 1
ATOM 2779 N N . PRO B 1 53 ? -2.598 -6.695 1.393 1 96.19 53 PRO B N 1
ATOM 2780 C CA . PRO B 1 53 ? -3.15 -7.168 0.121 1 96.19 53 PRO B CA 1
ATOM 2781 C C . PRO B 1 53 ? -2.209 -8.117 -0.615 1 96.19 53 PRO B C 1
ATOM 2783 O O . PRO B 1 53 ? -0.989 -7.934 -0.58 1 96.19 53 PRO B O 1
ATOM 2786 N N . TYR B 1 54 ? -2.781 -9.125 -1.218 1 96.75 54 TYR B N 1
ATOM 2787 C CA . TYR B 1 54 ? -1.997 -10.078 -1.987 1 96.75 54 TYR B CA 1
ATOM 2788 C C . TYR B 1 54 ? -2.822 -10.68 -3.123 1 96.75 54 TYR B C 1
ATOM 2790 O O . TYR B 1 54 ? -4.051 -10.602 -3.109 1 96.75 54 TYR B O 1
ATOM 2798 N N . PHE B 1 55 ? -2.17 -11.203 -4.102 1 96.75 55 PHE B N 1
ATOM 2799 C CA . PHE B 1 55 ? -2.816 -12.031 -5.113 1 96.75 55 PHE B CA 1
ATOM 2800 C C . PHE B 1 55 ? -1.833 -13.031 -5.703 1 96.75 55 PHE B C 1
ATOM 2802 O O . PHE B 1 55 ? -0.629 -12.953 -5.449 1 96.75 55 PHE B O 1
ATOM 2809 N N . LYS B 1 56 ? -2.377 -13.969 -6.359 1 97.19 56 LYS B N 1
ATOM 2810 C CA . LYS B 1 56 ? -1.544 -15 -6.965 1 97.19 56 LYS B CA 1
ATOM 2811 C C . LYS B 1 56 ? -1.457 -14.82 -8.477 1 97.19 56 LYS B C 1
ATOM 2813 O O . LYS B 1 56 ? -2.396 -14.328 -9.109 1 97.19 56 LYS B O 1
ATOM 2818 N N . ALA B 1 57 ? -0.361 -15.219 -9.008 1 98.19 57 ALA B N 1
ATOM 2819 C CA . ALA B 1 57 ? -0.098 -15.227 -10.445 1 98.19 57 ALA B CA 1
ATOM 2820 C C . ALA B 1 57 ? 0.845 -16.375 -10.82 1 98.19 57 ALA B C 1
ATOM 2822 O O . ALA B 1 57 ? 1.533 -16.922 -9.953 1 98.19 57 ALA B O 1
ATOM 2823 N N . PHE B 1 58 ? 0.856 -16.719 -12.109 1 98.19 58 PHE B N 1
ATOM 2824 C CA . PHE B 1 58 ? 1.712 -17.812 -12.578 1 98.19 58 PHE B CA 1
ATOM 2825 C C . PHE B 1 58 ? 3.033 -17.266 -13.102 1 98.19 58 PHE B C 1
ATOM 2827 O O . PHE B 1 58 ? 3.059 -16.25 -13.797 1 98.19 58 PHE B O 1
ATOM 2834 N N . TYR B 1 59 ? 4.102 -17.828 -12.766 1 98.38 59 TYR B N 1
ATOM 2835 C CA . TYR B 1 59 ? 5.324 -17.859 -13.562 1 98.38 59 TYR B CA 1
ATOM 2836 C C . TYR B 1 59 ? 5.531 -19.234 -14.188 1 98.38 59 TYR B C 1
ATOM 2838 O O . TYR B 1 59 ? 5.816 -20.219 -13.492 1 98.38 59 TYR B O 1
ATOM 2846 N N . LYS B 1 60 ? 5.414 -19.219 -15.492 1 96.44 60 LYS B N 1
ATOM 2847 C CA . LYS B 1 60 ? 5.336 -20.531 -16.125 1 96.44 60 LYS B CA 1
ATOM 2848 C C . LYS B 1 60 ? 4.262 -21.406 -15.469 1 96.44 60 LYS B C 1
ATOM 2850 O O . LYS B 1 60 ? 3.096 -21 -15.398 1 96.44 60 LYS B O 1
ATOM 2855 N N . HIS B 1 61 ? 4.543 -22.531 -14.945 1 95.06 61 HIS B N 1
ATOM 2856 C CA . HIS B 1 61 ? 3.535 -23.375 -14.312 1 95.06 61 HIS B CA 1
ATOM 2857 C C . HIS B 1 61 ? 3.545 -23.203 -12.797 1 95.06 61 HIS B C 1
ATOM 2859 O O . HIS B 1 61 ? 2.77 -23.844 -12.086 1 95.06 61 HIS B O 1
ATOM 2865 N N . PHE B 1 62 ? 4.363 -22.328 -12.273 1 96.94 62 PHE B N 1
ATOM 2866 C CA . PHE B 1 62 ? 4.477 -22.109 -10.836 1 96.94 62 PHE B CA 1
ATOM 2867 C C . PHE B 1 62 ? 3.494 -21.047 -10.367 1 96.94 62 PHE B C 1
ATOM 2869 O O . PHE B 1 62 ? 3.57 -19.891 -10.805 1 96.94 62 PHE B O 1
ATOM 2876 N N . PRO B 1 63 ? 2.596 -21.453 -9.508 1 96.88 63 PRO B N 1
ATOM 2877 C CA . PRO B 1 63 ? 1.788 -20.422 -8.859 1 96.88 63 PRO B CA 1
ATOM 2878 C C . PRO B 1 63 ? 2.559 -19.672 -7.777 1 96.88 63 PRO B C 1
ATOM 2880 O O . PRO B 1 63 ? 3.195 -20.281 -6.922 1 96.88 63 PRO B O 1
ATOM 2883 N N . LEU B 1 64 ? 2.564 -18.359 -7.84 1 97.56 64 LEU B N 1
ATOM 2884 C CA . LEU B 1 64 ? 3.268 -17.516 -6.879 1 97.56 64 LEU B CA 1
ATOM 2885 C C . LEU B 1 64 ? 2.311 -16.531 -6.227 1 97.56 64 LEU B C 1
ATOM 2887 O O . LEU B 1 64 ? 1.379 -16.031 -6.871 1 97.56 64 LEU B O 1
ATOM 2891 N N . GLU B 1 65 ? 2.588 -16.281 -4.988 1 96.56 65 GLU B N 1
ATOM 2892 C CA . GLU B 1 65 ? 1.83 -15.273 -4.266 1 96.56 65 GLU B CA 1
ATOM 2893 C C . GLU B 1 65 ? 2.631 -13.977 -4.133 1 96.56 65 GLU B C 1
ATOM 2895 O O . GLU B 1 65 ? 3.785 -14 -3.701 1 96.56 65 GLU B O 1
ATOM 2900 N N . LEU B 1 66 ? 2.033 -12.891 -4.535 1 98.12 66 LEU B N 1
ATOM 2901 C CA . LEU B 1 66 ? 2.637 -11.562 -4.398 1 98.12 66 LEU B CA 1
ATOM 2902 C C . LEU B 1 66 ? 1.963 -10.773 -3.279 1 98.12 66 LEU B C 1
ATOM 2904 O O . LEU B 1 66 ? 0.743 -10.602 -3.287 1 98.12 66 LEU B O 1
ATOM 2908 N N . THR B 1 67 ? 2.693 -10.359 -2.34 1 96.56 67 THR B N 1
ATOM 2909 C CA . THR B 1 67 ? 2.217 -9.43 -1.317 1 96.56 67 THR B CA 1
ATOM 2910 C C . THR B 1 67 ? 2.518 -7.988 -1.71 1 96.56 67 THR B C 1
ATOM 2912 O O . THR B 1 67 ? 3.668 -7.641 -1.977 1 96.56 67 THR B O 1
ATOM 2915 N N . LEU B 1 68 ? 1.491 -7.184 -1.786 1 97.62 68 LEU B N 1
ATOM 2916 C CA . LEU B 1 68 ? 1.646 -5.797 -2.219 1 97.62 68 LEU B CA 1
ATOM 2917 C C . LEU B 1 68 ? 1.985 -4.895 -1.038 1 97.62 68 LEU B C 1
ATOM 2919 O O . LEU B 1 68 ? 1.276 -4.891 -0.029 1 97.62 68 LEU B O 1
ATOM 2923 N N . ASP B 1 69 ? 3.066 -4.152 -1.205 1 94.75 69 ASP B N 1
ATOM 2924 C CA . ASP B 1 69 ? 3.562 -3.287 -0.139 1 94.75 69 ASP B CA 1
ATOM 2925 C C . ASP B 1 69 ? 3.91 -1.899 -0.673 1 94.75 69 ASP B C 1
ATOM 2927 O O . ASP B 1 69 ? 4.973 -1.705 -1.265 1 94.75 69 ASP B O 1
ATOM 2931 N N . THR B 1 70 ? 3.094 -0.932 -0.332 1 95.25 70 THR B N 1
ATOM 2932 C CA . THR B 1 70 ? 3.291 0.428 -0.823 1 95.25 70 THR B CA 1
ATOM 2933 C C . THR B 1 70 ? 4.445 1.104 -0.091 1 95.25 70 THR B C 1
ATOM 2935 O O . THR B 1 70 ? 4.922 2.162 -0.512 1 95.25 70 THR B O 1
ATOM 2938 N N . GLY B 1 71 ? 4.914 0.545 0.95 1 90.12 71 GLY B N 1
ATOM 2939 C CA . GLY B 1 71 ? 6.066 1.071 1.663 1 90.12 71 GLY B CA 1
ATOM 2940 C C . GLY B 1 71 ? 7.387 0.576 1.107 1 90.12 71 GLY B C 1
ATOM 2941 O O . GLY B 1 71 ? 8.453 1.082 1.476 1 90.12 71 GLY B O 1
ATOM 2942 N N . ALA B 1 72 ? 7.312 -0.395 0.254 1 90.69 72 ALA B N 1
ATOM 2943 C CA . ALA B 1 72 ? 8.523 -0.954 -0.335 1 90.69 72 ALA B CA 1
ATOM 2944 C C . ALA B 1 72 ? 8.914 -0.202 -1.604 1 90.69 72 ALA B C 1
ATOM 2946 O O . ALA B 1 72 ? 8.188 -0.239 -2.602 1 90.69 72 ALA B O 1
ATOM 2947 N N . GLU B 1 73 ? 10.016 0.377 -1.578 1 87.06 73 GLU B N 1
ATOM 2948 C CA . GLU B 1 73 ? 10.492 1.162 -2.713 1 87.06 73 GLU B CA 1
ATOM 2949 C C . GLU B 1 73 ? 11.039 0.26 -3.818 1 87.06 73 GLU B C 1
ATOM 2951 O O . GLU B 1 73 ? 11.266 0.715 -4.941 1 87.06 73 GLU B O 1
ATOM 2956 N N . VAL B 1 74 ? 11.266 -0.961 -3.488 1 89.5 74 VAL B N 1
ATOM 2957 C CA . VAL B 1 74 ? 11.703 -1.971 -4.449 1 89.5 74 VAL B CA 1
ATOM 2958 C C . VAL B 1 74 ? 10.93 -3.268 -4.223 1 89.5 74 VAL B C 1
ATOM 2960 O O . VAL B 1 74 ? 10.438 -3.52 -3.121 1 89.5 74 VAL B O 1
ATOM 2963 N N . SER B 1 75 ? 10.828 -4.051 -5.277 1 94.56 75 SER B N 1
ATOM 2964 C CA . SER B 1 75 ? 10.266 -5.391 -5.117 1 94.56 75 SER B CA 1
ATOM 2965 C C . SER B 1 75 ? 11.344 -6.41 -4.789 1 94.56 75 SER B C 1
ATOM 2967 O O . SER B 1 75 ? 12.5 -6.246 -5.188 1 94.56 75 SER B O 1
ATOM 2969 N N . MET B 1 76 ? 10.938 -7.438 -4.121 1 95.19 76 MET B N 1
ATOM 2970 C CA . MET B 1 76 ? 11.891 -8.461 -3.705 1 95.19 76 MET B CA 1
ATOM 2971 C C . MET B 1 76 ? 11.281 -9.859 -3.844 1 95.19 76 MET B C 1
ATOM 2973 O O . MET B 1 76 ? 10.07 -10.031 -3.688 1 95.19 76 MET B O 1
ATOM 2977 N N . ILE B 1 77 ? 12.117 -10.789 -4.094 1 97.12 77 ILE B N 1
ATOM 2978 C CA . ILE B 1 77 ? 11.75 -12.203 -4.07 1 97.12 77 ILE B CA 1
ATOM 2979 C C . ILE B 1 77 ? 12.719 -12.977 -3.172 1 97.12 77 ILE B C 1
ATOM 2981 O O . ILE B 1 77 ? 13.922 -12.719 -3.188 1 97.12 77 ILE B O 1
ATOM 2985 N N . LYS B 1 78 ? 12.125 -13.805 -2.416 1 96.12 78 LYS B N 1
ATOM 2986 C CA . LYS B 1 78 ? 12.914 -14.68 -1.549 1 96.12 78 LYS B CA 1
ATOM 2987 C C . LYS B 1 78 ? 13.852 -15.562 -2.367 1 96.12 78 LYS B C 1
ATOM 2989 O O . LYS B 1 78 ? 13.438 -16.156 -3.359 1 96.12 78 LYS B O 1
ATOM 2994 N N . ALA B 1 79 ? 15.07 -15.711 -1.92 1 97.12 79 ALA B N 1
ATOM 2995 C CA . ALA B 1 79 ? 16.078 -16.453 -2.66 1 97.12 79 ALA B CA 1
ATOM 2996 C C . ALA B 1 79 ? 15.664 -17.906 -2.865 1 97.12 79 ALA B C 1
ATOM 2998 O O . ALA B 1 79 ? 15.852 -18.469 -3.947 1 97.12 79 ALA B O 1
ATOM 2999 N N . SER B 1 80 ? 15.148 -18.547 -1.873 1 96.69 80 SER B N 1
ATOM 3000 C CA . SER B 1 80 ? 14.719 -19.938 -1.98 1 96.69 80 SER B CA 1
ATOM 3001 C C . SER B 1 80 ? 13.609 -20.094 -3.014 1 96.69 80 SER B C 1
ATOM 3003 O O . SER B 1 80 ? 13.57 -21.078 -3.75 1 96.69 80 SER B O 1
ATOM 3005 N N . SER B 1 81 ? 12.719 -19.156 -3.068 1 97 81 SER B N 1
ATOM 3006 C CA . SER B 1 81 ? 11.641 -19.188 -4.051 1 97 81 SER B CA 1
ATOM 3007 C C . SER B 1 81 ? 12.172 -18.984 -5.465 1 97 81 SER B C 1
ATOM 3009 O O . SER B 1 81 ? 11.75 -19.672 -6.398 1 97 81 SER B O 1
ATOM 3011 N N . ALA B 1 82 ? 13.023 -17.984 -5.594 1 97.81 82 ALA B N 1
ATOM 3012 C CA . ALA B 1 82 ? 13.625 -17.734 -6.898 1 97.81 82 ALA B CA 1
ATOM 3013 C C . ALA B 1 82 ? 14.328 -18.984 -7.426 1 97.81 82 ALA B C 1
ATOM 3015 O O . ALA B 1 82 ? 14.203 -19.328 -8.609 1 97.81 82 ALA B O 1
ATOM 3016 N N . ASP B 1 83 ? 15.039 -19.609 -6.578 1 96.81 83 ASP B N 1
ATOM 3017 C CA . ASP B 1 83 ? 15.742 -20.828 -6.941 1 96.81 83 ASP B CA 1
ATOM 3018 C C . ASP B 1 83 ? 14.758 -21.938 -7.312 1 96.81 83 ASP B C 1
ATOM 3020 O O . ASP B 1 83 ? 14.977 -22.672 -8.281 1 96.81 83 ASP B O 1
ATOM 3024 N N . TYR B 1 84 ? 13.789 -22.047 -6.531 1 96.44 84 TYR B N 1
ATOM 3025 C CA . TYR B 1 84 ? 12.789 -23.094 -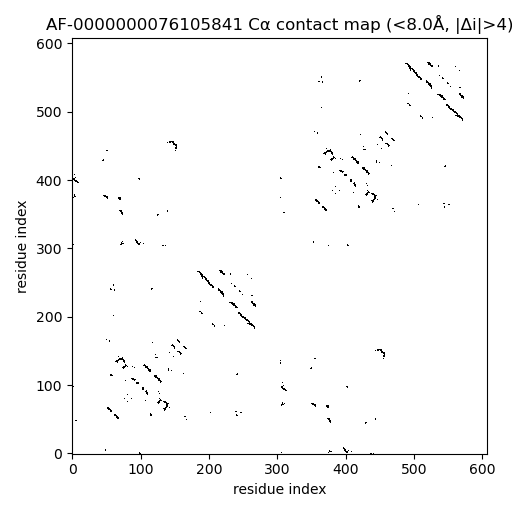6.73 1 96.44 84 TYR B CA 1
ATOM 3026 C C . TYR B 1 84 ? 12.141 -22.969 -8.102 1 96.44 84 TYR B C 1
ATOM 3028 O O . TYR B 1 84 ? 11.938 -23.969 -8.797 1 96.44 84 TYR B O 1
ATOM 3036 N N . ILE B 1 85 ? 11.773 -21.797 -8.492 1 97 85 ILE B N 1
ATOM 3037 C CA . ILE B 1 85 ? 11.047 -21.625 -9.75 1 97 85 ILE B CA 1
ATOM 3038 C C . ILE B 1 85 ? 12.039 -21.547 -10.906 1 97 85 ILE B C 1
ATOM 3040 O O . ILE B 1 85 ? 11.641 -21.547 -12.078 1 97 85 ILE B O 1
ATOM 3044 N N . GLY B 1 86 ? 13.312 -21.422 -10.625 1 96.94 86 GLY B N 1
ATOM 3045 C CA . GLY B 1 86 ? 14.359 -21.484 -11.625 1 96.94 86 GLY B CA 1
ATOM 3046 C C . GLY B 1 86 ? 14.492 -20.219 -12.438 1 96.94 86 GLY B C 1
ATOM 3047 O O . GLY B 1 86 ? 14.742 -20.266 -13.648 1 96.94 86 GLY B O 1
ATOM 3048 N N . VAL B 1 87 ? 14.273 -19.109 -11.836 1 97.06 87 VAL B N 1
ATOM 3049 C CA . VAL B 1 87 ? 14.453 -17.844 -12.555 1 97.06 87 VAL B CA 1
ATOM 3050 C C . VAL B 1 87 ? 15.938 -17.531 -12.688 1 97.06 87 VAL B C 1
ATOM 3052 O O . VAL B 1 87 ? 16.75 -17.969 -11.859 1 97.06 87 VAL B O 1
ATOM 3055 N N . THR B 1 88 ? 16.266 -16.844 -13.734 1 96.75 88 THR B N 1
ATOM 3056 C CA . THR B 1 88 ? 17.641 -16.391 -13.914 1 96.75 88 THR B CA 1
ATOM 3057 C C . THR B 1 88 ? 17.953 -15.234 -12.969 1 96.75 88 THR B C 1
ATOM 3059 O O . THR B 1 88 ? 17.25 -14.219 -12.953 1 96.75 88 THR B O 1
ATOM 3062 N N . ILE B 1 89 ? 19.047 -15.406 -12.242 1 96.19 89 ILE B N 1
ATOM 3063 C CA . ILE B 1 89 ? 19.469 -14.383 -11.289 1 96.19 89 ILE B CA 1
ATOM 3064 C C . ILE B 1 89 ? 20.75 -13.711 -11.781 1 96.19 89 ILE B C 1
ATOM 3066 O O . ILE B 1 89 ? 21.734 -14.383 -12.07 1 96.19 89 ILE B O 1
ATOM 3070 N N . LYS B 1 90 ? 20.672 -12.445 -11.859 1 95.12 90 LYS B N 1
ATOM 3071 C CA . LYS B 1 90 ? 21.844 -11.664 -12.258 1 95.12 90 LYS B CA 1
ATOM 3072 C C . LYS B 1 90 ? 22.469 -10.969 -11.055 1 95.12 90 LYS B C 1
ATOM 3074 O O . LYS B 1 90 ? 21.781 -10.648 -10.078 1 95.12 90 LYS B O 1
ATOM 3079 N N . LYS B 1 91 ? 23.734 -10.703 -11.195 1 90.88 91 LYS B N 1
ATOM 3080 C CA . LYS B 1 91 ? 24.406 -9.938 -10.148 1 90.88 91 LYS B CA 1
ATOM 3081 C C . LYS B 1 91 ? 23.844 -8.523 -10.055 1 90.88 91 LYS B C 1
ATOM 3083 O O . LYS B 1 91 ? 23.562 -7.898 -11.078 1 90.88 91 LYS B O 1
ATOM 3088 N N . SER B 1 92 ? 23.688 -8.18 -8.781 1 85.19 92 SER B N 1
ATOM 3089 C CA . SER B 1 92 ? 23.156 -6.844 -8.562 1 85.19 92 SER B CA 1
ATOM 3090 C C . SER B 1 92 ? 24.172 -5.953 -7.859 1 85.19 92 SER B C 1
ATOM 3092 O O . SER B 1 92 ? 24.891 -6.406 -6.965 1 85.19 92 SER B O 1
ATOM 3094 N N . ASN B 1 93 ? 24.25 -4.715 -8.219 1 80.5 93 ASN B N 1
ATOM 3095 C CA . ASN B 1 93 ? 25.062 -3.73 -7.512 1 80.5 93 ASN B CA 1
ATOM 3096 C C . ASN B 1 93 ? 24.203 -2.877 -6.574 1 80.5 93 ASN B C 1
ATOM 3098 O O . ASN B 1 93 ? 24.688 -1.883 -6.027 1 80.5 93 ASN B O 1
ATOM 3102 N N . HIS B 1 94 ? 23.094 -3.322 -6.414 1 76.56 94 HIS B N 1
ATOM 3103 C CA . HIS B 1 94 ? 22.156 -2.566 -5.59 1 76.56 94 HIS B CA 1
ATOM 3104 C C . HIS B 1 94 ? 22.391 -2.834 -4.105 1 76.56 94 HIS B C 1
ATOM 3106 O O . HIS B 1 94 ? 22.75 -3.951 -3.719 1 76.56 94 HIS B O 1
ATOM 3112 N N . SER B 1 95 ? 22.406 -1.779 -3.365 1 77.62 95 SER B N 1
ATOM 3113 C CA . SER B 1 95 ? 22.328 -1.899 -1.914 1 77.62 95 SER B CA 1
ATOM 3114 C C . SER B 1 95 ? 21.016 -1.326 -1.393 1 77.62 95 SER B C 1
ATOM 3116 O O . SER B 1 95 ? 20.453 -0.39 -1.976 1 77.62 95 SER B O 1
ATOM 3118 N N . ALA B 1 96 ? 20.516 -2.041 -0.491 1 77.19 96 ALA B N 1
ATOM 3119 C CA . ALA B 1 96 ? 19.266 -1.597 0.13 1 77.19 96 ALA B CA 1
ATOM 3120 C C . ALA B 1 96 ? 19.234 -1.941 1.617 1 77.19 96 ALA B C 1
ATOM 3122 O O . ALA B 1 96 ? 19.969 -2.822 2.068 1 77.19 96 ALA B O 1
ATOM 3123 N N . LEU B 1 97 ? 18.438 -1.151 2.258 1 75.44 97 LEU B N 1
ATOM 3124 C CA . LEU B 1 97 ? 18.297 -1.358 3.695 1 75.44 97 LEU B CA 1
ATOM 3125 C C . LEU B 1 97 ? 16.969 -2.033 4.016 1 75.44 97 LEU B C 1
ATOM 3127 O O . LEU B 1 97 ? 16 -1.928 3.248 1 75.44 97 LEU B O 1
ATOM 3131 N N . GLN B 1 98 ? 17 -2.713 5.137 1 78.44 98 GLN B N 1
ATOM 3132 C CA . GLN B 1 98 ? 15.758 -3.279 5.648 1 78.44 98 GLN B CA 1
ATOM 3133 C C . GLN B 1 98 ? 14.836 -2.189 6.176 1 78.44 98 GLN B C 1
ATOM 3135 O O . GLN B 1 98 ? 15.164 -1.004 6.121 1 78.44 98 GLN B O 1
ATOM 3140 N N . ALA B 1 99 ? 13.656 -2.578 6.555 1 72.75 99 ALA B N 1
ATOM 3141 C CA . ALA B 1 99 ? 12.609 -1.657 6.992 1 72.75 99 ALA B CA 1
ATOM 3142 C C . ALA B 1 99 ? 13.086 -0.803 8.164 1 72.75 99 ALA B C 1
ATOM 3144 O O . ALA B 1 99 ? 12.547 0.277 8.414 1 72.75 99 ALA B O 1
ATOM 3145 N N . ASP B 1 100 ? 14.078 -1.262 8.914 1 66.19 100 ASP B N 1
ATOM 3146 C CA . ASP B 1 100 ? 14.578 -0.503 10.055 1 66.19 100 ASP B CA 1
ATOM 3147 C C . ASP B 1 100 ? 15.438 0.671 9.602 1 66.19 100 ASP B C 1
ATOM 3149 O O . ASP B 1 100 ? 15.805 1.531 10.406 1 66.19 100 ASP B O 1
ATOM 3153 N N . GLY B 1 101 ? 15.789 0.721 8.359 1 69.62 101 GLY B N 1
ATOM 3154 C CA . GLY B 1 101 ? 16.531 1.82 7.77 1 69.62 101 GLY B CA 1
ATOM 3155 C C . GLY B 1 101 ? 18.016 1.769 8.078 1 69.62 101 GLY B C 1
ATOM 3156 O O . GLY B 1 101 ? 18.766 2.678 7.707 1 69.62 101 GLY B O 1
ATOM 3157 N N . VAL B 1 102 ? 18.484 0.775 8.758 1 70.25 102 VAL B N 1
ATOM 3158 C CA . VAL B 1 102 ? 19.875 0.725 9.18 1 70.25 102 VAL B CA 1
ATOM 3159 C C . VAL B 1 102 ? 20.516 -0.577 8.703 1 70.25 102 VAL B C 1
ATOM 3161 O O . VAL B 1 102 ? 21.656 -0.579 8.234 1 70.25 102 VAL B O 1
ATOM 3164 N N . THR B 1 103 ? 19.797 -1.656 8.75 1 76.75 103 THR B N 1
ATOM 3165 C CA . THR B 1 103 ? 20.344 -2.971 8.43 1 76.75 103 THR B CA 1
ATOM 3166 C C . THR B 1 103 ? 20.344 -3.203 6.922 1 76.75 103 THR B C 1
ATOM 3168 O O . THR B 1 103 ? 19.312 -3.033 6.262 1 76.75 103 THR B O 1
ATOM 3171 N N . PRO B 1 104 ? 21.453 -3.518 6.414 1 81.62 104 PRO B N 1
ATOM 3172 C CA . PRO B 1 104 ? 21.484 -3.828 4.984 1 81.62 104 PRO B CA 1
ATOM 3173 C C . PRO B 1 104 ? 20.75 -5.125 4.645 1 81.62 104 PRO B C 1
ATOM 3175 O O . PRO B 1 104 ? 20.781 -6.082 5.422 1 81.62 104 PRO B O 1
ATOM 3178 N N . LEU B 1 105 ? 20.125 -5.168 3.49 1 84.56 105 LEU B N 1
ATOM 3179 C CA . LEU B 1 105 ? 19.531 -6.395 2.971 1 84.56 105 LEU B CA 1
ATOM 3180 C C . LEU B 1 105 ? 20.609 -7.359 2.494 1 84.56 105 LEU B C 1
ATOM 3182 O O . LEU B 1 105 ? 21.625 -6.934 1.954 1 84.56 105 LEU B O 1
ATOM 3186 N N . ASN B 1 106 ? 20.391 -8.633 2.727 1 89.31 106 ASN B N 1
ATOM 3187 C CA . ASN B 1 106 ? 21.266 -9.656 2.162 1 89.31 106 ASN B CA 1
ATOM 3188 C C . ASN B 1 106 ? 20.875 -10.008 0.731 1 89.31 106 ASN B C 1
ATOM 3190 O O . ASN B 1 106 ? 20.172 -10.992 0.501 1 89.31 106 ASN B O 1
ATOM 3194 N N . ILE B 1 107 ? 21.359 -9.242 -0.211 1 91.5 107 ILE B N 1
ATOM 3195 C CA . ILE B 1 107 ? 20.953 -9.344 -1.611 1 91.5 107 ILE B CA 1
ATOM 3196 C C . ILE B 1 107 ? 21.828 -10.367 -2.324 1 91.5 107 ILE B C 1
ATOM 3198 O O . ILE B 1 107 ? 23.062 -10.281 -2.275 1 91.5 107 ILE B O 1
ATOM 3202 N N . VAL B 1 108 ? 21.219 -11.297 -2.941 1 94.31 108 VAL B N 1
ATOM 3203 C CA . VAL B 1 108 ? 21.875 -12.344 -3.717 1 94.31 108 VAL B CA 1
ATOM 3204 C C . VAL B 1 108 ? 22.047 -11.883 -5.164 1 94.31 108 VAL B C 1
ATOM 3206 O O . VAL B 1 108 ? 23.016 -12.273 -5.836 1 94.31 108 VAL B O 1
ATOM 3209 N N . GLY B 1 109 ? 21.172 -11.156 -5.586 1 95.44 109 GLY B N 1
ATOM 3210 C CA . GLY B 1 109 ? 21.141 -10.664 -6.957 1 95.44 109 GLY B CA 1
ATOM 3211 C C . GLY B 1 109 ? 19.812 -10.039 -7.324 1 95.44 109 GLY B C 1
ATOM 3212 O O . GLY B 1 109 ? 19.125 -9.469 -6.469 1 95.44 109 GLY B O 1
ATOM 3213 N N . GLU B 1 110 ? 19.594 -9.969 -8.625 1 95.12 110 GLU B N 1
ATOM 3214 C CA . GLU B 1 110 ? 18.344 -9.43 -9.133 1 95.12 110 GLU B CA 1
ATOM 3215 C C . GLU B 1 110 ? 17.781 -10.312 -10.25 1 95.12 110 GLU B C 1
ATOM 3217 O O . GLU B 1 110 ? 18.516 -11.086 -10.867 1 95.12 110 GLU B O 1
ATOM 3222 N N . CYS B 1 111 ? 16.516 -10.211 -10.477 1 96.5 111 CYS B N 1
ATOM 3223 C CA . CYS B 1 111 ? 15.867 -10.984 -11.523 1 96.5 111 CYS B CA 1
ATOM 3224 C C . CYS B 1 111 ? 14.727 -10.195 -12.156 1 96.5 111 CYS B C 1
ATOM 3226 O O . CYS B 1 111 ? 14.289 -9.188 -11.609 1 96.5 111 CYS B O 1
ATOM 3228 N N . HIS B 1 112 ? 14.367 -10.516 -13.336 1 96.25 112 HIS B N 1
ATOM 3229 C CA . HIS B 1 112 ? 13.25 -9.977 -14.109 1 96.25 112 HIS B CA 1
ATOM 3230 C C . HIS B 1 112 ? 12.492 -11.078 -14.836 1 96.25 112 HIS B C 1
ATOM 3232 O O . HIS B 1 112 ? 13.094 -11.859 -15.578 1 96.25 112 HIS B O 1
ATOM 3238 N N . PHE B 1 113 ? 11.266 -11.172 -14.57 1 97.19 113 PHE B N 1
ATOM 3239 C CA . PHE B 1 113 ? 10.492 -12.195 -15.266 1 97.19 113 PHE B CA 1
ATOM 3240 C C . PHE B 1 113 ? 9.031 -11.781 -15.383 1 97.19 113 PHE B C 1
ATOM 3242 O O . PHE B 1 113 ? 8.602 -10.805 -14.75 1 97.19 113 PHE B O 1
ATOM 3249 N N . THR B 1 114 ? 8.297 -12.414 -16.234 1 98.12 114 THR B N 1
ATOM 3250 C CA . THR B 1 114 ? 6.902 -12.102 -16.531 1 98.12 114 THR B CA 1
ATOM 3251 C C . THR B 1 114 ? 5.961 -13.07 -15.812 1 98.12 114 THR B C 1
ATOM 3253 O O . THR B 1 114 ? 6.16 -14.281 -15.859 1 98.12 114 THR B O 1
ATOM 3256 N N . LEU B 1 115 ? 5.004 -12.508 -15.117 1 98.25 115 LEU B N 1
ATOM 3257 C CA . LEU B 1 115 ? 3.918 -13.258 -14.492 1 98.25 115 LEU B CA 1
ATOM 3258 C C . LEU B 1 115 ? 2.656 -13.195 -15.344 1 98.25 115 LEU B C 1
ATOM 3260 O O . LEU B 1 115 ? 2.541 -12.344 -16.234 1 98.25 115 LEU B O 1
ATOM 3264 N N . SER B 1 116 ? 1.791 -14.133 -15.062 1 97.25 116 SER B N 1
ATOM 3265 C CA . SER B 1 116 ? 0.54 -14.133 -15.812 1 97.25 116 SER B CA 1
ATOM 3266 C C . SER B 1 116 ? -0.652 -14.414 -14.906 1 97.25 116 SER B C 1
ATOM 3268 O O . SER B 1 116 ? -0.572 -15.258 -14.016 1 97.25 116 SER B O 1
ATOM 3270 N N . ARG B 1 117 ? -1.666 -13.688 -15.062 1 96.5 117 ARG B N 1
ATOM 3271 C CA . ARG B 1 117 ? -2.957 -13.898 -14.414 1 96.5 117 ARG B CA 1
ATOM 3272 C C . ARG B 1 117 ? -4.098 -13.391 -15.297 1 96.5 117 ARG B C 1
ATOM 3274 O O . ARG B 1 117 ? -4.051 -12.266 -15.797 1 96.5 117 ARG B O 1
ATOM 3281 N N . ASP B 1 118 ? -5.156 -14.18 -15.453 1 93.75 118 ASP B N 1
ATOM 3282 C CA . ASP B 1 118 ? -6.352 -13.758 -16.188 1 93.75 118 ASP B CA 1
ATOM 3283 C C . ASP B 1 118 ? -5.996 -13.273 -17.578 1 93.75 118 ASP B C 1
ATOM 3285 O O . ASP B 1 118 ? -6.535 -12.266 -18.047 1 93.75 118 ASP B O 1
ATOM 3289 N N . GLY B 1 119 ? -5.02 -13.906 -18.141 1 91.88 119 GLY B N 1
ATOM 3290 C CA . GLY B 1 119 ? -4.641 -13.555 -19.5 1 91.88 119 GLY B CA 1
ATOM 3291 C C . GLY B 1 119 ? -3.812 -12.289 -19.594 1 91.88 119 GLY B C 1
ATOM 3292 O O . GLY B 1 119 ? -3.467 -11.844 -20.688 1 91.88 119 GLY B O 1
ATOM 3293 N N . ILE B 1 120 ? -3.477 -11.695 -18.484 1 95.69 120 ILE B N 1
ATOM 3294 C CA . ILE B 1 120 ? -2.65 -10.492 -18.438 1 95.69 120 ILE B CA 1
ATOM 3295 C C . ILE B 1 120 ? -1.22 -10.859 -18.047 1 95.69 120 ILE B C 1
ATOM 3297 O O . ILE B 1 120 ? -1.006 -11.695 -17.172 1 95.69 120 ILE B O 1
ATOM 3301 N N . GLU B 1 121 ? -0.311 -10.18 -18.719 1 97.62 121 GLU B N 1
ATOM 3302 C CA . GLU B 1 121 ? 1.098 -10.328 -18.375 1 97.62 121 GLU B CA 1
ATOM 3303 C C . GLU B 1 121 ? 1.558 -9.211 -17.438 1 97.62 121 GLU B C 1
ATOM 3305 O O . GLU B 1 121 ? 1.271 -8.039 -17.688 1 97.62 121 GLU B O 1
ATOM 3310 N N . LEU B 1 122 ? 2.217 -9.531 -16.406 1 98.19 122 LEU B N 1
ATOM 3311 C CA . LEU B 1 122 ? 2.768 -8.602 -15.43 1 98.19 122 LEU B CA 1
ATOM 3312 C C . LEU B 1 122 ? 4.289 -8.711 -15.367 1 98.19 122 LEU B C 1
ATOM 3314 O O . LEU B 1 122 ? 4.828 -9.805 -15.211 1 98.19 122 LEU B O 1
ATOM 3318 N N . GLN B 1 123 ? 4.898 -7.602 -15.438 1 98.06 123 GLN B N 1
ATOM 3319 C CA . GLN B 1 123 ? 6.355 -7.59 -15.375 1 98.06 123 GLN B CA 1
ATOM 3320 C C . GLN B 1 123 ? 6.852 -7.379 -13.953 1 98.06 123 GLN B C 1
ATOM 3322 O O . GLN B 1 123 ? 6.418 -6.445 -13.273 1 98.06 123 GLN B O 1
ATOM 3327 N N . LEU B 1 124 ? 7.711 -8.273 -13.523 1 97.81 124 LEU B N 1
ATOM 3328 C CA . LEU B 1 124 ? 8.281 -8.141 -12.188 1 97.81 124 LEU B CA 1
ATOM 3329 C C . LEU B 1 124 ? 9.797 -7.977 -12.258 1 97.81 124 LEU B C 1
ATOM 3331 O O . LEU B 1 124 ? 10.484 -8.805 -12.859 1 97.81 124 LEU B O 1
ATOM 3335 N N . GLU B 1 125 ? 10.266 -6.93 -11.734 1 95.81 125 GLU B N 1
ATOM 3336 C CA . GLU B 1 125 ? 11.672 -6.711 -11.406 1 95.81 125 GLU B CA 1
ATOM 3337 C C . GLU B 1 125 ? 11.906 -6.746 -9.898 1 95.81 125 GLU B C 1
ATOM 3339 O O . GLU B 1 125 ? 11.297 -5.973 -9.156 1 95.81 125 GLU B O 1
ATOM 3344 N N . ALA B 1 126 ? 12.812 -7.645 -9.5 1 95.75 126 ALA B N 1
ATOM 3345 C CA . ALA B 1 126 ? 12.922 -7.812 -8.055 1 95.75 126 ALA B CA 1
ATOM 3346 C C . ALA B 1 126 ? 14.367 -8.102 -7.652 1 95.75 126 ALA B C 1
ATOM 3348 O O . ALA B 1 126 ? 15.117 -8.719 -8.406 1 95.75 126 ALA B O 1
ATOM 3349 N N . LEU B 1 127 ? 14.719 -7.602 -6.492 1 93.75 127 LEU B N 1
ATOM 3350 C CA . LEU B 1 127 ? 15.938 -8.07 -5.836 1 93.75 127 LEU B CA 1
ATOM 3351 C C . LEU B 1 127 ? 15.734 -9.461 -5.238 1 93.75 127 LEU B C 1
ATOM 3353 O O . LEU B 1 127 ? 14.688 -9.742 -4.66 1 93.75 127 LEU B O 1
ATOM 3357 N N . VAL B 1 128 ? 16.672 -10.297 -5.441 1 96.56 128 VAL B N 1
ATOM 3358 C CA . VAL B 1 128 ? 16.672 -11.609 -4.809 1 96.56 128 VAL B CA 1
ATOM 3359 C C . VAL B 1 128 ? 17.344 -11.523 -3.439 1 96.56 128 VAL B C 1
ATOM 3361 O O . VAL B 1 128 ? 18.547 -11.227 -3.344 1 96.56 128 VAL B O 1
ATOM 3364 N N . VAL B 1 129 ? 16.578 -11.773 -2.436 1 94.69 129 VAL B N 1
ATOM 3365 C CA . VAL B 1 129 ? 17.062 -11.516 -1.082 1 94.69 129 VAL B CA 1
ATOM 3366 C C . VAL B 1 129 ? 16.922 -12.773 -0.228 1 94.69 129 VAL B C 1
ATOM 3368 O O . VAL B 1 129 ? 15.945 -13.516 -0.374 1 94.69 129 VAL B O 1
ATOM 3371 N N . ASN B 1 130 ? 17.938 -12.859 0.718 1 91.44 130 ASN B N 1
ATOM 3372 C CA . ASN B 1 130 ? 17.797 -13.922 1.713 1 91.44 130 ASN B CA 1
ATOM 3373 C C . ASN B 1 130 ? 16.859 -13.508 2.846 1 91.44 130 ASN B C 1
ATOM 3375 O O . ASN B 1 130 ? 16.719 -12.32 3.139 1 91.44 130 ASN B O 1
ATOM 3379 N N . ASP B 1 131 ? 16.125 -14.344 3.457 1 81.5 131 ASP B N 1
ATOM 3380 C CA . ASP B 1 131 ? 15.383 -14.164 4.699 1 81.5 131 ASP B CA 1
ATOM 3381 C C . ASP B 1 131 ? 14.203 -13.219 4.496 1 81.5 131 ASP B C 1
ATOM 3383 O O . ASP B 1 131 ? 14.039 -12.25 5.242 1 81.5 131 ASP B O 1
ATOM 3387 N N . LEU B 1 132 ? 13.562 -13.234 3.533 1 86.12 132 LEU B N 1
ATOM 3388 C CA . LEU B 1 132 ? 12.281 -12.562 3.338 1 86.12 132 LEU B CA 1
ATOM 3389 C C . LEU B 1 132 ? 11.141 -13.367 3.959 1 86.12 132 LEU B C 1
ATOM 3391 O O . LEU B 1 132 ? 11.125 -14.594 3.875 1 86.12 132 LEU B O 1
ATOM 3395 N N . ASP B 1 133 ? 10.227 -12.711 4.52 1 81.81 133 ASP B N 1
ATOM 3396 C CA . ASP B 1 133 ? 9.133 -13.391 5.219 1 81.81 133 ASP B CA 1
ATOM 3397 C C . ASP B 1 133 ? 8.094 -13.906 4.238 1 81.81 133 ASP B C 1
ATOM 3399 O O . ASP B 1 133 ? 7.289 -14.781 4.582 1 81.81 133 ASP B O 1
ATOM 3403 N N . VAL B 1 134 ? 8.023 -13.344 3.094 1 90.44 134 VAL B N 1
ATOM 3404 C CA . VAL B 1 134 ? 7.09 -13.758 2.051 1 90.44 134 VAL B CA 1
ATOM 3405 C C . VAL B 1 134 ? 7.859 -14.195 0.81 1 90.44 134 VAL B C 1
ATOM 3407 O O . VAL B 1 134 ? 9.055 -13.922 0.687 1 90.44 134 VAL B O 1
ATOM 3410 N N . ASP B 1 135 ? 7.184 -14.883 -0.081 1 93.56 135 ASP B N 1
ATOM 3411 C CA . ASP B 1 135 ? 7.852 -15.328 -1.298 1 93.56 135 ASP B CA 1
ATOM 3412 C C . ASP B 1 135 ? 8.219 -14.148 -2.193 1 93.56 135 ASP B C 1
ATOM 3414 O O . ASP B 1 135 ? 9.344 -14.055 -2.68 1 93.56 135 ASP B O 1
ATOM 3418 N N . ILE B 1 136 ? 7.215 -13.305 -2.445 1 97.44 136 ILE B N 1
ATOM 3419 C CA . ILE B 1 136 ? 7.438 -12.109 -3.248 1 97.44 136 ILE B CA 1
ATOM 3420 C C . ILE B 1 136 ? 6.812 -10.898 -2.555 1 97.44 136 ILE B C 1
ATOM 3422 O O . ILE B 1 136 ? 5.621 -10.898 -2.24 1 97.44 136 ILE B O 1
ATOM 3426 N N . LEU B 1 137 ? 7.594 -9.953 -2.277 1 95.62 137 LEU B N 1
ATOM 3427 C CA . LEU B 1 137 ? 7.145 -8.633 -1.829 1 95.62 137 LEU B CA 1
ATOM 3428 C C . LEU B 1 137 ? 7.129 -7.645 -2.986 1 95.62 137 LEU B C 1
ATOM 3430 O O . LEU B 1 137 ? 8.18 -7.195 -3.441 1 95.62 137 LEU B O 1
ATOM 3434 N N . ALA B 1 138 ? 5.984 -7.352 -3.41 1 97.62 138 ALA B N 1
ATOM 3435 C CA . ALA B 1 138 ? 5.832 -6.453 -4.555 1 97.62 138 ALA B CA 1
ATOM 3436 C C . ALA B 1 138 ? 5.656 -5.008 -4.098 1 97.62 138 ALA B C 1
ATOM 3438 O O . ALA B 1 138 ? 4.641 -4.66 -3.49 1 97.62 138 ALA B O 1
ATOM 3439 N N . GLY B 1 139 ? 6.582 -4.168 -4.461 1 95.69 139 GLY B N 1
ATOM 3440 C CA . GLY B 1 139 ? 6.578 -2.779 -4.023 1 95.69 139 GLY B CA 1
ATOM 3441 C C . GLY B 1 139 ? 5.898 -1.847 -5.008 1 95.69 139 GLY B C 1
ATOM 3442 O O . GLY B 1 139 ? 5.184 -2.297 -5.906 1 95.69 139 GLY B O 1
ATOM 3443 N N . ILE B 1 140 ? 6.137 -0.556 -4.82 1 94.69 140 ILE B N 1
ATOM 3444 C CA . ILE B 1 140 ? 5.473 0.502 -5.574 1 94.69 140 ILE B CA 1
ATOM 3445 C C . ILE B 1 140 ? 5.863 0.412 -7.047 1 94.69 140 ILE B C 1
ATOM 3447 O O . ILE B 1 140 ? 5.027 0.606 -7.93 1 94.69 140 ILE B O 1
ATOM 3451 N N . PRO B 1 141 ? 7.129 0.148 -7.371 1 94.06 141 PRO B N 1
ATOM 3452 C CA . PRO B 1 141 ? 7.469 0.069 -8.789 1 94.06 141 PRO B CA 1
ATOM 3453 C C . PRO B 1 141 ? 6.652 -0.984 -9.539 1 94.06 141 PRO B C 1
ATOM 3455 O O . PRO B 1 141 ? 6.223 -0.748 -10.672 1 94.06 141 PRO B O 1
ATOM 3458 N N . PHE B 1 142 ? 6.523 -2.125 -8.977 1 97.38 142 PHE B N 1
ATOM 3459 C CA . PHE B 1 142 ? 5.715 -3.172 -9.586 1 97.38 142 PHE B CA 1
ATOM 3460 C C . PHE B 1 142 ? 4.281 -2.693 -9.797 1 97.38 142 PHE B C 1
ATOM 3462 O O . PHE B 1 142 ? 3.701 -2.902 -10.867 1 97.38 142 PHE B O 1
ATOM 3469 N N . MET B 1 143 ? 3.688 -2.131 -8.734 1 97.81 143 MET B N 1
ATOM 3470 C CA . MET B 1 143 ? 2.305 -1.668 -8.805 1 97.81 143 MET B CA 1
ATOM 3471 C C . MET B 1 143 ? 2.146 -0.567 -9.844 1 97.81 143 MET B C 1
ATOM 3473 O O . MET B 1 143 ? 1.166 -0.548 -10.594 1 97.81 143 MET B O 1
ATOM 3477 N N . SER B 1 144 ? 3.098 0.332 -9.859 1 96.31 144 SER B N 1
ATOM 3478 C CA . SER B 1 144 ? 3.051 1.453 -10.789 1 96.31 144 SER B CA 1
ATOM 3479 C C . SER B 1 144 ? 3.182 0.977 -12.234 1 96.31 144 SER B C 1
ATOM 3481 O O . SER B 1 144 ? 2.379 1.351 -13.094 1 96.31 144 SER B O 1
ATOM 3483 N N . SER B 1 145 ? 4.145 0.15 -12.523 1 96.12 145 SER B N 1
ATOM 3484 C CA . SER B 1 145 ? 4.434 -0.276 -13.891 1 96.12 145 SER B CA 1
ATOM 3485 C C . SER B 1 145 ? 3.33 -1.181 -14.438 1 96.12 145 SER B C 1
ATOM 3487 O O . SER B 1 145 ? 3.1 -1.23 -15.641 1 96.12 145 SER B O 1
ATOM 3489 N N . ASN B 1 146 ? 2.627 -1.869 -13.578 1 98 146 ASN B N 1
ATOM 3490 C CA . ASN B 1 146 ? 1.603 -2.801 -14.031 1 98 146 ASN B CA 1
ATOM 3491 C C . ASN B 1 146 ? 0.2 -2.24 -13.82 1 98 146 ASN B C 1
ATOM 3493 O O . ASN B 1 146 ? -0.791 -2.951 -14 1 98 146 ASN B O 1
ATOM 3497 N N . ASP B 1 147 ? 0.134 -0.979 -13.367 1 97.94 147 ASP B N 1
ATOM 3498 C CA . ASP B 1 147 ? -1.13 -0.279 -13.164 1 97.94 147 ASP B CA 1
ATOM 3499 C C . ASP B 1 147 ? -2.033 -1.047 -12.195 1 97.94 147 ASP B C 1
ATOM 3501 O O . ASP B 1 147 ? -3.164 -1.393 -12.547 1 97.94 147 ASP B O 1
ATOM 3505 N N . ILE B 1 148 ? -1.559 -1.239 -11.031 1 98.44 148 ILE B N 1
ATOM 3506 C CA . ILE B 1 148 ? -2.285 -1.942 -9.977 1 98.44 148 ILE B CA 1
ATOM 3507 C C . ILE B 1 148 ? -2.805 -0.94 -8.953 1 98.44 148 ILE B C 1
ATOM 3509 O O . ILE B 1 148 ? -2.049 -0.102 -8.453 1 98.44 148 ILE B O 1
ATOM 3513 N N . ALA B 1 149 ? -4.055 -1.054 -8.648 1 98.5 149 ALA B N 1
ATOM 3514 C CA . ALA B 1 149 ? -4.691 -0.237 -7.613 1 98.5 149 ALA B CA 1
ATOM 3515 C C . ALA B 1 149 ? -5.18 -1.1 -6.453 1 98.5 149 ALA B C 1
ATOM 3517 O O . ALA B 1 149 ? -5.617 -2.234 -6.656 1 98.5 149 ALA B O 1
ATOM 3518 N N . ILE B 1 150 ? -5.133 -0.572 -5.258 1 98.25 150 ILE B N 1
ATOM 3519 C CA . ILE B 1 150 ? -5.523 -1.313 -4.066 1 98.25 150 ILE B CA 1
ATOM 3520 C C . ILE B 1 150 ? -6.676 -0.597 -3.367 1 98.25 150 ILE B C 1
ATOM 3522 O O . ILE B 1 150 ? -6.641 0.622 -3.186 1 98.25 150 ILE B O 1
ATOM 3526 N N . PHE B 1 151 ? -7.664 -1.352 -2.99 1 97.38 151 PHE B N 1
ATOM 3527 C CA . PHE B 1 151 ? -8.82 -0.897 -2.227 1 97.38 151 PHE B CA 1
ATOM 3528 C C . PHE B 1 151 ? -8.953 -1.679 -0.923 1 97.38 151 PHE B C 1
ATOM 3530 O O . PHE B 1 151 ? -9.75 -2.613 -0.83 1 97.38 151 PHE B O 1
ATOM 3537 N N . PRO B 1 152 ? -8.258 -1.26 0.067 1 96.31 152 PRO B N 1
ATOM 3538 C CA . PRO B 1 152 ? -8.227 -2.033 1.311 1 96.31 152 PRO B CA 1
ATOM 3539 C C . PRO B 1 152 ? -9.602 -2.188 1.945 1 96.31 152 PRO B C 1
ATOM 3541 O O . PRO B 1 152 ? -9.922 -3.246 2.494 1 96.31 152 PRO B O 1
ATOM 3544 N N . SER B 1 153 ? -10.438 -1.175 1.891 1 95.38 153 SER B N 1
ATOM 3545 C CA . SER B 1 153 ? -11.758 -1.233 2.512 1 95.38 153 SER B CA 1
ATOM 3546 C C . SER B 1 153 ? -12.609 -2.34 1.897 1 95.38 153 SER B C 1
ATOM 3548 O O . SER B 1 153 ? -13.453 -2.934 2.578 1 95.38 153 SER B O 1
ATOM 3550 N N . LYS B 1 154 ? -12.359 -2.639 0.68 1 94.69 154 LYS B N 1
ATOM 3551 C CA . LYS B 1 154 ? -13.148 -3.621 -0.056 1 94.69 154 LYS B CA 1
ATOM 3552 C C . LYS B 1 154 ? -12.391 -4.938 -0.199 1 94.69 154 LYS B C 1
ATOM 3554 O O . LYS B 1 154 ? -12.875 -5.875 -0.838 1 94.69 154 LYS B O 1
ATOM 3559 N N . HIS B 1 155 ? -11.164 -5.004 0.298 1 95 155 HIS B N 1
ATOM 3560 C CA . HIS B 1 155 ? -10.297 -6.16 0.1 1 95 155 HIS B CA 1
ATOM 3561 C C . HIS B 1 155 ? -10.164 -6.5 -1.381 1 95 155 HIS B C 1
ATOM 3563 O O . HIS B 1 155 ? -10.289 -7.664 -1.771 1 95 155 HIS B O 1
ATOM 3569 N N . LYS B 1 156 ? -9.891 -5.453 -2.057 1 96.62 156 LYS B N 1
ATOM 3570 C CA . LYS B 1 156 ? -9.953 -5.574 -3.51 1 96.62 156 LYS B CA 1
ATOM 3571 C C . LYS B 1 156 ? -8.695 -5.004 -4.16 1 96.62 156 LYS B C 1
ATOM 3573 O O . LYS B 1 156 ? -8.18 -3.969 -3.727 1 96.62 156 LYS B O 1
ATOM 3578 N N . ILE B 1 157 ? -8.219 -5.676 -5.176 1 97.94 157 ILE B N 1
ATOM 3579 C CA . ILE B 1 157 ? -7.121 -5.234 -6.031 1 97.94 157 ILE B CA 1
ATOM 3580 C C . ILE B 1 157 ? -7.598 -5.152 -7.48 1 97.94 157 ILE B C 1
ATOM 3582 O O . ILE B 1 157 ? -8.305 -6.039 -7.957 1 97.94 157 ILE B O 1
ATOM 3586 N N . VAL B 1 158 ? -7.25 -4.09 -8.18 1 98.31 158 VAL B N 1
ATOM 3587 C CA . VAL B 1 158 ? -7.602 -3.936 -9.586 1 98.31 158 VAL B CA 1
ATOM 3588 C C . VAL B 1 158 ? -6.336 -3.838 -10.43 1 98.31 158 VAL B C 1
ATOM 3590 O O . VAL B 1 158 ? -5.449 -3.027 -10.141 1 98.31 158 VAL B O 1
ATOM 3593 N N . ILE B 1 159 ? -6.258 -4.656 -11.414 1 98.06 159 ILE B N 1
ATOM 3594 C CA . ILE B 1 159 ? -5.105 -4.691 -12.305 1 98.06 159 ILE B CA 1
ATOM 3595 C C . ILE B 1 159 ? -5.5 -4.145 -13.68 1 98.06 159 ILE B C 1
ATOM 3597 O O . ILE B 1 159 ? -6.379 -4.691 -14.344 1 98.06 159 ILE B O 1
ATOM 3601 N N . ARG B 1 160 ? -4.918 -3.02 -14.117 1 96.81 160 ARG B N 1
ATOM 3602 C CA . ARG B 1 160 ? -5.078 -2.377 -15.414 1 96.81 160 ARG B CA 1
ATOM 3603 C C . ARG B 1 160 ? -6.543 -2.055 -15.688 1 96.81 160 ARG B C 1
ATOM 3605 O O . ARG B 1 160 ? -7.02 -2.209 -16.812 1 96.81 160 ARG B O 1
ATOM 3612 N N . ASP B 1 161 ? -7.25 -1.861 -14.719 1 91.75 161 ASP B N 1
ATOM 3613 C CA . ASP B 1 161 ? -8.672 -1.548 -14.828 1 91.75 161 ASP B CA 1
ATOM 3614 C C . ASP B 1 161 ? -9.43 -2.666 -15.539 1 91.75 161 ASP B C 1
ATOM 3616 O O . ASP B 1 161 ? -10.438 -2.414 -16.203 1 91.75 161 ASP B O 1
ATOM 3620 N N . LYS B 1 162 ? -8.945 -3.863 -15.57 1 92.06 162 LYS B N 1
ATOM 3621 C 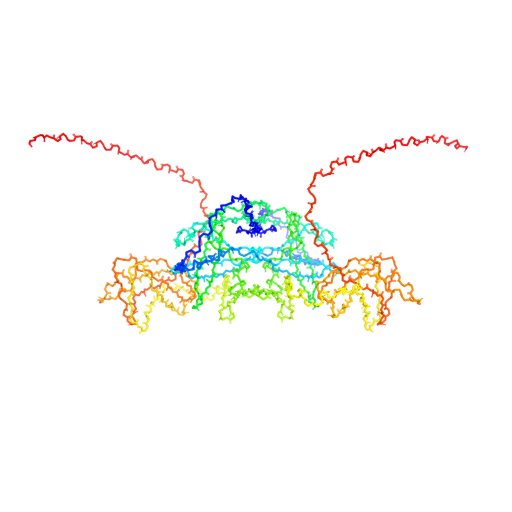CA . LYS B 1 162 ? -9.547 -4.977 -16.297 1 92.06 162 LYS B CA 1
ATOM 3622 C C . LYS B 1 162 ? -9.852 -6.145 -15.367 1 92.06 162 LYS B C 1
ATOM 3624 O O . LYS B 1 162 ? -10.891 -6.793 -15.492 1 92.06 162 LYS B O 1
ATOM 3629 N N . VAL B 1 163 ? -8.945 -6.406 -14.477 1 95.56 163 VAL B N 1
ATOM 3630 C CA . VAL B 1 163 ? -9.047 -7.586 -13.625 1 95.56 163 VAL B CA 1
ATOM 3631 C C . VAL B 1 163 ? -9.227 -7.156 -12.172 1 95.56 163 VAL B C 1
ATOM 3633 O O . VAL B 1 163 ? -8.492 -6.301 -11.672 1 95.56 163 VAL B O 1
ATOM 3636 N N . THR B 1 164 ? -10.203 -7.68 -11.523 1 96.31 164 THR B N 1
ATOM 3637 C CA . THR B 1 164 ? -10.43 -7.438 -10.109 1 96.31 164 THR B CA 1
ATOM 3638 C C . THR B 1 164 ? -10.156 -8.695 -9.289 1 96.31 164 THR B C 1
ATOM 3640 O O . THR B 1 164 ? -10.664 -9.773 -9.609 1 96.31 164 THR B O 1
ATOM 3643 N N . VAL B 1 165 ? -9.391 -8.578 -8.281 1 96.06 165 VAL B N 1
ATOM 3644 C CA . VAL B 1 165 ? -9.039 -9.695 -7.402 1 96.06 165 VAL B CA 1
ATOM 3645 C C . VAL B 1 165 ? -9.445 -9.359 -5.969 1 96.06 165 VAL B C 1
ATOM 3647 O O . VAL B 1 165 ? -9.133 -8.281 -5.465 1 96.06 165 VAL B O 1
ATOM 3650 N N . MET B 1 166 ? -10.125 -10.25 -5.332 1 94.19 166 MET B N 1
ATOM 3651 C CA . MET B 1 166 ? -10.43 -10.117 -3.908 1 94.19 166 MET B CA 1
ATOM 3652 C C . MET B 1 166 ? -9.391 -10.844 -3.061 1 94.19 166 MET B C 1
ATOM 3654 O O . MET B 1 166 ? -8.898 -11.906 -3.443 1 94.19 166 MET B O 1
ATOM 3658 N N . TYR B 1 167 ? -8.977 -10.234 -2.004 1 91.56 167 TYR B N 1
ATOM 3659 C CA . TYR B 1 167 ? -8.07 -10.898 -1.081 1 91.56 167 TYR B CA 1
ATOM 3660 C C . TYR B 1 167 ? -8.664 -10.961 0.322 1 91.56 167 TYR B C 1
ATOM 3662 O O . TYR B 1 167 ? -9.617 -10.25 0.628 1 91.56 167 TYR B O 1
ATOM 3670 N N . GLY B 1 168 ? -7.969 -11.703 1.229 1 80.12 168 GLY B N 1
ATOM 3671 C CA . GLY B 1 168 ? -8.438 -11.875 2.594 1 80.12 168 GLY B CA 1
ATOM 3672 C C . GLY B 1 168 ? -9.508 -12.945 2.725 1 80.12 168 GLY B C 1
ATOM 3673 O O . GLY B 1 168 ? -9.992 -13.469 1.722 1 80.12 168 GLY B O 1
ATOM 3674 N N . SER B 1 169 ? -9.539 -13.555 3.998 1 57.78 169 SER B N 1
ATOM 3675 C CA . SER B 1 169 ? -10.445 -14.68 4.227 1 57.78 169 SER B CA 1
ATOM 3676 C C . SER B 1 169 ? -11.875 -14.312 3.855 1 57.78 169 SER B C 1
ATOM 3678 O O . SER B 1 169 ? -12.383 -13.266 4.262 1 57.78 169 SER B O 1
ATOM 3680 N N . PRO B 1 170 ? -12.492 -14.633 2.852 1 44.88 170 PRO B N 1
ATOM 3681 C CA . PRO B 1 170 ? -13.945 -14.484 2.756 1 44.88 170 PRO B CA 1
ATOM 3682 C C . PRO B 1 170 ? -14.633 -14.469 4.121 1 44.88 170 PRO B C 1
ATOM 3684 O O . PRO B 1 170 ? -14.086 -15 5.094 1 44.88 170 PRO B O 1
ATOM 3687 N N . ASN B 1 171 ? -15.445 -13.555 4.527 1 36.94 171 ASN B N 1
ATOM 3688 C CA . ASN B 1 171 ? -16.297 -13.758 5.699 1 36.94 171 ASN B CA 1
ATOM 3689 C C . ASN B 1 171 ? -16.391 -15.234 6.066 1 36.94 171 ASN B C 1
ATOM 3691 O O . ASN B 1 171 ? -16.656 -16.078 5.203 1 36.94 171 ASN B O 1
ATOM 3695 N N . GLU B 1 172 ? -15.836 -15.695 7.133 1 37 172 GLU B N 1
ATOM 3696 C CA . GLU B 1 172 ? -16.391 -16.75 7.965 1 37 172 GLU B CA 1
ATOM 3697 C C . GLU B 1 172 ? -17.906 -16.812 7.836 1 37 172 GLU B C 1
ATOM 3699 O O . GLU B 1 172 ? -18.562 -17.672 8.438 1 37 172 GLU B O 1
ATOM 3704 N N . GLU B 1 173 ? -18.516 -15.664 7.512 1 34.56 173 GLU B N 1
ATOM 3705 C CA . GLU B 1 173 ? -19.953 -15.867 7.559 1 34.56 173 GLU B CA 1
ATOM 3706 C C . GLU B 1 173 ? -20.391 -16.984 6.602 1 34.56 173 GLU B C 1
ATOM 3708 O O . GLU B 1 173 ? -21.578 -17.281 6.492 1 34.56 173 GLU B O 1
ATOM 3713 N N . LEU B 1 174 ? -19.656 -17.266 5.602 1 34.25 174 LEU B N 1
ATOM 3714 C CA . LEU B 1 174 ? -20.203 -18.531 5.141 1 34.25 174 LEU B CA 1
ATOM 3715 C C . LEU B 1 174 ? -19.984 -19.625 6.18 1 34.25 174 LEU B C 1
ATOM 3717 O O . LEU B 1 174 ? -19.156 -20.531 5.98 1 34.25 174 LEU B O 1
ATOM 3721 N N . ASN B 1 175 ? -19.609 -19.25 7.41 1 32.34 175 ASN B N 1
ATOM 3722 C CA . ASN B 1 175 ? -19.766 -20.328 8.383 1 32.34 175 ASN B CA 1
ATOM 3723 C C . ASN B 1 175 ? -20.984 -21.188 8.078 1 32.34 175 ASN B C 1
ATOM 3725 O O . ASN B 1 175 ? -20.922 -22.422 8.172 1 32.34 175 ASN B O 1
ATOM 3729 N N . SER B 1 176 ? -22.25 -20.641 8.617 1 30.62 176 SER B N 1
ATOM 3730 C CA . SER B 1 176 ? -23.391 -21.422 9.062 1 30.62 176 SER B CA 1
ATOM 3731 C C . SER B 1 176 ? -24.016 -22.188 7.898 1 30.62 176 SER B C 1
ATOM 3733 O O . SER B 1 176 ? -24.859 -23.062 8.109 1 30.62 176 SER B O 1
ATOM 3735 N N . SER B 1 177 ? -24.359 -21.469 6.832 1 32.94 177 SER B N 1
ATOM 3736 C CA . SER B 1 177 ? -25.219 -22.469 6.203 1 32.94 177 SER B CA 1
ATOM 3737 C C . SER B 1 177 ? -24.484 -23.781 5.988 1 32.94 177 SER B C 1
ATOM 3739 O O . SER B 1 177 ? -24.875 -24.828 6.531 1 32.94 177 SER B O 1
ATOM 3741 N N . ASN B 1 178 ? -24.5 -24.406 4.688 1 29.61 178 ASN B N 1
ATOM 3742 C CA . ASN B 1 178 ? -24.281 -25.844 4.551 1 29.61 178 ASN B CA 1
ATOM 3743 C C . ASN B 1 178 ? -22.828 -26.203 4.832 1 29.61 178 ASN B C 1
ATOM 3745 O O . ASN B 1 178 ? -21.938 -25.875 4.055 1 29.61 178 ASN B O 1
ATOM 3749 N N . THR B 1 179 ? -22.078 -25.969 5.965 1 32.22 179 THR B N 1
ATOM 3750 C CA . THR B 1 179 ? -21.312 -27.031 6.605 1 32.22 179 THR B CA 1
ATOM 3751 C C . THR B 1 179 ? -21.656 -28.391 6 1 32.22 179 THR B C 1
ATOM 3753 O O . THR B 1 179 ? -21.891 -29.359 6.727 1 32.22 179 THR B O 1
ATOM 3756 N N . ARG B 1 180 ? -22.734 -28.359 5.09 1 31.33 180 ARG B N 1
ATOM 3757 C CA . ARG B 1 180 ? -22.875 -29.656 4.453 1 31.33 180 ARG B CA 1
ATOM 3758 C C . ARG B 1 180 ? -21.516 -30.281 4.172 1 31.33 180 ARG B C 1
ATOM 3760 O O . ARG B 1 180 ? -20.516 -29.578 4.035 1 31.33 180 ARG B O 1
ATOM 3767 N N . VAL B 1 181 ? -21.469 -31.531 4.301 1 32.94 181 VAL B N 1
ATOM 3768 C CA . VAL B 1 181 ? -20.406 -32.469 3.928 1 32.94 181 VAL B CA 1
ATOM 3769 C C . VAL B 1 181 ? -19.547 -31.875 2.816 1 32.94 181 VAL B C 1
ATOM 3771 O O . VAL B 1 181 ? -20.031 -31.656 1.7 1 32.94 181 VAL B O 1
ATOM 3774 N N . ARG B 1 182 ? -18.844 -30.703 3.01 1 39 182 ARG B N 1
ATOM 3775 C CA . ARG B 1 182 ? -17.828 -30.531 1.977 1 39 182 ARG B CA 1
ATOM 3776 C C . ARG B 1 182 ? -17.594 -31.828 1.213 1 39 182 ARG B C 1
ATOM 3778 O O . ARG B 1 182 ? -16.891 -32.719 1.691 1 39 182 ARG B O 1
ATOM 3785 N N . ARG B 1 183 ? -18.641 -32.281 0.791 1 37.34 183 ARG B N 1
ATOM 3786 C CA . ARG B 1 183 ? -18.594 -33.5 -0.043 1 37.34 183 ARG B CA 1
ATOM 3787 C C . ARG B 1 183 ? -17.297 -33.562 -0.852 1 37.34 183 ARG B C 1
ATOM 3789 O O . ARG B 1 183 ? -16.922 -32.562 -1.495 1 37.34 183 ARG B O 1
ATOM 3796 N N . THR B 1 184 ? -16.203 -34.125 -0.251 1 57.19 184 THR B N 1
ATOM 3797 C CA . THR B 1 184 ? -15.125 -34.812 -0.966 1 57.19 184 THR B CA 1
ATOM 3798 C C . THR B 1 184 ? -15.461 -34.938 -2.447 1 57.19 184 THR B C 1
ATOM 3800 O O . THR B 1 184 ? -15.258 -36 -3.035 1 57.19 184 THR B O 1
ATOM 3803 N N . GLN B 1 185 ? -16.156 -33.719 -2.738 1 74 185 GLN B N 1
ATOM 3804 C CA . GLN B 1 185 ? -16.594 -33.875 -4.125 1 74 185 GLN B CA 1
ATOM 3805 C C . GLN B 1 185 ? -15.43 -33.656 -5.09 1 74 185 GLN B C 1
ATOM 3807 O O . GLN B 1 185 ? -14.641 -32.75 -4.93 1 74 185 GLN B O 1
ATOM 3812 N N . ALA B 1 186 ? -15.305 -34.469 -5.746 1 85.25 186 ALA B N 1
ATOM 3813 C CA . ALA B 1 186 ? -14.344 -34.438 -6.844 1 85.25 186 ALA B CA 1
ATOM 3814 C C . ALA B 1 186 ? -14.961 -33.812 -8.094 1 85.25 186 ALA B C 1
ATOM 3816 O O . ALA B 1 186 ? -16.156 -33.969 -8.344 1 85.25 186 ALA B O 1
ATOM 3817 N N . PHE B 1 187 ? -14.211 -32.969 -8.688 1 90.25 187 PHE B N 1
ATOM 3818 C CA . PHE B 1 187 ? -14.617 -32.344 -9.938 1 90.25 187 PHE B CA 1
ATOM 3819 C C . PHE B 1 187 ? -13.742 -32.844 -11.094 1 90.25 187 PHE B C 1
ATOM 3821 O O . PHE B 1 187 ? -12.609 -33.25 -10.883 1 90.25 187 PHE B O 1
ATOM 3828 N N . LEU B 1 188 ? -14.367 -32.812 -12.203 1 89.88 188 LEU B N 1
ATOM 3829 C CA . LEU B 1 188 ? -13.609 -33.188 -13.391 1 89.88 188 LEU B CA 1
ATOM 3830 C C . LEU B 1 188 ? -13.109 -31.953 -14.141 1 89.88 188 LEU B C 1
ATOM 3832 O O . LEU B 1 188 ? -13.844 -30.969 -14.273 1 89.88 188 LEU B O 1
ATOM 3836 N N . ILE B 1 189 ? -11.914 -32.031 -14.547 1 90.62 189 ILE B N 1
ATOM 3837 C CA . ILE B 1 189 ? -11.367 -30.984 -15.43 1 90.62 189 ILE B CA 1
ATOM 3838 C C . ILE B 1 189 ? -11.562 -31.406 -16.891 1 90.62 189 ILE B C 1
ATOM 3840 O O . ILE B 1 189 ? -11.219 -32.531 -17.266 1 90.62 189 ILE B O 1
ATOM 3844 N N . ARG B 1 190 ? -12.086 -30.484 -17.578 1 85.19 190 ARG B N 1
ATOM 3845 C CA . ARG B 1 190 ? -12.344 -30.734 -19 1 85.19 190 ARG B CA 1
ATOM 3846 C C . ARG B 1 190 ? -11.25 -30.125 -19.859 1 85.19 190 ARG B C 1
ATOM 3848 O O . ARG B 1 190 ? -10.852 -28.984 -19.656 1 85.19 190 ARG B O 1
ATOM 3855 N N . ALA B 1 191 ? -10.812 -30.922 -20.828 1 84.06 191 ALA B N 1
ATOM 3856 C CA . ALA B 1 191 ? -9.844 -30.438 -21.797 1 84.06 191 ALA B CA 1
ATOM 3857 C C . ALA B 1 191 ? -10.445 -29.328 -22.656 1 84.06 191 ALA B C 1
ATOM 3859 O O . ALA B 1 191 ? -11.672 -29.234 -22.797 1 84.06 191 ALA B O 1
ATOM 3860 N N . PRO B 1 192 ? -9.586 -28.516 -23.266 1 82.56 192 PRO B N 1
ATOM 3861 C CA . PRO B 1 192 ? -10.062 -27.453 -24.156 1 82.56 192 PRO B CA 1
ATOM 3862 C C . PRO B 1 192 ? -10.758 -28 -25.406 1 82.56 192 PRO B C 1
ATOM 3864 O O . PRO B 1 192 ? -10.805 -29.219 -25.609 1 82.56 192 PRO B O 1
ATOM 3867 N N . SER B 1 193 ? -11.25 -27.078 -26.188 1 85.38 193 SER B N 1
ATOM 3868 C CA . SER B 1 193 ? -12.062 -27.422 -27.344 1 85.38 193 SER B CA 1
ATOM 3869 C C . SER B 1 193 ? -11.203 -27.969 -28.484 1 85.38 193 SER B C 1
ATOM 3871 O O . SER B 1 193 ? -11.727 -28.484 -29.469 1 85.38 193 SER B O 1
ATOM 3873 N N . ALA B 1 194 ? -9.945 -27.844 -28.391 1 89.62 194 ALA B N 1
ATOM 3874 C CA . ALA B 1 194 ? -9.039 -28.453 -29.359 1 89.62 194 ALA B CA 1
ATOM 3875 C C . ALA B 1 194 ? -8.094 -29.438 -28.672 1 89.62 194 ALA B C 1
ATOM 3877 O O . ALA B 1 194 ? -7.707 -29.25 -27.516 1 89.62 194 ALA B O 1
ATOM 3878 N N . SER B 1 195 ? -7.848 -30.484 -29.453 1 90.12 195 SER B N 1
ATOM 3879 C CA . SER B 1 195 ? -6.867 -31.438 -28.953 1 90.12 195 SER B CA 1
ATOM 3880 C C . SER B 1 195 ? -5.492 -30.797 -28.797 1 90.12 195 SER B C 1
ATOM 3882 O O . SER B 1 195 ? -5.168 -29.844 -29.516 1 90.12 195 SER B O 1
ATOM 3884 N N . SER B 1 196 ? -4.828 -31.297 -27.75 1 90.69 196 SER B N 1
ATOM 3885 C CA . SER B 1 196 ? -3.506 -30.719 -27.516 1 90.69 196 SER B CA 1
ATOM 3886 C C . SER B 1 196 ? -2.523 -31.781 -27.031 1 90.69 196 SER B C 1
ATOM 3888 O O . SER B 1 196 ? -2.926 -32.875 -26.656 1 90.69 196 SER B O 1
ATOM 3890 N N . VAL B 1 197 ? -1.274 -31.469 -27.203 1 93.94 197 VAL B N 1
ATOM 3891 C CA . VAL B 1 197 ? -0.191 -32.312 -26.688 1 93.94 197 VAL B CA 1
ATOM 3892 C C . VAL B 1 197 ? 0.624 -31.516 -25.656 1 93.94 197 VAL B C 1
ATOM 3894 O O . VAL B 1 197 ? 1.003 -30.375 -25.906 1 93.94 197 VAL B O 1
ATOM 3897 N N . VAL B 1 198 ? 0.771 -32.125 -24.5 1 94.88 198 VAL B N 1
ATOM 3898 C CA . VAL B 1 198 ? 1.664 -31.547 -23.516 1 94.88 198 VAL B CA 1
ATOM 3899 C C . VAL B 1 198 ? 3.002 -32.281 -23.531 1 94.88 198 VAL B C 1
ATOM 3901 O O . VAL B 1 198 ? 3.088 -33.438 -23.094 1 94.88 198 VAL B O 1
ATOM 3904 N N . TRP B 1 199 ? 4.055 -31.578 -23.984 1 95.94 199 TRP B N 1
ATOM 3905 C CA . TRP B 1 199 ? 5.375 -32.188 -24.094 1 95.94 199 TRP B CA 1
ATOM 3906 C C . TRP B 1 199 ? 6.043 -32.312 -22.734 1 95.94 199 TRP B C 1
ATOM 3908 O O . TRP B 1 199 ? 5.691 -31.578 -21.797 1 95.94 199 TRP B O 1
ATOM 3918 N N . PRO B 1 200 ? 7.02 -33.312 -22.672 1 94.25 200 PRO B N 1
ATOM 3919 C CA . PRO B 1 200 ? 7.754 -33.406 -21.406 1 94.25 200 PRO B CA 1
ATOM 3920 C C . PRO B 1 200 ? 8.367 -32.094 -20.953 1 94.25 200 PRO B C 1
ATOM 3922 O O . PRO B 1 200 ? 8.977 -31.391 -21.766 1 94.25 200 PRO B O 1
ATOM 3925 N N . GLY B 1 201 ? 8.141 -31.719 -19.672 1 92.06 201 GLY B N 1
ATOM 3926 C CA . GLY B 1 201 ? 8.688 -30.469 -19.141 1 92.06 201 GLY B CA 1
ATOM 3927 C C . GLY B 1 201 ? 7.793 -29.281 -19.391 1 92.06 201 GLY B C 1
ATOM 3928 O O . GLY B 1 201 ? 7.973 -28.219 -18.781 1 92.06 201 GLY B O 1
ATOM 3929 N N . CYS B 1 202 ? 6.855 -29.469 -20.219 1 95.62 202 CYS B N 1
ATOM 3930 C CA . CYS B 1 202 ? 5.906 -28.391 -20.5 1 95.62 202 CYS B CA 1
ATOM 3931 C C . CYS B 1 202 ? 4.648 -28.547 -19.656 1 95.62 202 CYS B C 1
ATOM 3933 O O . CYS B 1 202 ? 4.559 -29.453 -18.828 1 95.62 202 CYS B O 1
ATOM 3935 N N . TYR B 1 203 ? 3.779 -27.531 -19.812 1 95.19 203 TYR B N 1
ATOM 3936 C CA . TYR B 1 203 ? 2.555 -27.594 -19.016 1 95.19 203 TYR B CA 1
ATOM 3937 C C . TYR B 1 203 ? 1.341 -27.219 -19.859 1 95.19 203 TYR B C 1
ATOM 3939 O O . TYR B 1 203 ? 1.479 -26.609 -20.922 1 95.19 203 TYR B O 1
ATOM 3947 N N . GLY B 1 204 ? 0.242 -27.781 -19.422 1 93.5 204 GLY B N 1
ATOM 3948 C CA . GLY B 1 204 ? -1.042 -27.359 -19.953 1 93.5 204 G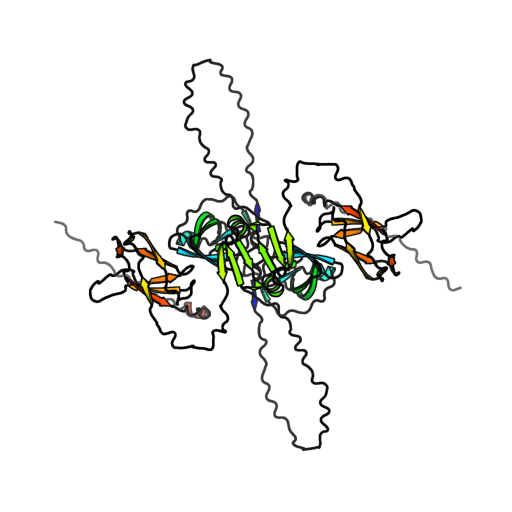LY B CA 1
ATOM 3949 C C . GLY B 1 204 ? -1.845 -26.516 -18.969 1 93.5 204 GLY B C 1
ATOM 3950 O O . GLY B 1 204 ? -1.771 -26.734 -17.766 1 93.5 204 GLY B O 1
ATOM 3951 N N . GLU B 1 205 ? -2.578 -25.531 -19.5 1 94.75 205 GLU B N 1
ATOM 3952 C CA . GLU B 1 205 ? -3.461 -24.703 -18.688 1 94.75 205 GLU B CA 1
ATOM 3953 C C . GLU B 1 205 ? -4.922 -25.109 -18.875 1 94.75 205 GLU B C 1
ATOM 3955 O O . GLU B 1 205 ? -5.387 -25.266 -20 1 94.75 205 GLU B O 1
ATOM 3960 N N . TYR B 1 206 ? -5.625 -25.266 -17.781 1 93.31 206 TYR B N 1
ATOM 3961 C CA . TYR B 1 206 ? -7.004 -25.734 -17.844 1 93.31 206 TYR B CA 1
ATOM 3962 C C . TYR B 1 206 ? -7.902 -24.922 -16.906 1 93.31 206 TYR B C 1
ATOM 3964 O O . TYR B 1 206 ? -7.48 -24.531 -15.82 1 93.31 206 TYR B O 1
ATOM 3972 N N . ASP B 1 207 ? -9.148 -24.781 -17.312 1 93.81 207 ASP B N 1
ATOM 3973 C CA . ASP B 1 207 ? -10.148 -24.109 -16.484 1 93.81 207 ASP B CA 1
ATOM 3974 C C . ASP B 1 207 ? -10.656 -25.047 -15.383 1 93.81 207 ASP B C 1
ATOM 3976 O O . ASP B 1 207 ? -10.898 -26.219 -15.633 1 93.81 207 ASP B O 1
ATOM 3980 N N . ILE B 1 208 ? -10.758 -24.484 -14.25 1 92 208 ILE B N 1
ATOM 3981 C CA . ILE B 1 208 ? -11.422 -25.266 -13.211 1 92 208 ILE B CA 1
ATOM 3982 C C . ILE B 1 208 ? -12.914 -24.953 -13.211 1 92 208 ILE B C 1
ATOM 3984 O O . ILE B 1 208 ? -13.328 -23.875 -13.648 1 92 208 ILE B O 1
ATOM 3988 N N . PRO B 1 209 ? -13.648 -25.938 -12.727 1 88.94 209 PRO B N 1
ATOM 3989 C CA . PRO B 1 209 ? -15.094 -25.688 -12.695 1 88.94 209 PRO B CA 1
ATOM 3990 C C . PRO B 1 209 ? -15.461 -24.438 -11.883 1 88.94 209 PRO B C 1
ATOM 3992 O O . PRO B 1 209 ? -14.844 -24.172 -10.852 1 88.94 209 PRO B O 1
ATOM 3995 N N . SER B 1 210 ? -16.484 -23.75 -12.25 1 87.88 210 SER B N 1
ATOM 3996 C CA . SER B 1 210 ? -16.875 -22.469 -11.672 1 87.88 210 SER B CA 1
ATOM 3997 C C . SER B 1 210 ? -17.359 -22.625 -10.234 1 87.88 210 SER B C 1
ATOM 3999 O O . SER B 1 210 ? -17.391 -21.656 -9.477 1 87.88 210 SER B O 1
ATOM 4001 N N . GLU B 1 211 ? -17.703 -23.844 -9.844 1 84.94 211 GLU B N 1
ATOM 4002 C CA . GLU B 1 211 ? -18.188 -24.125 -8.492 1 84.94 211 GLU B CA 1
ATOM 4003 C C . GLU B 1 211 ? -17.047 -24.031 -7.477 1 84.94 211 GLU B C 1
ATOM 4005 O O . GLU B 1 211 ? -17.297 -23.906 -6.273 1 84.94 211 GLU B O 1
ATOM 4010 N N . ILE B 1 212 ? -15.906 -24.156 -8.055 1 85.25 212 ILE B N 1
ATOM 4011 C CA . ILE B 1 212 ? -14.734 -24.125 -7.191 1 85.25 212 ILE B CA 1
ATOM 4012 C C . ILE B 1 212 ? -14.219 -22.688 -7.07 1 85.25 212 ILE B C 1
ATOM 4014 O O . ILE B 1 212 ? -14.25 -21.922 -8.047 1 85.25 212 ILE B O 1
ATOM 4018 N N . GLU B 1 213 ? -13.719 -22.344 -5.914 1 85 213 GLU B N 1
ATOM 4019 C CA . GLU B 1 213 ? -13.094 -21.031 -5.73 1 85 213 GLU B CA 1
ATOM 4020 C C . GLU B 1 213 ? -11.922 -20.844 -6.688 1 85 213 GLU B C 1
ATOM 4022 O O . GLU B 1 213 ? -11.188 -21.797 -6.98 1 85 213 GLU B O 1
ATOM 4027 N N . SER B 1 214 ? -11.688 -19.594 -7.035 1 86.56 214 SER B N 1
ATOM 4028 C CA . SER B 1 214 ? -10.742 -19.297 -8.102 1 86.56 214 SER B CA 1
ATOM 4029 C C . SER B 1 214 ? -9.305 -19.469 -7.633 1 86.56 214 SER B C 1
ATOM 4031 O O . SER B 1 214 ? -8.422 -19.797 -8.43 1 86.56 214 SER B O 1
ATOM 4033 N N . ASP B 1 215 ? -9.016 -19.203 -6.41 1 88.88 215 ASP B N 1
ATOM 4034 C CA . ASP B 1 215 ? -7.668 -19.297 -5.859 1 88.88 215 ASP B CA 1
ATOM 4035 C C . ASP B 1 215 ? -7.629 -20.266 -4.676 1 88.88 215 ASP B C 1
ATOM 4037 O O . ASP B 1 215 ? -7.703 -19.844 -3.521 1 88.88 215 ASP B O 1
ATOM 4041 N N . CYS B 1 216 ? -7.496 -21.562 -5.039 1 87.81 216 CYS B N 1
ATOM 4042 C CA . CYS B 1 216 ? -7.535 -22.562 -3.99 1 87.81 216 CYS B CA 1
ATOM 4043 C C . CYS B 1 216 ? -6.508 -23.656 -4.25 1 87.81 216 CYS B C 1
ATOM 4045 O O . CYS B 1 216 ? -5.805 -23.641 -5.262 1 87.81 216 CYS B O 1
ATOM 4047 N N . ILE B 1 217 ? -6.387 -24.5 -3.277 1 90.38 217 ILE B N 1
ATOM 4048 C CA . ILE B 1 217 ? -5.488 -25.641 -3.383 1 90.38 217 ILE B CA 1
ATOM 4049 C C . ILE B 1 217 ? -6.281 -26.891 -3.752 1 90.38 217 ILE B C 1
ATOM 4051 O O . ILE B 1 217 ? -7.293 -27.203 -3.121 1 90.38 217 ILE B O 1
ATOM 4055 N N . LEU B 1 218 ? -5.797 -27.609 -4.766 1 91.56 218 LEU B N 1
ATOM 4056 C CA . LEU B 1 218 ? -6.516 -28.766 -5.309 1 91.56 218 LEU B CA 1
ATOM 4057 C C . LEU B 1 218 ? -5.621 -30 -5.336 1 91.56 218 LEU B C 1
ATOM 4059 O O . LEU B 1 218 ? -4.43 -29.906 -5.641 1 91.56 218 LEU B O 1
ATOM 4063 N N . ALA B 1 219 ? -6.219 -31.047 -4.926 1 91.94 219 ALA B N 1
ATOM 4064 C CA . ALA B 1 219 ? -5.602 -32.344 -5.234 1 91.94 219 ALA B CA 1
ATOM 4065 C C . ALA B 1 219 ? -5.93 -32.781 -6.656 1 91.94 219 ALA B C 1
ATOM 4067 O O . ALA B 1 219 ? -7.102 -32.812 -7.043 1 91.94 219 ALA B O 1
ATOM 4068 N N . VAL B 1 220 ? -4.984 -33.094 -7.441 1 92.06 220 VAL B N 1
ATOM 4069 C CA . VAL B 1 220 ? -5.137 -33.469 -8.844 1 92.06 220 VAL B CA 1
ATOM 4070 C C . VAL B 1 220 ? -4.789 -34.938 -9.031 1 92.06 220 VAL B C 1
ATOM 4072 O O . VAL B 1 220 ? -3.77 -35.438 -8.523 1 92.06 220 VAL B O 1
ATOM 4075 N N . GLU B 1 221 ? -5.648 -35.625 -9.727 1 90.5 221 GLU B N 1
ATOM 4076 C CA . GLU B 1 221 ? -5.422 -37.031 -10.047 1 90.5 221 GLU B CA 1
ATOM 4077 C C . GLU B 1 221 ? -5.977 -37.406 -11.43 1 90.5 221 GLU B C 1
ATOM 4079 O O . GLU B 1 221 ? -6.891 -36.719 -11.922 1 90.5 221 GLU B O 1
ATOM 4084 N N . PRO B 1 222 ? -5.348 -38.406 -11.992 1 89.88 222 PRO B N 1
ATOM 4085 C CA . PRO B 1 222 ? -5.906 -38.812 -13.281 1 89.88 222 PRO B CA 1
ATOM 4086 C C . PRO B 1 222 ? -7.34 -39.344 -13.164 1 89.88 222 PRO B C 1
ATOM 4088 O O . PRO B 1 222 ? -7.723 -39.875 -12.125 1 89.88 222 PRO B O 1
ATOM 4091 N N . HIS B 1 223 ? -8.062 -38.969 -14.188 1 85 223 HIS B N 1
ATOM 4092 C CA . HIS B 1 223 ? -9.383 -39.562 -14.281 1 85 223 HIS B CA 1
ATOM 4093 C C . HIS B 1 223 ? -9.32 -40.906 -14.992 1 85 223 HIS B C 1
ATOM 4095 O O . HIS B 1 223 ? -8.883 -41 -16.141 1 85 223 HIS B O 1
ATOM 4101 N N . THR B 1 224 ? -9.484 -41.969 -14.195 1 71 224 THR B N 1
ATOM 4102 C CA . THR B 1 224 ? -9.438 -43.312 -14.773 1 71 224 THR B CA 1
ATOM 4103 C C . THR B 1 224 ? -10.828 -43.75 -15.203 1 71 224 THR B C 1
ATOM 4105 O O . THR B 1 224 ? -11.781 -43.688 -14.422 1 71 224 THR B O 1
ATOM 4108 N N . ASP B 1 225 ? -11.109 -43.562 -16.453 1 60 225 ASP B N 1
ATOM 4109 C CA . ASP B 1 225 ? -12.289 -44.25 -16.938 1 60 225 ASP B CA 1
ATOM 4110 C C . ASP B 1 225 ? -11.93 -45.656 -17.453 1 60 225 ASP B C 1
ATOM 4112 O O . ASP B 1 225 ? -10.758 -45.938 -17.703 1 60 225 ASP B O 1
ATOM 4116 N N . ALA B 1 226 ? -12.859 -46.656 -17.375 1 49.47 226 ALA B N 1
ATOM 4117 C CA . ALA B 1 226 ? -12.766 -48.062 -17.781 1 49.47 226 ALA B CA 1
ATOM 4118 C C . ALA B 1 226 ? -11.898 -48.219 -19.031 1 49.47 226 ALA B C 1
ATOM 4120 O O . ALA B 1 226 ? -11.203 -49.219 -19.188 1 49.47 226 ALA B O 1
ATOM 4121 N N . SER B 1 227 ? -12.023 -47.344 -19.938 1 48.72 227 SER B N 1
ATOM 4122 C CA . SER B 1 227 ? -11.469 -47.656 -21.266 1 48.72 227 SER B CA 1
ATOM 4123 C C . SER B 1 227 ? -10.086 -47.031 -21.438 1 48.72 227 SER B C 1
ATOM 4125 O O . SER B 1 227 ? -9.328 -47.406 -22.312 1 48.72 227 SER B O 1
ATOM 4127 N N . ARG B 1 228 ? -9.711 -45.938 -20.766 1 54.69 228 ARG B N 1
ATOM 4128 C CA . ARG B 1 228 ? -8.43 -45.312 -21.062 1 54.69 228 ARG B CA 1
ATOM 4129 C C . ARG B 1 228 ? -7.648 -45.031 -19.781 1 54.69 228 ARG B C 1
ATOM 4131 O O . ARG B 1 228 ? -8.164 -44.375 -18.859 1 54.69 228 ARG B O 1
ATOM 4138 N N . THR B 1 229 ? -6.695 -45.938 -19.484 1 54.72 229 THR B N 1
ATOM 4139 C CA . THR B 1 229 ? -5.809 -45.906 -18.328 1 54.72 229 THR B CA 1
ATOM 4140 C C . THR B 1 229 ? -4.797 -44.781 -18.453 1 54.72 229 THR B C 1
ATOM 4142 O O . THR B 1 229 ? -3.768 -44.938 -19.109 1 54.72 229 THR B O 1
ATOM 4145 N N . LYS B 1 230 ? -5.262 -43.531 -18.562 1 65.38 230 LYS B N 1
ATOM 4146 C CA . LYS B 1 230 ? -4.203 -42.5 -18.578 1 65.38 230 LYS B CA 1
ATOM 4147 C C . LYS B 1 230 ? -3.693 -42.219 -17.172 1 65.38 230 LYS B C 1
ATOM 4149 O O . LYS B 1 230 ? -4.484 -42.094 -16.234 1 65.38 230 LYS B O 1
ATOM 4154 N N . ASP B 1 231 ? -2.338 -42.469 -17.016 1 79.56 231 ASP B N 1
ATOM 4155 C CA . ASP B 1 231 ? -1.666 -42.25 -15.742 1 79.56 231 ASP B CA 1
ATOM 4156 C C . ASP B 1 231 ? -1.259 -40.781 -15.555 1 79.56 231 ASP B C 1
ATOM 4158 O O . ASP B 1 231 ? -0.364 -40.5 -14.766 1 79.56 231 ASP B O 1
ATOM 4162 N N . TRP B 1 232 ? -1.91 -40.125 -16.453 1 87.5 232 TRP B N 1
ATOM 4163 C CA . TRP B 1 232 ? -1.612 -38.688 -16.344 1 87.5 232 TRP B CA 1
ATOM 4164 C C . TRP B 1 232 ? -2.889 -37.906 -16.156 1 87.5 232 TRP B C 1
ATOM 4166 O O . TRP B 1 232 ? -3.93 -38.219 -16.734 1 87.5 232 TRP B O 1
ATOM 4176 N N . PRO B 1 233 ? -2.738 -36.812 -15.297 1 90.06 233 PRO B N 1
ATOM 4177 C CA . PRO B 1 233 ? -1.573 -36.312 -14.555 1 90.06 233 PRO B CA 1
ATOM 4178 C C . PRO B 1 233 ? -1.252 -37.188 -13.328 1 90.06 233 PRO B C 1
ATOM 4180 O O . PRO B 1 233 ? -2.15 -37.781 -12.742 1 90.06 233 PRO B O 1
ATOM 4183 N N . SER B 1 234 ? 0.099 -37.219 -12.953 1 87.5 234 SER B N 1
ATOM 4184 C CA . SER B 1 234 ? 0.456 -37.844 -11.672 1 87.5 234 SER B CA 1
ATOM 4185 C C . SER B 1 234 ? -0.218 -37.125 -10.508 1 87.5 234 SER B C 1
ATOM 4187 O O . SER B 1 234 ? -0.343 -35.906 -10.516 1 87.5 234 SER B O 1
ATOM 4189 N N . PRO B 1 235 ? -0.667 -37.938 -9.562 1 89.44 235 PRO B N 1
ATOM 4190 C CA . PRO B 1 235 ? -1.275 -37.281 -8.391 1 89.44 235 PRO B CA 1
ATOM 4191 C C . PRO B 1 235 ? -0.388 -36.219 -7.785 1 89.44 235 PRO B C 1
ATOM 4193 O O . PRO B 1 235 ? 0.809 -36.438 -7.582 1 89.44 235 PRO B O 1
ATOM 4196 N N . GLN B 1 236 ? -0.959 -35.094 -7.574 1 88.69 236 GLN B N 1
ATOM 4197 C CA . GLN B 1 236 ? -0.198 -33.938 -7.059 1 88.69 236 GLN B CA 1
ATOM 4198 C C . GLN B 1 236 ? -1.122 -32.906 -6.453 1 88.69 236 GLN B C 1
ATOM 4200 O O . GLN B 1 236 ? -2.338 -32.938 -6.66 1 88.69 236 GLN B O 1
ATOM 4205 N N . ILE B 1 237 ? -0.508 -32.062 -5.602 1 90.19 237 ILE B N 1
ATOM 4206 C CA . ILE B 1 237 ? -1.21 -30.891 -5.09 1 90.19 237 ILE B CA 1
ATOM 4207 C C . ILE B 1 237 ? -0.908 -29.672 -5.973 1 90.19 237 ILE B C 1
ATOM 4209 O O . ILE B 1 237 ? 0.25 -29.422 -6.312 1 90.19 237 ILE B O 1
ATOM 4213 N N . ALA B 1 238 ? -1.984 -29.047 -6.41 1 92.25 238 ALA B N 1
ATOM 4214 C CA . ALA B 1 238 ? -1.812 -27.906 -7.289 1 92.25 238 ALA B CA 1
ATOM 4215 C C . ALA B 1 238 ? -2.576 -26.688 -6.758 1 92.25 238 ALA B C 1
ATOM 4217 O O . ALA B 1 238 ? -3.625 -26.828 -6.129 1 92.25 238 ALA B O 1
ATOM 4218 N N . GLN B 1 239 ? -2.021 -25.547 -6.961 1 93.19 239 GLN B N 1
ATOM 4219 C CA . GLN B 1 239 ? -2.666 -24.281 -6.648 1 93.19 239 GLN B CA 1
ATOM 4220 C C . GLN B 1 239 ? -3.307 -23.656 -7.891 1 93.19 239 GLN B C 1
ATOM 4222 O O . GLN B 1 239 ? -2.652 -23.516 -8.922 1 93.19 239 GLN B O 1
ATOM 4227 N N . SER B 1 240 ? -4.621 -23.406 -7.777 1 94.5 240 SER B N 1
ATOM 4228 C CA . SER B 1 240 ? -5.273 -22.703 -8.875 1 94.5 240 SER B CA 1
ATOM 4229 C C . SER B 1 240 ? -5.059 -21.203 -8.781 1 94.5 240 SER B C 1
ATOM 4231 O O . SER B 1 240 ? -4.883 -20.672 -7.684 1 94.5 240 SER B O 1
ATOM 4233 N N . VAL B 1 241 ? -4.992 -20.531 -9.898 1 96.06 241 VAL B N 1
ATOM 4234 C CA . VAL B 1 241 ? -4.871 -19.078 -10.023 1 96.06 241 VAL B CA 1
ATOM 4235 C C . VAL B 1 241 ? -5.91 -18.547 -11.008 1 96.06 241 VAL B C 1
ATOM 4237 O O . VAL B 1 241 ? -5.895 -18.906 -12.188 1 96.06 241 VAL B O 1
ATOM 4240 N N . ALA B 1 242 ? -6.824 -17.719 -10.5 1 95.31 242 ALA B N 1
ATOM 4241 C CA . ALA B 1 242 ? -7.84 -17.078 -11.328 1 95.31 242 ALA B CA 1
ATOM 4242 C C . ALA B 1 242 ? -8.656 -18.125 -12.094 1 95.31 242 ALA B C 1
ATOM 4244 O O . ALA B 1 242 ? -8.875 -17.984 -13.297 1 95.31 242 ALA B O 1
ATOM 4245 N N . GLY B 1 243 ? -8.945 -19.219 -11.422 1 93.44 243 GLY B N 1
ATOM 4246 C CA . GLY B 1 243 ? -9.82 -20.234 -11.992 1 93.44 243 GLY B CA 1
ATOM 4247 C C . GLY B 1 243 ? -9.109 -21.156 -12.961 1 93.44 243 GLY B C 1
ATOM 4248 O O . GLY B 1 243 ? -9.75 -21.859 -13.742 1 93.44 243 GLY B O 1
ATOM 4249 N N . LYS B 1 244 ? -7.828 -21.094 -12.961 1 95.56 244 LYS B N 1
ATOM 4250 C CA . LYS B 1 244 ? -7.047 -21.938 -13.852 1 95.56 244 LYS B CA 1
ATOM 4251 C C . LYS B 1 244 ? -6.039 -22.781 -13.07 1 95.56 244 LYS B C 1
ATOM 4253 O O . LYS B 1 244 ? -5.617 -22.391 -11.977 1 95.56 244 LYS B O 1
ATOM 4258 N N . ILE B 1 245 ? -5.746 -23.922 -13.617 1 94.81 245 ILE B N 1
ATOM 4259 C CA . ILE B 1 245 ? -4.641 -24.734 -13.117 1 94.81 245 ILE B CA 1
ATOM 4260 C C . ILE B 1 245 ? -3.68 -25.047 -14.266 1 94.81 245 ILE B C 1
ATOM 4262 O O . ILE B 1 245 ? -4.094 -25.156 -15.422 1 94.81 245 ILE B O 1
ATOM 4266 N N . ARG B 1 246 ? -2.473 -25.109 -13.859 1 95.69 246 ARG B N 1
ATOM 4267 C CA . ARG B 1 246 ? -1.464 -25.516 -14.828 1 95.69 246 ARG B CA 1
ATOM 4268 C C . ARG B 1 246 ? -0.814 -26.828 -14.406 1 95.69 246 ARG B C 1
ATOM 4270 O O . ARG B 1 246 ? -0.25 -26.938 -13.32 1 95.69 246 ARG B O 1
ATOM 4277 N N . ILE B 1 247 ? -0.931 -27.781 -15.305 1 93.81 247 ILE B N 1
ATOM 4278 C CA . ILE B 1 247 ? -0.457 -29.125 -15 1 93.81 247 ILE B CA 1
ATOM 4279 C C . ILE B 1 247 ? 0.774 -29.438 -15.844 1 93.81 247 ILE B C 1
ATOM 4281 O O . ILE B 1 247 ? 0.708 -29.438 -17.078 1 93.81 247 ILE B O 1
ATOM 4285 N N . VAL B 1 248 ? 1.796 -29.797 -15.133 1 93.69 248 VAL B N 1
ATOM 4286 C CA . VAL B 1 248 ? 3.064 -30.078 -15.797 1 93.69 248 VAL B CA 1
ATOM 4287 C C . VAL B 1 248 ? 3.123 -31.547 -16.203 1 93.69 248 VAL B C 1
ATOM 4289 O O . VAL B 1 248 ? 2.635 -32.406 -15.484 1 93.69 248 VAL B O 1
ATOM 4292 N N . ASN B 1 249 ? 3.664 -31.781 -17.438 1 93 249 ASN B N 1
ATOM 4293 C CA . ASN B 1 249 ? 4.027 -33.125 -17.812 1 93 249 ASN B CA 1
ATOM 4294 C C . ASN B 1 249 ? 5.395 -33.531 -17.266 1 93 249 ASN B C 1
ATOM 4296 O O . ASN B 1 249 ? 6.422 -33.25 -17.875 1 93 249 ASN B O 1
ATOM 4300 N N . ASN B 1 250 ? 5.359 -34.188 -16.172 1 90.62 250 ASN B N 1
ATOM 4301 C CA . ASN B 1 250 ? 6.602 -34.625 -15.531 1 90.62 250 ASN B CA 1
ATOM 4302 C C . ASN B 1 250 ? 7.059 -35.969 -16.031 1 90.62 250 ASN B C 1
ATOM 4304 O O . ASN B 1 250 ? 7.992 -36.562 -15.469 1 90.62 250 ASN B O 1
ATOM 4308 N N . THR B 1 251 ? 6.355 -36.438 -16.953 1 90.06 251 THR B N 1
ATOM 4309 C CA . THR B 1 251 ? 6.758 -37.719 -17.547 1 90.06 251 THR B CA 1
ATOM 4310 C C . THR B 1 251 ? 7.758 -37.5 -18.688 1 90.06 251 THR B C 1
ATOM 4312 O O . THR B 1 251 ? 8.078 -36.344 -19.016 1 90.06 251 THR B O 1
ATOM 4315 N N . SER B 1 252 ? 8.289 -38.656 -19.266 1 93.19 252 SER B N 1
ATOM 4316 C CA . SER B 1 252 ? 9.281 -38.562 -20.328 1 93.19 252 SER B CA 1
ATOM 4317 C C . SER B 1 252 ? 8.617 -38.625 -21.703 1 93.19 252 SER B C 1
ATOM 4319 O O . SER B 1 252 ? 9.297 -38.594 -22.734 1 93.19 252 SER B O 1
ATOM 4321 N N . VAL B 1 253 ? 7.328 -38.844 -21.719 1 93.62 253 VAL B N 1
ATOM 4322 C CA . VAL B 1 253 ? 6.637 -39 -23 1 93.62 253 VAL B CA 1
ATOM 4323 C C . VAL B 1 253 ? 5.582 -37.906 -23.156 1 93.62 253 VAL B C 1
ATOM 4325 O O . VAL B 1 253 ? 5.004 -37.438 -22.172 1 93.62 253 VAL B O 1
ATOM 4328 N N . PRO B 1 254 ? 5.32 -37.531 -24.406 1 94.69 254 PRO B N 1
ATOM 4329 C CA . PRO B 1 254 ? 4.25 -36.562 -24.641 1 94.69 254 PRO B CA 1
ATOM 4330 C C . PRO B 1 254 ? 2.881 -37.062 -24.203 1 94.69 254 PRO B C 1
ATOM 4332 O O . PRO B 1 254 ? 2.582 -38.25 -24.328 1 94.69 254 PRO B O 1
ATOM 4335 N N . GLN B 1 255 ? 2.119 -36.188 -23.625 1 91.81 255 GLN B N 1
ATOM 4336 C CA . GLN B 1 255 ? 0.762 -36.531 -23.203 1 91.81 255 GLN B CA 1
ATOM 4337 C C . GLN B 1 255 ? -0.272 -35.906 -24.156 1 91.81 255 GLN B C 1
ATOM 4339 O O . GLN B 1 255 ? -0.391 -34.688 -24.266 1 91.81 255 GLN B O 1
ATOM 4344 N N . PHE B 1 256 ? -1.019 -36.781 -24.766 1 91.44 256 PHE B N 1
ATOM 4345 C CA . PHE B 1 256 ? -2.051 -36.344 -25.703 1 91.44 256 PHE B CA 1
ATOM 4346 C C . PHE B 1 256 ? -3.389 -36.188 -25 1 91.44 256 PHE B C 1
ATOM 4348 O O . PHE B 1 256 ? -3.846 -37.094 -24.297 1 91.44 256 PHE B O 1
ATOM 4355 N N . ILE B 1 257 ? -3.932 -35 -25.219 1 89.12 257 ILE B N 1
ATOM 4356 C CA . ILE B 1 257 ? -5.23 -34.688 -24.609 1 89.12 257 ILE B CA 1
ATOM 4357 C C . ILE B 1 257 ? -6.266 -34.469 -25.719 1 89.12 257 ILE B C 1
ATOM 4359 O O . ILE B 1 257 ? -6.152 -33.531 -26.5 1 89.12 257 ILE B O 1
ATOM 4363 N N . GLN B 1 258 ? -7.258 -35.344 -25.719 1 88.06 258 GLN B N 1
ATOM 4364 C CA . GLN B 1 258 ? -8.305 -35.25 -26.719 1 88.06 258 GLN B CA 1
ATOM 4365 C C . GLN B 1 258 ? -9.266 -34.094 -26.406 1 88.06 258 GLN B C 1
ATOM 4367 O O . GLN B 1 258 ? -9.531 -33.812 -25.234 1 88.06 258 GLN B O 1
ATOM 4372 N N . ARG B 1 259 ? -9.758 -33.562 -27.469 1 88.88 259 ARG B N 1
ATOM 4373 C CA . ARG B 1 259 ? -10.727 -32.5 -27.297 1 88.88 259 ARG B CA 1
ATOM 4374 C C . ARG B 1 259 ? -11.875 -32.938 -26.391 1 88.88 259 ARG B C 1
ATOM 4376 O O . ARG B 1 259 ? -12.414 -34.031 -26.562 1 88.88 259 ARG B O 1
ATOM 4383 N N . ASN B 1 260 ? -12.188 -32.062 -25.375 1 85.56 260 ASN B N 1
ATOM 4384 C CA . ASN B 1 260 ? -13.312 -32.219 -24.469 1 85.56 260 ASN B CA 1
ATOM 4385 C C . ASN B 1 260 ? -13.141 -33.438 -23.578 1 85.56 260 ASN B C 1
ATOM 4387 O O . ASN B 1 260 ? -14.109 -33.938 -23 1 85.56 260 ASN B O 1
ATOM 4391 N N . GLU B 1 261 ? -11.953 -33.938 -23.516 1 84.56 261 GLU B N 1
ATOM 4392 C CA . GLU B 1 261 ? -11.68 -35.094 -22.672 1 84.56 261 GLU B CA 1
ATOM 4393 C C . GLU B 1 261 ? -11.734 -34.719 -21.188 1 84.56 261 GLU B C 1
ATOM 4395 O O . GLU B 1 261 ? -11.266 -33.656 -20.797 1 84.56 261 GLU B O 1
ATOM 4400 N N . HIS B 1 262 ? -12.328 -35.594 -20.406 1 86.75 262 HIS B N 1
ATOM 4401 C CA . HIS B 1 262 ? -12.219 -35.5 -18.953 1 86.75 262 HIS B CA 1
ATOM 4402 C C . HIS B 1 262 ? -11.055 -36.344 -18.438 1 86.75 262 HIS B C 1
ATOM 4404 O O . HIS B 1 262 ? -11.234 -37.5 -18.062 1 86.75 262 HIS B O 1
ATOM 4410 N N . PHE B 1 263 ? -9.938 -35.75 -18.344 1 84.25 263 PHE B N 1
ATOM 4411 C CA . PHE B 1 263 ? -8.734 -36.562 -18.141 1 84.25 263 PHE B CA 1
ATOM 4412 C C . PHE B 1 263 ? -8.242 -36.438 -16.703 1 84.25 263 PHE B C 1
ATOM 4414 O O . PHE B 1 263 ? -7.383 -37.219 -16.266 1 84.25 263 PHE B O 1
ATOM 4421 N N . CYS B 1 264 ? -8.836 -35.531 -15.977 1 89.38 264 CYS B N 1
ATOM 4422 C CA . CYS B 1 264 ? -8.289 -35.188 -14.672 1 89.38 264 CYS B CA 1
ATOM 4423 C C . CYS B 1 264 ? -9.398 -34.906 -13.664 1 89.38 264 CYS B C 1
ATOM 4425 O O . CYS B 1 264 ? -10.422 -34.312 -14.016 1 89.38 264 CYS B O 1
ATOM 4427 N N . ARG B 1 265 ? -9.172 -35.438 -12.461 1 90.56 265 ARG B N 1
ATOM 4428 C CA . ARG B 1 265 ? -10.055 -35.156 -11.328 1 90.56 265 ARG B CA 1
ATOM 4429 C C . ARG B 1 265 ? -9.367 -34.25 -10.312 1 90.56 265 ARG B C 1
ATOM 4431 O O . ARG B 1 265 ? -8.18 -34.406 -10.023 1 90.56 265 ARG B O 1
ATOM 4438 N N . VAL B 1 266 ? -10.195 -33.312 -9.828 1 91.44 266 VAL B N 1
ATOM 4439 C CA . VAL B 1 266 ? -9.641 -32.438 -8.82 1 91.44 266 VAL B CA 1
ATOM 4440 C C . VAL B 1 266 ? -10.547 -32.406 -7.59 1 91.44 266 VAL B C 1
ATOM 4442 O O . VAL B 1 266 ? -11.766 -32.594 -7.711 1 91.44 266 VAL B O 1
ATOM 4445 N N . ARG B 1 267 ? -9.93 -32.25 -6.406 1 90.06 267 ARG B N 1
ATOM 4446 C CA . ARG B 1 267 ? -10.625 -32.125 -5.133 1 90.06 267 ARG B CA 1
ATOM 4447 C C . ARG B 1 267 ? -10.078 -30.953 -4.328 1 90.06 267 ARG B C 1
ATOM 4449 O O . ARG B 1 267 ? -8.867 -30.734 -4.289 1 90.06 267 ARG B O 1
ATOM 4456 N N . LEU B 1 268 ? -11 -30.25 -3.758 1 87.94 268 LEU B N 1
ATOM 4457 C CA . LEU B 1 268 ? -10.578 -29.172 -2.875 1 87.94 268 LEU B CA 1
ATOM 4458 C C . LEU B 1 268 ? -9.852 -29.719 -1.652 1 87.94 268 LEU B C 1
ATOM 4460 O O . LEU B 1 268 ? -10.297 -30.688 -1.04 1 87.94 268 LEU B O 1
ATOM 4464 N N . THR B 1 269 ? -8.68 -29.156 -1.427 1 81.19 269 THR B N 1
ATOM 4465 C CA . THR B 1 269 ? -7.926 -29.547 -0.241 1 81.19 269 THR B CA 1
ATOM 4466 C C . THR B 1 269 ? -7.859 -28.391 0.763 1 81.19 269 THR B C 1
ATOM 4468 O O . THR B 1 269 ? -7.715 -27.234 0.376 1 81.19 269 THR B O 1
ATOM 4471 N N . THR B 1 270 ? -8.445 -28.484 1.886 1 62.62 270 THR B N 1
ATOM 4472 C CA . THR B 1 270 ? -8.328 -27.438 2.902 1 62.62 270 THR B CA 1
ATOM 4473 C C . THR B 1 270 ? -6.977 -27.516 3.607 1 62.62 270 THR B C 1
ATOM 4475 O O . THR B 1 270 ? -6.52 -28.609 3.959 1 62.62 270 THR B O 1
ATOM 4478 N N . THR B 1 271 ? -6.109 -26.844 3.197 1 49 271 THR B N 1
ATOM 4479 C CA . THR B 1 271 ? -4.871 -26.844 3.965 1 49 271 THR B CA 1
ATOM 4480 C C . THR B 1 271 ? -5.156 -26.672 5.453 1 49 271 THR B C 1
ATOM 4482 O O . THR B 1 271 ? -5.875 -25.75 5.852 1 49 271 THR B O 1
ATOM 4485 N N . ILE B 1 272 ? -5.219 -27.734 6.27 1 38.5 272 ILE B N 1
ATOM 4486 C CA . ILE B 1 272 ? -5.219 -27.562 7.719 1 38.5 272 ILE B CA 1
ATOM 4487 C C . ILE B 1 272 ? -4.141 -26.562 8.117 1 38.5 272 ILE B C 1
ATOM 4489 O O . ILE B 1 272 ? -2.975 -26.719 7.758 1 38.5 272 ILE B O 1
ATOM 4493 N N . ASP B 1 273 ? -4.496 -25.484 8.32 1 36.62 273 ASP B N 1
ATOM 4494 C CA . ASP B 1 273 ? -3.549 -24.562 8.938 1 36.62 273 ASP B CA 1
ATOM 4495 C C . ASP B 1 273 ? -2.629 -25.297 9.914 1 36.62 273 ASP B C 1
ATOM 4497 O O . ASP B 1 273 ? -3.098 -26.016 10.797 1 36.62 273 ASP B O 1
ATOM 4501 N N . ASN B 1 274 ? -1.449 -25.719 9.578 1 34.31 274 ASN B N 1
ATOM 4502 C CA . ASN B 1 274 ? -0.497 -26.297 10.523 1 34.31 274 ASN B CA 1
ATOM 4503 C C . ASN B 1 274 ? -0.685 -25.719 11.93 1 34.31 274 ASN B C 1
ATOM 4505 O O . ASN B 1 274 ? -0.717 -24.5 12.109 1 34.31 274 ASN B O 1
ATOM 4509 N N . ALA B 1 275 ? -1.259 -26.531 12.914 1 30.12 275 ALA B N 1
ATOM 4510 C CA . ALA B 1 275 ? -1.098 -26.266 14.336 1 30.12 275 ALA B CA 1
ATOM 4511 C C . ALA B 1 275 ? 0.291 -25.719 14.641 1 30.12 275 ALA B C 1
ATOM 4513 O O . ALA B 1 275 ? 1.249 -25.984 13.914 1 30.12 275 ALA B O 1
ATOM 4514 N N . PRO B 1 276 ? 0.441 -24.828 15.602 1 31.23 276 PRO B N 1
ATOM 4515 C CA . PRO B 1 276 ? 1.755 -24.359 16.047 1 31.23 276 PRO B CA 1
ATOM 4516 C C . PRO B 1 276 ? 2.771 -25.5 16.172 1 31.23 276 PRO B C 1
ATOM 4518 O O . PRO B 1 276 ? 2.398 -26.641 16.453 1 31.23 276 PRO B O 1
ATOM 4521 N N . GLU B 1 277 ? 3.857 -25.406 15.469 1 30.98 277 GLU B N 1
ATOM 4522 C CA . GLU B 1 277 ? 5.02 -26.281 15.633 1 30.98 277 GLU B CA 1
ATOM 4523 C C . GLU B 1 277 ? 5.152 -26.75 17.078 1 30.98 277 GLU B C 1
ATOM 4525 O O . GLU B 1 277 ? 4.984 -25.969 18.016 1 30.98 277 GLU B O 1
ATOM 4530 N N . ALA B 1 278 ? 4.926 -28.031 17.328 1 28.52 278 ALA B N 1
ATOM 4531 C CA . ALA B 1 278 ? 5.246 -28.672 18.609 1 28.52 278 ALA B CA 1
ATOM 4532 C C . ALA B 1 278 ? 6.547 -28.125 19.188 1 28.52 278 ALA B C 1
ATOM 4534 O O . ALA B 1 278 ? 7.445 -27.719 18.438 1 28.52 278 ALA B O 1
ATOM 4535 N N . PRO B 1 279 ? 6.59 -27.703 20.469 1 27.14 279 PRO B N 1
ATOM 4536 C CA . PRO B 1 279 ? 7.828 -27.266 21.125 1 27.14 279 PRO B CA 1
ATOM 4537 C C . PRO B 1 279 ? 9.016 -28.172 20.781 1 27.14 279 PRO B C 1
ATOM 4539 O O . PRO B 1 279 ? 8.828 -29.359 20.5 1 27.14 279 PRO B O 1
ATOM 4542 N N . ASP B 1 280 ? 10.078 -27.625 20.234 1 27.97 280 ASP B N 1
ATOM 4543 C CA . ASP B 1 280 ? 11.383 -28.172 19.891 1 27.97 280 ASP B CA 1
ATOM 4544 C C . ASP B 1 280 ? 11.828 -29.203 20.922 1 27.97 280 ASP B C 1
ATOM 4546 O O . ASP B 1 280 ? 12.969 -29.672 20.891 1 27.97 280 ASP B O 1
ATOM 4550 N N . ASN B 1 281 ? 11.023 -29.469 21.953 1 28.81 281 ASN B N 1
ATOM 4551 C CA . ASN B 1 281 ? 11.742 -30.312 22.906 1 28.81 281 ASN B CA 1
ATOM 4552 C C . ASN B 1 281 ? 12.094 -31.672 22.312 1 28.81 281 ASN B C 1
ATOM 4554 O O . ASN B 1 281 ? 12.758 -32.469 22.953 1 28.81 281 ASN B O 1
ATOM 4558 N N . ILE B 1 282 ? 11.227 -32.219 21.438 1 25.12 282 ILE B N 1
ATOM 4559 C CA . ILE B 1 282 ? 11.438 -33.656 21.406 1 25.12 282 ILE B CA 1
ATOM 4560 C C . ILE B 1 282 ? 12.586 -33.969 20.453 1 25.12 282 ILE B C 1
ATOM 4562 O O . ILE B 1 282 ? 12.625 -35.062 19.875 1 25.12 282 ILE B O 1
ATOM 4566 N N . ARG B 1 283 ? 13.148 -32.938 19.828 1 24.5 283 ARG B N 1
ATOM 4567 C CA . ARG B 1 283 ? 13.992 -33.406 18.734 1 24.5 283 ARG B CA 1
ATOM 4568 C C . ARG B 1 283 ? 15.172 -34.219 19.281 1 24.5 283 ARG B C 1
ATOM 4570 O O . ARG B 1 283 ? 16.094 -34.531 18.531 1 24.5 283 ARG B O 1
ATOM 4577 N N . ASP B 1 284 ? 15.328 -34.156 20.578 1 24.72 284 ASP B N 1
ATOM 4578 C CA . ASP B 1 284 ? 16.656 -34.719 20.859 1 24.72 284 ASP B CA 1
ATOM 4579 C C . ASP B 1 284 ? 16.719 -36.188 20.531 1 24.72 284 ASP B C 1
ATOM 4581 O O . ASP B 1 284 ? 17.625 -36.906 20.984 1 24.72 284 ASP B O 1
ATOM 4585 N N . ILE B 1 285 ? 15.594 -36.75 20.109 1 21.59 285 ILE B N 1
ATOM 4586 C CA . ILE B 1 285 ? 15.883 -38.188 20.125 1 21.59 285 ILE B CA 1
ATOM 4587 C C . ILE B 1 285 ? 16.891 -38.531 19.047 1 21.59 285 ILE B C 1
ATOM 4589 O O . ILE B 1 285 ? 16.641 -38.312 17.859 1 21.59 285 ILE B O 1
ATOM 4593 N N . LYS B 1 286 ? 18.203 -38.469 19.422 1 24.62 286 LYS B N 1
ATOM 4594 C CA . LYS B 1 286 ? 19.438 -38.906 18.766 1 24.62 286 LYS B CA 1
ATOM 4595 C C . LYS B 1 286 ? 19.25 -40.25 18.062 1 24.62 286 LYS B C 1
ATOM 4597 O O . LYS B 1 286 ? 19 -41.25 18.719 1 24.62 286 LYS B O 1
ATOM 4602 N N . THR B 1 287 ? 18.5 -40.25 16.938 1 21.31 287 THR B N 1
ATOM 4603 C CA . THR B 1 287 ? 18.562 -41.469 16.156 1 21.31 287 THR B CA 1
ATOM 4604 C C . THR B 1 287 ? 20 -41.969 16.047 1 21.31 287 THR B C 1
ATOM 4606 O O . THR B 1 287 ? 20.859 -41.281 15.484 1 21.31 287 THR B O 1
ATOM 4609 N N . THR B 1 288 ? 20.5 -42.594 17.078 1 21.83 288 THR B N 1
ATOM 4610 C CA . THR B 1 288 ? 21.719 -43.406 17.141 1 21.83 288 THR B CA 1
ATOM 4611 C C . THR B 1 288 ? 21.859 -44.281 15.883 1 21.83 288 THR B C 1
ATOM 4613 O O . THR B 1 288 ? 21.078 -45.219 15.688 1 21.83 288 THR B O 1
ATOM 4616 N N . ASN B 1 289 ? 22.016 -43.562 14.695 1 20.42 289 ASN B N 1
ATOM 4617 C CA . ASN B 1 289 ? 22.375 -44.312 13.484 1 20.42 289 ASN B CA 1
ATOM 4618 C C . ASN B 1 289 ? 23.453 -45.344 13.75 1 20.42 289 ASN B C 1
ATOM 4620 O O . ASN B 1 289 ? 24.578 -45 14.117 1 20.42 289 ASN B O 1
ATOM 4624 N N . TYR B 1 290 ? 23.125 -46.406 14.406 1 20.8 290 TYR B N 1
ATOM 4625 C CA . TYR B 1 290 ? 23.984 -47.594 14.477 1 20.8 290 TYR B CA 1
ATOM 4626 C C . TYR B 1 290 ? 24.438 -48.031 13.086 1 20.8 290 TYR B C 1
ATOM 4628 O O . TYR B 1 290 ? 23.641 -48.531 12.297 1 20.8 290 TYR B O 1
ATOM 4636 N N . ILE B 1 291 ? 25.094 -47.094 12.32 1 21.45 291 ILE B N 1
ATOM 4637 C CA . ILE B 1 291 ? 25.719 -47.469 11.062 1 21.45 291 ILE B CA 1
ATOM 4638 C C . ILE B 1 291 ? 26.5 -48.75 11.242 1 21.45 291 ILE B C 1
ATOM 4640 O O . ILE B 1 291 ? 27.438 -48.844 12.047 1 21.45 291 ILE B O 1
ATOM 4644 N N . ASP B 1 292 ? 25.797 -49.844 11.164 1 20.42 292 ASP B N 1
ATOM 4645 C CA . ASP B 1 292 ? 26.344 -51.219 11.086 1 20.42 292 ASP B CA 1
ATOM 4646 C C . ASP B 1 292 ? 27.469 -51.281 10.062 1 20.42 292 ASP B C 1
ATOM 4648 O O . ASP B 1 292 ? 27.297 -50.906 8.906 1 20.42 292 ASP B O 1
ATOM 4652 N N . SER B 1 293 ? 28.734 -51.094 10.469 1 24.62 293 SER B N 1
ATOM 4653 C CA . SER B 1 293 ? 30.031 -51.312 9.844 1 24.62 293 SER B CA 1
ATOM 4654 C C . SER B 1 293 ? 30.031 -52.625 9.055 1 24.62 293 SER B C 1
ATOM 4656 O O . SER B 1 293 ? 30.141 -53.719 9.633 1 24.62 293 SER B O 1
ATOM 4658 N N . HIS B 1 294 ? 29.031 -52.875 8.141 1 20.91 294 HIS B N 1
ATOM 4659 C CA . HIS B 1 294 ? 29.141 -54.125 7.379 1 20.91 294 HIS B CA 1
ATOM 4660 C C . HIS B 1 294 ? 30.469 -54.188 6.645 1 20.91 294 HIS B C 1
ATOM 4662 O O . HIS B 1 294 ? 30.844 -53.25 5.934 1 20.91 294 HIS B O 1
ATOM 4668 N N . ILE B 1 295 ? 31.406 -54.906 7.121 1 23.58 295 ILE B N 1
ATOM 4669 C CA . ILE B 1 295 ? 32.719 -55.469 6.738 1 23.58 295 ILE B CA 1
ATOM 4670 C C . ILE B 1 295 ? 32.594 -56.125 5.371 1 23.58 295 ILE B C 1
ATOM 4672 O O . ILE B 1 295 ? 31.922 -57.156 5.23 1 23.58 295 ILE B O 1
ATOM 4676 N N . LEU B 1 296 ? 32.344 -55.281 4.285 1 22.08 296 LEU B N 1
ATOM 4677 C CA . LEU B 1 296 ? 32.344 -55.938 2.982 1 22.08 296 LEU B CA 1
ATOM 4678 C C . LEU B 1 296 ? 33.625 -56.75 2.791 1 22.08 296 LEU B C 1
ATOM 4680 O O . LEU B 1 296 ? 34.719 -56.219 3.02 1 22.08 296 LEU B O 1
ATOM 4684 N N . PRO B 1 297 ? 33.531 -58.062 2.775 1 23.36 297 PRO B N 1
ATOM 4685 C CA . PRO B 1 297 ? 34.625 -59.031 2.586 1 23.36 297 PRO B CA 1
ATOM 4686 C C . PRO B 1 297 ? 35.344 -58.844 1.265 1 23.36 297 PRO B C 1
ATOM 4688 O O . PRO B 1 297 ? 34.781 -58.312 0.298 1 23.36 297 PRO B O 1
ATOM 4691 N N . ASN B 1 298 ? 36.656 -58.438 1.272 1 24.75 298 ASN B N 1
ATOM 4692 C CA . ASN B 1 298 ? 37.719 -58.312 0.262 1 24.75 298 ASN B CA 1
ATOM 4693 C C . ASN B 1 298 ? 37.75 -59.562 -0.633 1 24.75 298 ASN B C 1
ATOM 4695 O O . ASN B 1 298 ? 38.219 -60.625 -0.217 1 24.75 298 ASN B O 1
ATOM 4699 N N . PHE B 1 299 ? 36.656 -59.938 -1.349 1 21.95 299 PHE B N 1
ATOM 4700 C CA . PHE B 1 299 ? 36.781 -61.125 -2.168 1 21.95 299 PHE B CA 1
ATOM 4701 C C . PHE B 1 299 ? 37.906 -60.969 -3.199 1 21.95 299 PHE B C 1
ATOM 4703 O O . PHE B 1 299 ? 37.969 -59.938 -3.891 1 21.95 299 PHE B O 1
ATOM 4710 N N . SER B 1 300 ? 39.094 -61.562 -2.951 1 25.38 300 SER B N 1
ATOM 4711 C CA . SER B 1 300 ? 40.312 -61.938 -3.623 1 25.38 300 SER B CA 1
ATOM 4712 C C . SER B 1 300 ? 40.062 -62.562 -4.984 1 25.38 300 SER B C 1
ATOM 4714 O O . SER B 1 300 ? 40.906 -63.281 -5.531 1 25.38 300 SER B O 1
ATOM 4716 N N . ASN B 1 301 ? 39.094 -62.031 -5.816 1 23.05 301 ASN B N 1
ATOM 4717 C CA . ASN B 1 301 ? 38.875 -62.875 -7.004 1 23.05 301 ASN B CA 1
ATOM 4718 C C . ASN B 1 301 ? 40.188 -63.094 -7.77 1 23.05 301 ASN B C 1
ATOM 4720 O O . ASN B 1 301 ? 40.906 -62.125 -8.055 1 23.05 301 ASN B O 1
ATOM 4724 N N . LYS B 1 302 ? 40.688 -64.312 -7.848 1 25.5 302 LYS B N 1
ATOM 4725 C CA . LYS B 1 302 ? 41.625 -65.25 -8.508 1 25.5 302 LYS B CA 1
ATOM 4726 C C . LYS B 1 302 ? 41.531 -65.125 -10.023 1 25.5 302 LYS B C 1
ATOM 4728 O O . LYS B 1 302 ? 40.656 -65.688 -10.656 1 25.5 302 LYS B O 1
ATOM 4733 N N . SER B 1 303 ? 41.438 -63.844 -10.633 1 21.92 303 SER B N 1
ATOM 4734 C CA . SER B 1 303 ? 41.5 -64 -12.078 1 21.92 303 SER B CA 1
ATOM 4735 C C . SER B 1 303 ? 42.719 -64.812 -12.484 1 21.92 303 SER B C 1
ATOM 4737 O O . SER B 1 303 ? 43.812 -64.562 -12.031 1 21.92 303 SER B O 1
ATOM 4739 N N . LEU B 1 304 ? 42.438 -66 -13.102 1 22.91 304 LEU B N 1
ATOM 4740 C CA . LEU B 1 304 ? 43.094 -66.875 -14.055 1 22.91 304 LEU B CA 1
ATOM 4741 C C . LEU B 1 304 ? 43.562 -66.125 -15.297 1 22.91 304 LEU B C 1
ATOM 4743 O O . LEU B 1 304 ? 42.844 -65.312 -15.812 1 22.91 304 LEU B O 1
#

Solvent-accessible surface area (backbone atoms only — not comparable to full-atom values): 35301 Å² total; per-residue (Å²): 70,59,29,34,47,61,60,56,74,78,83,84,83,85,81,78,87,80,90,79,90,77,90,78,83,84,68,88,69,81,69,75,70,55,80,67,72,64,64,65,65,62,69,67,77,63,75,54,76,42,82,54,52,46,52,60,30,24,45,84,68,42,72,41,56,36,36,42,20,36,58,12,11,36,24,34,30,16,42,70,51,42,57,69,75,61,60,72,74,39,86,55,78,71,38,34,16,25,18,72,64,71,49,69,54,56,67,74,19,25,36,72,52,63,32,37,47,86,91,39,79,37,68,44,57,27,38,25,23,56,85,45,72,46,56,24,40,34,7,33,40,42,30,27,77,50,34,31,30,43,29,56,54,72,32,33,35,33,41,62,88,73,44,78,45,75,38,75,80,69,69,64,71,74,50,74,59,81,76,48,72,78,59,91,49,67,42,67,32,50,41,52,90,54,63,47,72,30,43,54,80,33,61,44,78,37,58,50,57,84,90,49,72,36,73,40,44,29,38,36,30,37,30,70,50,99,84,48,84,45,78,47,48,66,74,43,80,43,57,32,45,73,33,25,36,52,49,66,29,86,50,93,56,69,42,78,43,52,51,61,31,64,43,29,29,34,27,81,48,76,75,70,72,78,68,7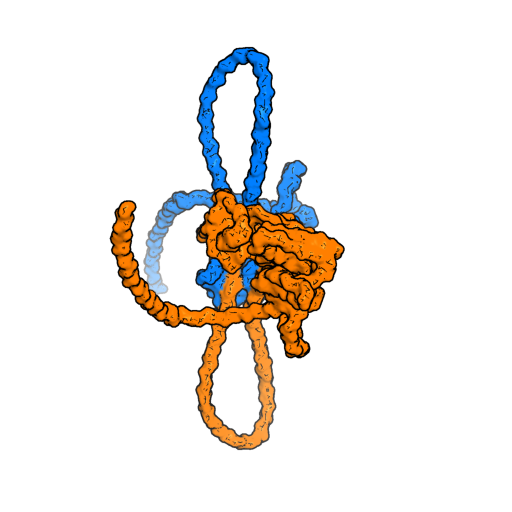8,78,70,74,78,73,68,68,68,71,69,76,74,72,76,74,74,80,75,78,76,78,82,77,75,84,74,85,122,77,60,28,33,48,61,62,56,74,79,84,82,82,84,82,78,86,76,84,79,85,89,86,82,84,80,68,87,69,81,70,74,72,57,82,70,73,66,66,65,64,64,68,68,76,62,76,56,75,42,82,52,52,46,52,61,32,25,45,83,69,43,72,42,57,37,35,43,20,37,60,14,11,37,22,33,29,14,40,70,51,42,58,69,74,60,60,69,73,39,86,54,78,70,38,32,17,22,18,76,65,70,49,69,54,58,68,74,18,26,37,71,52,63,32,37,47,86,91,40,79,38,67,42,56,26,38,24,24,59,84,43,70,48,56,25,41,35,7,32,40,44,29,26,78,50,35,32,31,42,28,55,53,72,31,32,35,34,40,62,86,74,46,77,46,76,38,76,82,66,70,64,71,76,48,68,71,79,73,48,72,76,60,89,47,66,42,66,32,51,40,52,90,55,62,46,71,31,43,52,80,32,60,44,79,38,57,50,56,84,91,48,74,36,72,41,44,29,38,37,29,38,30,70,48,98,85,47,83,44,77,46,50,66,74,43,81,43,58,31,43,74,33,26,37,52,51,64,30,85,50,92,55,69,43,78,42,52,50,62,33,63,43,30,29,34,28,80,46,77,77,72,72,78,69,78,76,72,74,78,72,68,66,69,69,70,76,74,75,74,75,74,80,72,77,76,77,81,79,73,80,75,81,126

pLDDT: mean 70.17, std 30.44, range [18.11, 98.5]

InterPro domains:
  IPR001969 Aspartic peptidase, active site [PS00141] (66-77)
  IPR021109 Aspartic peptidase domain superfamily [G3DSA:2.40.70.10] (41-169)
  IPR021109 Aspartic peptidase domain superfamily [SSF50630] (48-150)

Nearest PDB structures (foldseek):
  4rgh-assembly1_A  TM=8.312E-01  e=1.153E-07  Homo sapiens
  5yq8-assembly2_D  TM=7.929E-01  e=1.252E-06  Leishmania major
  5ys4-assembly1_D  TM=8.227E-01  e=4.243E-06  Leishmania major
  7d66-assembly2_J  TM=7.863E-01  e=1.952E-06  Toxoplasma gondii GT1
  7d66-assembly2_L  TM=8.086E-01  e=4.014E-06  Toxoplasma gondii GT1

Secondary structure (DSSP, 8-state):
-------B------------------------------------------PPPEEEEEETTEEEEEEE-TT-SS-EEEHHHHHHHT---B----B-B-TTSSSBP-EEEEEEEEEEETTEEEEEEEEEESS-SSSEEE-HHHHHHTTEEEEGGGTEEEETTTEEEE-S---TTTTSS--------EEEEEP-SS-EEE-TT-EEEEEPPTTS-SS-EEEEEE--BTTB----SPSEEEE-BTTEEEEE--SSS-EEE-TT-EEEEEEE-----------GGGGG--------------------/-------B------------------------------------------PPPEEEEEETTEEEEEEE-TT-SS-EEEHHHHHHHT---B----B-B-TTSSSBP-EEEEEEEEEEETTEEEEEEEEEESS-SSSEEE-HHHHHHTTEEEEGGGTEEEETTTEEEE-S---TTTTSS--------EEEEEP-SS-EEE-TT-EEEEEPPTTS-SS-EEEEEE--BTTB----SPSEEEE-BTTEEEEE--SSS-EEE-TT-EEEEEEE-----------GGGGG--------------------

=== Feature glossary ===
Legend for the data blocks above and below:

— What the protein is —

The amino-acid sequence is the protein's primary structure: the linear order of residues from the N-terminus to the C-terminus, written in one-letter code. Everything else here — the 3D coordinates, the secondary structure, the domain annotations — is ultimately a consequence of this string.

Database cross-references. InterPro integrates a dozen domain/family signature databases into unified entries with residue-range hits. GO terms attach function/process/location labels with evidence codes. CATH codes position the fold in a four-level structural taxonomy. Organism is the NCBI-taxonomy species name.

— Where its atoms are —

The mmCIF block holds the 3D Cartesian coordinates of each backbone atom (N, Cα, C, O) in ångströms. mmCIF is the PDB's canonical archive format — a tagged-loop text representation of the atomic model.

The six renders are orthographic views along the three Cartesian axes in both directions. Representation (cartoon, sticks, or surface) and color scheme (sequence-rainbow or by-chain) vary across proteins so the training set covers all the common visualization conventions.

— Local backbone conformation —

Secondary structure is the local, repeating backbone conformation. DSSP classifies it into eight states by reading the hydrogen-bond network: three helix types (H, G, I), two β types (E, B), two non-regular types (T, S), and unstructured coil (-).

SS3 is a coarse helix/strand/coil call (letters a/b/c) made by the P-SEA algorithm from inter-Cα distances and dihedrals. It is less detailed than DSSP but needs only Cα positions.

Backbone dihedral angles. Every residue except chain termini has a φ (preceding-C → N → Cα → C) and a ψ (N → Cα → C → next-N). They are reported in degrees following the IUPAC sign convention. Secondary structure is essentially a statement about which (φ, ψ) basin each residue occupies.

— Global shape and packing —

The geometric summary reports three shape descriptors. Rg (radius of gyration) measures how spread out the Cα atoms are about their centre of mass; compact globular proteins have small Rg, elongated or unfolded ones large. Cα contacts (<8 Å, |i−j|>4) count long-range residue pairs in spatial proximity — high for tightly packed folds, near zero for rods or random coil. The bounding-box extents give the protein's footprint along x, y, z in Å.

Solvent accessibility: the surface area of each residue that a 1.4 Å water probe can touch, in Å². When only backbone atoms are present the absolute values are lower than full-atom SASA (side chains contribute most of the area) and are flagged as backbone-only.

Plot images: a contact map (which residues are close in 3D, as an N×N binary image), a Ramachandran scatter (backbone torsion angles, revealing secondary-structure composition at a glance), and — for AlphaFold structures — a PAE heatmap (pairwise prediction confidence).

— Structural neighborhood —

Foldseek's 3Di representation compresses backbone geometry into a per-residue letter drawn from a learned twenty-state alphabet. It captures the tertiary interaction pattern around each residue — which residues are packed against it in space, regardless of where they are in sequence.

Structural nearest neighbors (via Foldseek easy-search vs the PDB). Reported per hit: target PDB id, E-value, and alignment TM-score. A TM-score above ~0.5 is the conventional threshold for 'same fold'.

— Confidence and disorder —

pLDDT (predicted Local Distance Difference Test) is AlphaFold's per-residue confidence score, ranging from 0 to 100. Values above 90 indicate high confidence (typically well-packed cores); 70–90 is confident; 50–70 low confidence; below 50 usually means the region is disordered or the prediction is unreliable there. AlphaFold stores pLDDT in the mmCIF B-factor column.

For experimental (PDB) structures, the B-factor (temperature factor) quantifies the positional spread of each atom in the crystal — a combination of thermal vibration and static disorder — in units of Å². High B-factors mark flexible loops or poorly resolved regions; low B-factors mark the rigid, well-ordered core.

Predicted Aligned Error (PAE) is an AlphaFold confidence matrix: entry (i, j) is the expected error in the position of residue j, in ångströms, when the prediction is superimposed on the true structure at residue i. Low PAE within a block of residues means that block is internally rigid and well-predicted; high PAE between two blocks means their relative placement is uncertain even if each block individually is confident.